Protein AF-A0A3G6UTH4-F1 (afdb_monomer)

Mean predicted aligned error: 14.7 Å

Sequence (372 aa):
MKKPIIALGLATSLLFSSYLPANDAKAASTSFETNIINISKQYIGVPYKWGGTTPAGFDCSGFINYVFNKTGISMPRTADGMYNSSSMEKVSSKEVGDIVFFRTMDKPTISHAGIYIGSNQFIHASSSKGVTISSLSERYWSNAYVSTKRHSMLGSVMAAEAENYAESAKDLWNNLQAKYSSSSKISGLDSSLIGEYNRLKAKSKDASFTDYMTRSAWMIDSVKNGLALEKQTNEFTSKLIEGQRLDAETNKLYDDLSYNIGKTERVIGKMYGASNRKVFNDRFITQAKIARETSKYEVSMYRLMNDIDSLIAKGSVKTAIEHFEMLSRLEARASKIKADGNALHAGGYHSLSQINAQLKERKQALKAKLKL

Foldseek 3Di:
DDDDDDDDDDDDDDPDPDDDDPPQVVFLLVQVLVQLVVLLVVLFQQADDVLDQDSVHHAFQSSLQNSVVVLVDHADSDLQSNVPDPQKAFDPDDGFQWKWFWDLDPDPGTDHIFTDNDPQKTWGQDNVRGTDIDHCPPPSNVVGTDGIIDGNCSVVSSVVQQVVLLVLLVVLLVVLCVQLLALVSLPDDDPVSVVSLVVRVPNGPDPSNVVSNQLNVLSNVLSVLQVVLVVLLVVLCVCCVVVLDDDPVSLVSLVVSVVSLVVSLVSLVSHPDPSSSCRSCVRRNVLSCLSSLLCVLLSVLVVLLVVLVVCVVVVVLVVSVVSLVCNVVSVVVNVVSLVVSCVVVPPSRGDSVSSVVVSVVSSVVSCVSSVD

Secondary structure (DSSP, 8-state):
---------------------TTHHHHHHHHHHHHHHHHHHTTTTPPB-TT-EETTEE-HHHHHHHHHHTTT----SSHHHHHH-TTEEE-SS--TTPEEEE--SSSSS--EEEEEEETTEEEEEETTTEEEEEETTSHHHHHHEEEEEEETHHHHHHHHHHHHHHHHHHHHHHHHHHHTSSGGG-SS--HHHHHHHHHHTTS---HHHHHHHHHHHHHHHHHHHHHHHHHHHHHHIIIIIIS---SHHHHHHHHHHHHHHHHHHHHHHTSS-HHHHHHHIIIIIHHHHHHHHHTHHHHHHHHHHHHHHHHHHTT-HHHHHHHHHHHHHHHHHHHHHHHHHHHHSTTTS---HHHHHHHHHHHHHHHHHHT-

Nearest PDB structures (foldseek):
  8xud-assembly1_I  TM=8.998E-01  e=1.215E-08  Escherichia coli K-12
  4fdy-assembly2_B  TM=9.118E-01  e=2.104E-07  Staphylococcus aureus subsp. aureus Mu50
  4hpe-assembly4_D  TM=8.825E-01  e=2.421E-07  Clostridioides difficile 630
  4hpe-assembly2_B  TM=8.802E-01  e=3.519E-07  Clostridioides difficile 630
  8er5-assembly1_B  TM=8.324E-01  e=5.617E-07  [Clostridium] innocuum 2959

pLDDT: mean 87.73, std 16.91, range [33.38, 98.69]

Structure (mmCIF, N/CA/C/O backbone):
data_AF-A0A3G6UTH4-F1
#
_entry.id   AF-A0A3G6UTH4-F1
#
loop_
_atom_site.group_PDB
_atom_site.id
_atom_site.type_symbol
_atom_site.label_atom_id
_atom_site.label_alt_id
_atom_site.label_comp_id
_atom_site.label_asym_id
_atom_site.label_entity_id
_atom_site.label_seq_id
_atom_site.pdbx_PDB_ins_code
_atom_site.Cartn_x
_atom_site.Cartn_y
_atom_site.Cartn_z
_atom_site.occupancy
_atom_site.B_iso_or_equiv
_atom_site.auth_seq_id
_atom_site.auth_comp_id
_atom_site.auth_asym_id
_atom_site.auth_atom_id
_atom_site.pdbx_PDB_model_num
ATOM 1 N N . MET A 1 1 ? -27.526 12.663 -71.362 1.00 39.38 1 MET A N 1
ATOM 2 C CA . MET A 1 1 ? -26.182 12.122 -71.673 1.00 39.38 1 MET A CA 1
ATOM 3 C C . MET A 1 1 ? -25.170 12.688 -70.678 1.00 39.38 1 MET A C 1
ATOM 5 O O . MET A 1 1 ? -25.165 13.893 -70.515 1.00 39.38 1 MET A O 1
ATOM 9 N N . LYS A 1 2 ? -24.374 11.801 -70.050 1.00 36.75 2 LYS A N 1
ATOM 10 C CA . LYS A 1 2 ? -23.029 11.959 -69.428 1.00 36.75 2 LYS A CA 1
ATOM 11 C C . LYS A 1 2 ? -22.783 13.047 -68.334 1.00 36.75 2 LYS A C 1
ATOM 13 O O . LYS A 1 2 ? -22.956 14.231 -68.566 1.00 36.75 2 LYS A O 1
ATOM 18 N N . LYS A 1 3 ? -22.327 12.572 -67.155 1.00 41.50 3 LYS A N 1
ATOM 19 C CA . LYS A 1 3 ? -21.783 13.275 -65.948 1.00 41.50 3 LYS A CA 1
ATOM 20 C C . LYS A 1 3 ? -20.358 13.880 -66.226 1.00 41.50 3 LYS A C 1
ATOM 22 O O . LYS A 1 3 ? -19.972 13.729 -67.386 1.00 41.50 3 LYS A O 1
ATOM 27 N N . PRO A 1 4 ? -19.479 14.348 -65.273 1.00 54.19 4 PRO A N 1
ATOM 28 C CA . PRO A 1 4 ? -19.536 14.550 -63.787 1.00 54.19 4 PRO A CA 1
ATOM 29 C C . PRO A 1 4 ? -18.660 15.742 -63.192 1.00 54.19 4 PRO A C 1
ATOM 31 O O . PRO A 1 4 ? -18.117 16.532 -63.953 1.00 54.19 4 PRO A O 1
ATOM 34 N N . ILE A 1 5 ? -18.438 15.747 -61.844 1.00 43.38 5 ILE A N 1
ATOM 35 C CA . ILE A 1 5 ? -17.311 16.304 -60.992 1.00 43.38 5 ILE A CA 1
ATOM 36 C C . ILE A 1 5 ? -17.288 17.863 -60.816 1.00 43.38 5 ILE A C 1
ATOM 38 O O . ILE A 1 5 ? -17.524 18.568 -61.779 1.00 43.38 5 ILE A O 1
ATOM 42 N N . ILE A 1 6 ? -17.067 18.536 -59.662 1.00 39.19 6 ILE A N 1
ATOM 43 C CA . ILE A 1 6 ? -16.013 18.441 -58.621 1.00 39.19 6 ILE A CA 1
ATOM 44 C C . ILE A 1 6 ? -16.461 19.077 -57.286 1.00 39.19 6 ILE A C 1
ATOM 46 O O . ILE A 1 6 ? -16.949 20.203 -57.252 1.00 39.19 6 ILE A O 1
ATOM 50 N N . ALA A 1 7 ? -16.231 18.356 -56.182 1.00 37.59 7 ALA A N 1
ATOM 51 C CA . ALA A 1 7 ? -16.305 18.852 -54.809 1.00 37.59 7 ALA A CA 1
ATOM 52 C C . ALA A 1 7 ? -14.971 19.508 -54.410 1.00 37.59 7 ALA A C 1
ATOM 54 O O . ALA A 1 7 ? -13.908 18.910 -54.581 1.00 37.59 7 ALA A O 1
ATOM 55 N N . LEU A 1 8 ? -15.036 20.729 -53.878 1.00 37.03 8 LEU A N 1
ATOM 56 C CA . LEU A 1 8 ? -13.894 21.516 -53.418 1.00 37.03 8 LEU A CA 1
ATOM 57 C C . LEU A 1 8 ? -13.757 21.353 -51.895 1.00 37.03 8 LEU A C 1
ATOM 59 O O . LEU A 1 8 ? -14.542 21.914 -51.135 1.00 37.03 8 LEU A O 1
ATOM 63 N N . GLY A 1 9 ? -12.786 20.555 -51.451 1.00 33.38 9 GLY A N 1
ATOM 64 C CA . GLY A 1 9 ? -12.382 20.475 -50.047 1.00 33.38 9 GLY A CA 1
ATOM 65 C C . GLY A 1 9 ? -11.218 21.426 -49.778 1.00 33.38 9 GLY A C 1
ATOM 66 O O . GLY A 1 9 ? -10.131 21.222 -50.313 1.00 33.38 9 GLY A O 1
ATOM 67 N N . LEU A 1 10 ? -11.431 22.455 -48.955 1.00 38.28 10 LEU A N 1
ATOM 68 C CA . LEU A 1 10 ? -10.346 23.253 -48.378 1.00 38.28 10 LEU A CA 1
ATOM 69 C C . LEU A 1 10 ? -9.789 22.519 -47.150 1.00 38.28 10 LEU A C 1
ATOM 71 O O . LEU A 1 10 ? -10.454 22.426 -46.122 1.00 38.28 10 LEU A O 1
ATOM 75 N N . ALA A 1 11 ? -8.561 22.017 -47.264 1.00 37.03 11 ALA A N 1
ATOM 76 C CA . ALA A 1 11 ? -7.756 21.564 -46.138 1.00 37.03 11 ALA A CA 1
ATOM 77 C C . ALA A 1 11 ? -6.917 22.744 -45.625 1.00 37.03 11 ALA A C 1
ATOM 79 O O . ALA A 1 11 ? -6.003 23.211 -46.303 1.00 37.03 11 ALA A O 1
ATOM 80 N N . THR A 1 12 ? -7.228 23.243 -44.431 1.00 36.47 12 THR A N 1
ATOM 81 C CA . THR A 1 12 ? -6.384 24.193 -43.702 1.00 36.47 12 THR A CA 1
ATOM 82 C C . THR A 1 12 ? -5.294 23.425 -42.956 1.00 36.47 12 THR A C 1
ATOM 84 O O . THR A 1 12 ? -5.535 22.772 -41.944 1.00 36.47 12 THR A O 1
ATOM 87 N N . SER A 1 13 ? -4.067 23.489 -43.471 1.00 36.47 13 SER A N 1
ATOM 88 C CA . SER A 1 13 ? -2.870 22.977 -42.803 1.00 36.47 13 SER A CA 1
ATOM 89 C C . SER A 1 13 ? -2.446 23.925 -41.675 1.00 36.47 13 SER A C 1
ATOM 91 O O . SER A 1 13 ? -1.859 24.979 -41.926 1.00 36.47 13 SER A O 1
ATOM 93 N N . LEU A 1 14 ? -2.723 23.552 -40.426 1.00 36.38 14 LEU A N 1
ATOM 94 C CA . LEU A 1 14 ? -2.111 24.160 -39.244 1.00 36.38 14 LEU A CA 1
ATOM 95 C C . LEU A 1 14 ? -0.741 23.509 -39.007 1.00 36.38 14 LEU A C 1
ATOM 97 O O . LEU A 1 14 ? -0.648 22.374 -38.546 1.00 36.38 14 LEU A O 1
ATOM 101 N N . LEU A 1 15 ? 0.326 24.242 -39.328 1.00 39.06 15 LEU A N 1
ATOM 102 C CA . LEU A 1 15 ? 1.690 23.928 -38.909 1.00 39.06 15 LEU A CA 1
ATOM 103 C C . LEU A 1 15 ? 1.828 24.235 -37.412 1.00 39.06 15 LEU A C 1
ATOM 105 O O . LEU A 1 15 ? 2.092 25.371 -37.022 1.00 39.06 15 LEU A O 1
ATOM 109 N N . PHE A 1 16 ? 1.647 23.223 -36.567 1.00 36.22 16 PHE A N 1
ATOM 110 C CA . PHE A 1 16 ? 2.030 23.293 -35.159 1.00 36.22 16 PHE A CA 1
ATOM 111 C C . PHE A 1 16 ? 3.513 22.923 -35.035 1.00 36.22 16 PHE A C 1
ATOM 113 O O . PHE A 1 16 ? 3.879 21.755 -34.953 1.00 36.22 16 PHE A O 1
ATOM 120 N N . SER A 1 17 ? 4.381 23.934 -35.046 1.00 43.22 17 SER A N 1
ATOM 121 C CA . SER A 1 17 ? 5.777 23.781 -34.631 1.00 43.22 17 SER A CA 1
ATOM 122 C C . SER A 1 17 ? 5.819 23.737 -33.102 1.00 43.22 17 SER A C 1
ATOM 124 O O . SER A 1 17 ? 5.857 24.776 -32.443 1.00 43.22 17 SER A O 1
ATOM 126 N N . SER A 1 18 ? 5.763 22.539 -32.520 1.00 38.66 18 SER A N 1
ATOM 127 C CA . SER A 1 18 ? 5.919 22.346 -31.078 1.00 38.66 18 SER A CA 1
ATOM 128 C C . SER A 1 18 ? 7.386 22.504 -30.674 1.00 38.66 18 SER A C 1
ATOM 130 O O . SER A 1 18 ? 8.228 21.671 -31.007 1.00 38.66 18 SER A O 1
ATOM 132 N N . TYR A 1 19 ? 7.682 23.564 -29.924 1.00 44.09 19 TYR A N 1
ATOM 133 C CA . TYR A 1 19 ? 8.893 23.669 -29.113 1.00 44.09 19 TYR A CA 1
ATOM 134 C C . TYR A 1 19 ? 8.897 22.535 -28.075 1.00 44.09 19 TYR A C 1
ATOM 136 O O . TYR A 1 19 ? 8.100 22.556 -27.138 1.00 44.09 19 TYR A O 1
ATOM 144 N N . LEU A 1 20 ? 9.781 21.547 -28.234 1.00 39.19 20 LEU A N 1
ATOM 145 C CA . LEU A 1 20 ? 10.058 20.557 -27.191 1.00 39.19 20 LEU A CA 1
ATOM 146 C C . LEU A 1 20 ? 11.009 21.171 -26.145 1.00 39.19 20 LEU A C 1
ATOM 148 O O . LEU A 1 20 ? 12.035 21.747 -26.523 1.00 39.19 20 LEU A O 1
ATOM 152 N N . PRO A 1 21 ? 10.714 21.071 -24.838 1.00 38.28 21 PRO A N 1
ATOM 153 C CA . PRO A 1 21 ? 11.630 21.513 -23.796 1.00 38.28 21 PRO A CA 1
ATOM 154 C C . PRO A 1 21 ? 12.853 20.583 -23.722 1.00 38.28 21 PRO A C 1
ATOM 156 O O . PRO A 1 21 ? 12.735 19.362 -23.694 1.00 38.28 21 PRO A O 1
ATOM 159 N N . ALA A 1 22 ? 14.052 21.163 -23.626 1.00 44.09 22 ALA A N 1
ATOM 160 C CA . ALA A 1 22 ? 15.349 20.469 -23.630 1.00 44.09 22 ALA A CA 1
ATOM 161 C C . ALA A 1 22 ? 15.583 19.455 -22.479 1.00 44.09 22 ALA A C 1
ATOM 163 O O . ALA A 1 22 ? 16.641 18.829 -22.410 1.00 44.09 22 ALA A O 1
ATOM 164 N N . ASN A 1 23 ? 14.620 19.283 -21.568 1.00 38.69 23 ASN A N 1
ATOM 165 C CA . ASN A 1 23 ? 14.736 18.390 -20.414 1.00 38.69 23 ASN A CA 1
ATOM 166 C C . ASN A 1 23 ? 14.404 16.922 -20.735 1.00 38.69 23 ASN A C 1
ATOM 168 O O . ASN A 1 23 ? 14.982 16.039 -20.101 1.00 38.69 23 ASN A O 1
ATOM 172 N N . ASP A 1 24 ? 13.563 16.648 -21.737 1.00 40.38 24 ASP A N 1
ATOM 173 C CA . ASP A 1 24 ? 13.146 15.277 -22.083 1.00 40.38 24 ASP A CA 1
ATOM 174 C C . ASP A 1 24 ? 14.239 14.503 -22.849 1.00 40.38 24 ASP A C 1
ATOM 176 O O . ASP A 1 24 ? 14.435 13.305 -22.639 1.00 40.38 24 ASP A O 1
ATOM 180 N N . ALA A 1 25 ? 15.063 15.204 -23.637 1.00 42.16 25 ALA A N 1
ATOM 181 C CA . ALA A 1 25 ? 16.217 14.623 -24.335 1.00 42.16 25 ALA A CA 1
ATOM 182 C C . ALA A 1 25 ? 17.309 14.103 -23.374 1.00 42.16 25 ALA A C 1
ATOM 184 O O . ALA A 1 25 ? 17.997 13.126 -23.669 1.00 42.16 25 ALA A O 1
ATOM 185 N N . LYS A 1 26 ? 17.442 14.721 -22.192 1.00 35.38 26 LYS A N 1
ATOM 186 C CA . LYS A 1 26 ? 18.513 14.433 -21.223 1.00 35.38 26 LYS A CA 1
ATOM 187 C C . LYS A 1 26 ? 18.266 13.165 -20.395 1.00 35.38 26 LYS A C 1
ATOM 189 O O . LYS A 1 26 ? 19.211 12.567 -19.889 1.00 35.38 26 LYS A O 1
ATOM 194 N N . ALA A 1 27 ? 17.007 12.756 -20.230 1.00 38.97 27 ALA A N 1
ATOM 195 C CA . ALA A 1 27 ? 16.641 11.558 -19.472 1.00 38.97 27 ALA A CA 1
ATOM 196 C C . ALA A 1 27 ? 16.631 10.283 -20.337 1.00 38.97 27 ALA A C 1
ATOM 198 O O . ALA A 1 27 ? 16.976 9.210 -19.838 1.00 38.97 27 ALA A O 1
ATOM 199 N N . ALA A 1 28 ? 16.284 10.402 -21.625 1.00 41.09 28 ALA A N 1
ATOM 200 C CA . ALA A 1 28 ? 16.334 9.308 -22.595 1.00 41.09 28 ALA A CA 1
ATOM 201 C C . ALA A 1 28 ? 17.777 8.914 -22.948 1.00 41.09 28 ALA A C 1
ATOM 203 O O . ALA A 1 28 ? 18.076 7.717 -22.999 1.00 41.09 28 ALA A O 1
ATOM 204 N N . SER A 1 29 ? 18.689 9.897 -23.068 1.00 43.59 29 SER A N 1
ATOM 205 C CA . SER A 1 29 ? 20.111 9.618 -23.304 1.00 43.59 29 SER A CA 1
ATOM 206 C C . SER A 1 29 ? 20.671 8.692 -22.214 1.00 43.59 29 SER A C 1
ATOM 208 O O . SER A 1 29 ? 21.275 7.675 -22.532 1.00 43.59 29 SER A O 1
ATOM 210 N N . THR A 1 30 ? 20.300 8.876 -20.940 1.00 44.25 30 THR A N 1
ATOM 211 C CA . THR A 1 30 ? 20.806 8.067 -19.812 1.00 44.25 30 THR A CA 1
ATOM 212 C C . THR A 1 30 ? 20.605 6.541 -19.964 1.00 44.25 30 THR A C 1
ATOM 214 O O . THR A 1 30 ? 21.415 5.774 -19.441 1.00 44.25 30 THR A O 1
ATOM 217 N N . SER A 1 31 ? 19.571 6.056 -20.668 1.00 54.59 31 SER A N 1
ATOM 218 C CA . SER A 1 31 ? 19.252 4.614 -20.770 1.00 54.59 31 SER A CA 1
ATOM 219 C C . SER A 1 31 ? 20.136 3.854 -21.774 1.00 54.59 31 SER A C 1
ATOM 221 O O . SER A 1 31 ? 20.711 2.816 -21.429 1.00 54.59 31 SER A O 1
ATOM 223 N N . PHE A 1 32 ? 20.355 4.409 -22.965 1.00 59.22 32 PHE A N 1
ATOM 224 C CA . PHE A 1 32 ? 21.320 3.890 -23.936 1.00 59.22 32 PHE A CA 1
ATOM 225 C C . PHE A 1 32 ? 22.743 4.222 -23.587 1.00 59.22 32 PHE A C 1
ATOM 227 O O . PHE A 1 32 ? 23.608 3.382 -23.778 1.00 59.22 32 PHE A O 1
ATOM 234 N N . GLU A 1 33 ? 22.994 5.406 -23.038 1.00 60.94 33 GLU A N 1
ATOM 235 C CA . GLU A 1 33 ? 24.299 5.744 -22.494 1.00 60.94 33 GLU A CA 1
ATOM 236 C C . GLU A 1 33 ? 24.725 4.684 -21.473 1.00 60.94 33 GLU A C 1
ATOM 238 O O . GLU A 1 33 ? 25.832 4.153 -21.545 1.00 60.94 33 GLU A O 1
ATOM 243 N N . THR A 1 34 ? 23.806 4.275 -20.590 1.00 62.25 34 THR A N 1
ATOM 244 C CA . THR A 1 34 ? 24.036 3.169 -19.653 1.00 62.25 34 THR A CA 1
ATOM 245 C C . THR A 1 34 ? 24.195 1.829 -20.379 1.00 62.25 34 THR A C 1
ATOM 247 O O . THR A 1 34 ? 25.093 1.063 -20.034 1.00 62.25 34 THR A O 1
ATOM 250 N N . ASN A 1 35 ? 23.375 1.529 -21.393 1.00 72.38 35 ASN A N 1
ATOM 251 C CA . ASN A 1 35 ? 23.447 0.265 -22.134 1.00 72.38 35 ASN A CA 1
ATOM 252 C C . ASN A 1 35 ? 24.763 0.122 -22.923 1.00 72.38 35 ASN A C 1
ATOM 254 O O . ASN A 1 35 ? 25.481 -0.863 -22.760 1.00 72.38 35 ASN A O 1
ATOM 258 N N . ILE A 1 36 ? 25.141 1.132 -23.710 1.00 82.62 36 ILE A N 1
ATOM 259 C CA . ILE A 1 36 ? 26.361 1.134 -24.514 1.00 82.62 36 ILE A CA 1
ATOM 260 C C . ILE A 1 36 ? 27.612 1.164 -23.641 1.00 82.62 36 ILE A C 1
ATOM 262 O O . ILE A 1 36 ? 28.569 0.450 -23.945 1.00 82.62 36 ILE A O 1
ATOM 266 N N . ILE A 1 37 ? 27.605 1.893 -22.516 1.00 82.88 37 ILE A N 1
ATOM 267 C CA . ILE A 1 37 ? 28.691 1.829 -21.530 1.00 82.88 37 ILE A CA 1
ATOM 268 C C . ILE A 1 37 ? 28.794 0.416 -20.953 1.00 82.88 37 ILE A C 1
ATOM 270 O O . ILE A 1 37 ? 29.896 -0.129 -20.891 1.00 82.88 37 ILE A O 1
ATOM 274 N N . ASN A 1 38 ? 27.678 -0.183 -20.531 1.00 78.75 38 ASN A N 1
ATOM 275 C CA . ASN A 1 38 ? 27.684 -1.506 -19.909 1.00 78.75 38 ASN A CA 1
ATOM 276 C C . ASN A 1 38 ? 28.169 -2.583 -20.880 1.00 78.75 38 ASN A C 1
ATOM 278 O O . ASN A 1 38 ? 29.030 -3.376 -20.506 1.00 78.75 38 ASN A O 1
ATOM 282 N N . ILE A 1 39 ? 27.684 -2.580 -22.125 1.00 84.75 39 ILE A N 1
ATOM 283 C CA . ILE A 1 39 ? 28.157 -3.486 -23.179 1.00 84.75 39 ILE A CA 1
ATOM 284 C C . ILE A 1 39 ? 29.651 -3.259 -23.423 1.00 84.75 39 ILE A C 1
ATOM 286 O O . ILE A 1 39 ? 30.423 -4.212 -23.411 1.00 84.75 39 ILE A O 1
ATOM 290 N N . SER A 1 40 ? 30.085 -2.006 -23.584 1.00 89.62 40 SER A N 1
ATOM 291 C CA . SER A 1 40 ? 31.493 -1.686 -23.856 1.00 89.62 40 SER A CA 1
ATOM 292 C C . SER A 1 40 ? 32.423 -2.160 -22.735 1.00 89.62 40 SER A C 1
ATOM 294 O O . SER A 1 40 ? 33.484 -2.721 -23.003 1.00 89.62 40 SER A O 1
ATOM 296 N N . LYS A 1 41 ? 32.021 -1.966 -21.471 1.00 90.25 41 LYS A N 1
ATOM 297 C CA . LYS A 1 41 ? 32.821 -2.330 -20.293 1.00 90.25 41 LYS A CA 1
ATOM 298 C C . LYS A 1 41 ? 32.987 -3.840 -20.110 1.00 90.25 41 LYS A C 1
ATOM 300 O O . LYS A 1 41 ? 33.995 -4.243 -19.538 1.00 90.25 41 LYS A O 1
ATOM 305 N N . GLN A 1 42 ? 32.072 -4.670 -20.625 1.00 89.19 42 GLN A N 1
ATOM 306 C CA . GLN A 1 42 ? 32.208 -6.138 -20.583 1.00 89.19 42 GLN A CA 1
ATOM 307 C C . GLN A 1 42 ? 33.452 -6.648 -21.316 1.00 89.19 42 GLN A C 1
ATOM 309 O O . GLN A 1 42 ? 33.916 -7.748 -21.037 1.00 89.19 42 GLN A O 1
ATOM 314 N N . TYR A 1 43 ? 33.986 -5.860 -22.250 1.00 94.19 43 TYR A N 1
ATOM 315 C CA . TYR A 1 43 ? 35.103 -6.270 -23.093 1.00 94.19 43 TYR A CA 1
ATOM 316 C C . TYR A 1 43 ? 36.442 -5.674 -22.667 1.00 94.19 43 TYR A C 1
ATOM 318 O O . TYR A 1 43 ? 37.423 -5.903 -23.365 1.00 94.19 43 TYR A O 1
ATOM 326 N N . ILE A 1 44 ? 36.514 -4.936 -21.551 1.00 95.81 44 ILE A N 1
ATOM 327 C CA . ILE A 1 44 ? 37.787 -4.412 -21.031 1.00 95.81 44 ILE A CA 1
ATOM 328 C C . ILE A 1 44 ? 38.785 -5.562 -20.853 1.00 95.81 44 ILE A C 1
ATOM 330 O O . ILE A 1 44 ? 38.466 -6.594 -20.271 1.00 95.81 44 ILE A O 1
ATOM 334 N N . GLY A 1 45 ? 40.000 -5.372 -21.367 1.00 94.50 45 GLY A N 1
ATOM 335 C CA . GLY A 1 45 ? 41.068 -6.370 -21.349 1.00 94.50 45 GLY A CA 1
ATOM 336 C C . GLY A 1 45 ? 41.097 -7.316 -22.553 1.00 94.50 45 GLY A C 1
ATOM 337 O O . GLY A 1 45 ? 42.094 -8.014 -22.723 1.00 94.50 45 GLY A O 1
ATOM 338 N N . VAL A 1 46 ? 40.081 -7.325 -23.431 1.00 96.00 46 VAL A N 1
ATOM 339 C CA . VAL A 1 46 ? 40.149 -8.109 -24.679 1.00 96.00 46 VAL A CA 1
ATOM 340 C C . VAL A 1 46 ? 41.337 -7.621 -25.526 1.00 96.00 46 VAL A C 1
ATOM 342 O O . VAL A 1 46 ? 41.421 -6.416 -25.791 1.00 96.00 46 VAL A O 1
ATOM 345 N N . PRO A 1 47 ? 42.252 -8.510 -25.967 1.00 96.81 47 PRO A N 1
ATOM 346 C CA . PRO A 1 47 ? 43.457 -8.115 -26.690 1.00 96.81 47 PRO A CA 1
ATOM 347 C C . PRO A 1 47 ? 43.179 -7.379 -27.999 1.00 96.81 47 PRO A C 1
ATOM 349 O O . PRO A 1 47 ? 42.166 -7.595 -28.670 1.00 96.81 47 PRO A O 1
ATOM 352 N N . TYR A 1 48 ? 44.130 -6.539 -28.403 1.00 96.69 48 TYR A N 1
ATOM 353 C CA . TYR A 1 48 ? 44.082 -5.934 -29.724 1.00 96.69 48 TYR A CA 1
ATOM 354 C C . TYR A 1 48 ? 44.470 -6.942 -30.805 1.00 96.69 48 TYR A C 1
ATOM 356 O O . TYR A 1 48 ? 45.468 -7.650 -30.679 1.00 96.69 48 TYR A O 1
ATOM 364 N N . LYS A 1 49 ? 43.713 -6.959 -31.901 1.00 96.19 49 LYS A N 1
ATOM 365 C CA . LYS A 1 49 ? 44.025 -7.727 -33.107 1.00 96.19 49 LYS A CA 1
ATOM 366 C C . LYS A 1 49 ? 43.685 -6.890 -34.330 1.00 96.19 49 LYS A C 1
ATOM 368 O O . LYS A 1 49 ? 42.524 -6.539 -34.515 1.00 96.19 49 LYS A O 1
ATOM 373 N N . TRP A 1 50 ? 44.670 -6.601 -35.181 1.00 93.12 50 TRP A N 1
ATOM 374 C CA . TRP A 1 50 ? 44.431 -5.900 -36.446 1.00 93.12 50 TRP A CA 1
ATOM 375 C C . TRP A 1 50 ? 43.387 -6.649 -37.285 1.00 93.12 50 TRP A C 1
ATOM 377 O O . TRP A 1 50 ? 43.498 -7.861 -37.473 1.00 93.12 50 TRP A O 1
ATOM 387 N N . GLY A 1 51 ? 42.351 -5.953 -37.756 1.00 92.00 51 GLY A N 1
ATOM 388 C CA . GLY A 1 51 ? 41.237 -6.577 -38.471 1.00 92.00 51 GLY A CA 1
ATOM 389 C C . GLY A 1 51 ? 40.246 -7.330 -37.570 1.00 92.00 51 GLY A C 1
ATOM 390 O O . GLY A 1 51 ? 39.239 -7.832 -38.070 1.00 92.00 51 GLY A O 1
ATOM 391 N N . GLY A 1 52 ? 40.482 -7.394 -36.259 1.00 94.69 52 GLY A N 1
ATOM 392 C CA . GLY A 1 52 ? 39.676 -8.145 -35.302 1.00 94.69 52 GLY A CA 1
ATOM 393 C C . GLY A 1 52 ? 38.302 -7.526 -35.042 1.00 94.69 52 GLY A C 1
ATOM 394 O O . GLY A 1 52 ? 38.179 -6.317 -34.851 1.00 94.69 52 GLY A O 1
ATOM 395 N N . THR A 1 53 ? 37.270 -8.368 -35.010 1.00 93.69 53 THR A N 1
ATOM 396 C CA . THR A 1 53 ? 35.852 -7.981 -34.862 1.00 93.69 53 THR A CA 1
ATOM 397 C C . THR A 1 53 ? 35.102 -8.827 -33.829 1.00 93.69 53 THR A C 1
ATOM 399 O O . THR A 1 53 ? 33.874 -8.807 -33.790 1.00 93.69 53 THR A O 1
ATOM 402 N N . THR A 1 54 ? 35.811 -9.599 -32.999 1.00 93.44 54 THR A N 1
ATOM 403 C CA . THR A 1 54 ? 35.194 -10.547 -32.054 1.00 93.44 54 THR A CA 1
ATOM 404 C C . THR A 1 54 ? 35.853 -10.472 -30.674 1.00 93.44 54 THR A C 1
ATOM 406 O O . THR A 1 54 ? 36.982 -9.995 -30.576 1.00 93.44 54 THR A O 1
ATOM 409 N N . PRO A 1 55 ? 35.225 -11.010 -29.610 1.00 93.69 55 PRO A N 1
ATOM 410 C CA . PRO A 1 55 ? 35.829 -11.053 -28.274 1.00 93.69 55 PRO A CA 1
ATOM 411 C C . PRO A 1 55 ? 37.146 -11.845 -28.161 1.00 93.69 55 PRO A C 1
ATOM 413 O O . PRO A 1 55 ? 37.802 -11.766 -27.130 1.00 93.69 55 PRO A O 1
ATOM 416 N N . ALA A 1 56 ? 37.563 -12.581 -29.200 1.00 91.88 56 ALA A N 1
ATOM 417 C CA . ALA A 1 56 ? 38.900 -13.182 -29.274 1.00 91.88 56 ALA A CA 1
ATOM 418 C C . ALA A 1 56 ? 40.007 -12.158 -29.611 1.00 91.88 56 ALA A C 1
ATOM 420 O O . ALA A 1 56 ? 41.193 -12.462 -29.501 1.00 91.88 56 ALA A O 1
ATOM 421 N N . GLY A 1 57 ? 39.629 -10.956 -30.052 1.00 94.44 57 GLY A N 1
ATOM 422 C CA . GLY A 1 57 ? 40.523 -9.835 -30.302 1.00 94.44 57 GLY A CA 1
ATOM 423 C C . GLY A 1 57 ? 39.879 -8.786 -31.207 1.00 94.44 57 GLY A C 1
ATOM 424 O O . GLY A 1 57 ? 39.283 -9.122 -32.238 1.00 94.44 57 GLY A O 1
ATOM 425 N N . PHE A 1 58 ? 40.038 -7.514 -30.847 1.00 97.62 58 PHE A N 1
ATOM 426 C CA . PHE A 1 58 ? 39.436 -6.383 -31.558 1.00 97.62 58 PHE A CA 1
ATOM 427 C C . PHE A 1 58 ? 40.485 -5.428 -32.132 1.00 97.62 58 PHE A C 1
ATOM 429 O O . PHE A 1 58 ? 41.488 -5.151 -31.478 1.00 97.62 58 PHE A O 1
ATOM 436 N N . ASP A 1 59 ? 40.223 -4.839 -33.302 1.00 96.19 59 ASP A N 1
ATOM 437 C CA . ASP A 1 59 ? 40.784 -3.520 -33.620 1.00 96.19 59 ASP A CA 1
ATOM 438 C C . ASP A 1 59 ? 39.839 -2.403 -33.154 1.00 96.19 59 ASP A C 1
ATOM 440 O O . ASP A 1 59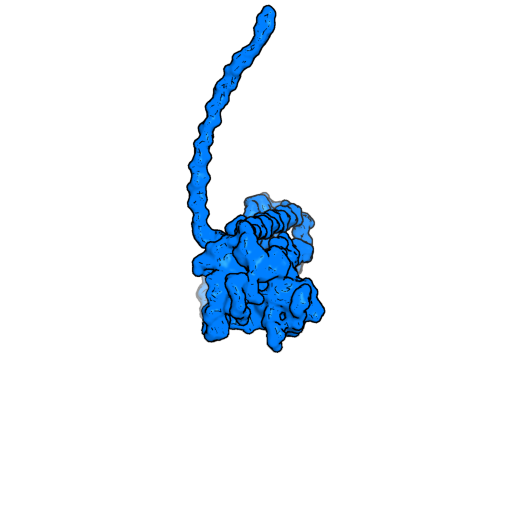 ? 38.721 -2.660 -32.703 1.00 96.19 59 ASP A O 1
ATOM 444 N N . CYS A 1 60 ? 40.280 -1.145 -33.226 1.00 94.50 60 CYS A N 1
ATOM 445 C CA . CYS A 1 60 ? 39.513 -0.012 -32.704 1.00 94.50 60 CYS A CA 1
ATOM 446 C C . CYS A 1 60 ? 38.121 0.111 -33.339 1.00 94.50 60 CYS A C 1
ATOM 448 O O . CYS A 1 60 ? 37.124 0.255 -32.634 1.00 94.50 60 CYS A O 1
ATOM 450 N N . SER A 1 61 ? 38.040 -0.018 -34.659 1.00 96.00 61 SER A N 1
ATOM 451 C CA . SER A 1 61 ? 36.785 0.044 -35.405 1.00 96.00 61 SER A CA 1
ATOM 452 C C . SER A 1 61 ? 35.942 -1.229 -35.295 1.00 96.00 61 SER A C 1
ATOM 454 O O . SER A 1 61 ? 34.719 -1.149 -35.279 1.00 96.00 61 SER A O 1
ATOM 456 N N . GLY A 1 62 ? 36.570 -2.396 -35.155 1.00 95.25 62 GLY A N 1
ATOM 457 C CA . GLY A 1 62 ? 35.904 -3.672 -34.935 1.00 95.25 62 GLY A CA 1
ATOM 458 C C . GLY A 1 62 ? 35.257 -3.750 -33.556 1.00 95.25 62 GLY A C 1
ATOM 459 O O . GLY A 1 62 ? 34.150 -4.264 -33.445 1.00 95.25 62 GLY A O 1
ATOM 460 N N . PHE A 1 63 ? 35.888 -3.168 -32.531 1.00 97.44 63 PHE A N 1
ATOM 461 C CA . PHE A 1 63 ? 35.287 -3.000 -31.207 1.00 97.44 63 PHE A CA 1
ATOM 462 C C . PHE A 1 63 ? 34.039 -2.109 -31.261 1.00 97.44 63 PHE A C 1
ATOM 464 O O . PHE A 1 63 ? 32.976 -2.515 -30.798 1.00 97.44 63 PHE A O 1
ATOM 471 N N . ILE A 1 64 ? 34.145 -0.925 -31.876 1.00 96.38 64 ILE A N 1
ATOM 472 C CA . ILE A 1 64 ? 33.013 0.006 -32.011 1.00 96.38 64 ILE A CA 1
ATOM 473 C C . ILE A 1 64 ? 31.867 -0.648 -32.789 1.00 96.38 64 ILE A C 1
ATOM 475 O O . ILE A 1 64 ? 30.733 -0.649 -32.321 1.00 96.38 64 ILE A O 1
ATOM 479 N N . ASN A 1 65 ? 32.158 -1.252 -33.946 1.00 93.25 65 ASN A N 1
ATOM 480 C CA . ASN A 1 65 ? 31.157 -1.946 -34.753 1.00 93.25 65 ASN A CA 1
ATOM 481 C C . ASN A 1 65 ? 30.473 -3.073 -33.964 1.00 93.25 65 ASN A C 1
ATOM 483 O O . ASN A 1 65 ? 29.250 -3.172 -33.976 1.00 93.25 65 ASN A O 1
ATOM 487 N N . TYR A 1 66 ? 31.242 -3.879 -33.229 1.00 91.62 66 TYR A N 1
ATOM 488 C CA . TYR A 1 66 ? 30.699 -4.963 -32.419 1.00 91.62 66 TYR A CA 1
ATOM 489 C C . TYR A 1 66 ? 29.749 -4.450 -31.326 1.00 91.62 66 TYR A C 1
ATOM 491 O O . TYR A 1 66 ? 28.655 -4.990 -31.168 1.00 91.62 66 TYR A O 1
ATOM 499 N N . VAL A 1 67 ? 30.135 -3.395 -30.601 1.00 92.00 67 VAL A N 1
ATOM 500 C CA . VAL A 1 67 ? 29.302 -2.786 -29.550 1.00 92.00 67 VAL A CA 1
ATOM 501 C C . VAL A 1 67 ? 28.017 -2.192 -30.132 1.00 92.00 67 VAL A C 1
ATOM 503 O O . VAL A 1 67 ? 26.939 -2.460 -29.611 1.00 92.00 67 VAL A O 1
ATOM 506 N N . PHE A 1 68 ? 28.108 -1.431 -31.224 1.00 89.88 68 PHE A N 1
ATOM 507 C CA . PHE A 1 68 ? 26.942 -0.796 -31.850 1.00 89.88 68 PHE A CA 1
ATOM 508 C C . PHE A 1 68 ? 25.996 -1.812 -32.511 1.00 89.88 68 PHE A C 1
ATOM 510 O O . PHE A 1 68 ? 24.780 -1.669 -32.426 1.00 89.88 68 PHE A O 1
ATOM 517 N N . ASN A 1 69 ? 26.507 -2.914 -33.065 1.00 84.81 69 ASN A N 1
ATOM 518 C CA . ASN A 1 69 ? 25.641 -3.983 -33.575 1.00 84.81 69 ASN A CA 1
ATOM 519 C C . ASN A 1 69 ? 24.781 -4.609 -32.464 1.00 84.81 69 ASN A C 1
ATOM 521 O O . ASN A 1 69 ? 23.651 -5.019 -32.718 1.00 84.81 69 ASN A O 1
ATOM 525 N N . LYS A 1 70 ? 25.278 -4.666 -31.218 1.00 80.00 70 LYS A N 1
ATOM 526 C CA . LYS A 1 70 ? 24.493 -5.139 -30.061 1.00 80.00 70 LYS A CA 1
ATOM 527 C C . LYS A 1 70 ? 23.374 -4.175 -29.663 1.00 80.00 70 LYS A C 1
ATOM 529 O O . LYS A 1 70 ? 22.464 -4.593 -28.956 1.00 80.00 70 LYS A O 1
ATOM 534 N N . THR A 1 71 ? 23.428 -2.927 -30.123 1.00 74.62 71 THR A N 1
ATOM 535 C CA . THR A 1 71 ? 22.363 -1.931 -29.959 1.00 74.62 71 THR A CA 1
ATOM 536 C C . THR A 1 71 ? 21.506 -1.771 -31.220 1.00 74.62 71 THR A C 1
ATOM 538 O O . THR A 1 71 ? 20.664 -0.881 -31.282 1.00 74.62 71 THR A O 1
ATOM 541 N N . GLY A 1 72 ? 21.701 -2.627 -32.233 1.00 77.62 72 GLY A N 1
ATOM 542 C CA . GLY A 1 72 ? 20.959 -2.584 -33.496 1.00 77.62 72 GLY A CA 1
ATOM 543 C C . GLY A 1 72 ? 21.428 -1.505 -34.478 1.00 77.62 72 GLY A C 1
ATOM 544 O O . GLY A 1 72 ? 20.792 -1.318 -35.513 1.00 77.62 72 GLY A O 1
ATOM 545 N N . ILE A 1 73 ? 22.533 -0.808 -34.192 1.00 84.00 73 ILE A N 1
ATOM 546 C CA . ILE A 1 73 ? 23.083 0.241 -35.057 1.00 84.00 73 ILE A CA 1
ATOM 547 C C . ILE A 1 73 ? 24.247 -0.326 -35.877 1.00 84.00 73 ILE A C 1
ATOM 549 O O . ILE A 1 73 ? 25.265 -0.751 -35.334 1.00 84.00 73 ILE A O 1
ATOM 553 N N . SER A 1 74 ? 24.121 -0.287 -37.204 1.00 85.19 74 SER A N 1
ATOM 554 C CA . SER A 1 74 ? 25.188 -0.717 -38.111 1.00 85.19 74 SER A CA 1
ATOM 555 C C . SER A 1 74 ? 26.204 0.401 -38.330 1.00 85.19 74 SER A C 1
ATOM 557 O O . SER A 1 74 ? 25.862 1.478 -38.811 1.00 85.19 74 SER A O 1
ATOM 559 N N . MET A 1 75 ? 27.476 0.121 -38.049 1.00 89.31 75 MET A N 1
ATOM 560 C CA . MET A 1 75 ? 28.578 1.065 -38.260 1.00 89.31 75 MET A CA 1
ATOM 561 C C . MET A 1 75 ? 29.472 0.619 -39.426 1.00 89.31 75 MET A C 1
ATOM 563 O O . MET A 1 75 ? 29.734 -0.578 -39.555 1.00 89.31 75 MET A O 1
ATOM 567 N N . PRO A 1 76 ? 30.032 1.534 -40.238 1.00 92.94 76 PRO A N 1
ATOM 568 C CA . PRO A 1 76 ? 31.069 1.180 -41.207 1.00 92.94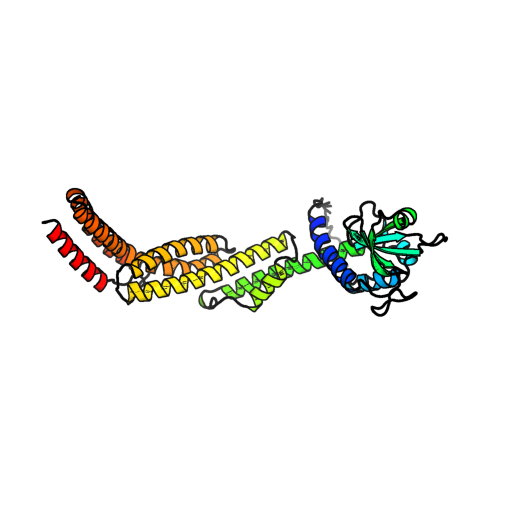 76 PRO A CA 1
ATOM 569 C C . PRO A 1 76 ? 32.241 0.437 -40.553 1.00 92.94 76 PRO A C 1
ATOM 571 O O . PRO A 1 76 ? 32.604 0.719 -39.414 1.00 92.94 76 PRO A O 1
ATOM 574 N N . ARG A 1 77 ? 32.864 -0.505 -41.269 1.00 92.44 77 ARG A N 1
ATOM 575 C CA . ARG A 1 77 ? 33.896 -1.382 -40.688 1.00 92.44 77 ARG A CA 1
ATOM 576 C C . ARG A 1 77 ? 35.155 -0.642 -40.231 1.00 92.44 77 ARG A C 1
ATOM 578 O O . ARG A 1 77 ? 35.813 -1.119 -39.314 1.00 92.44 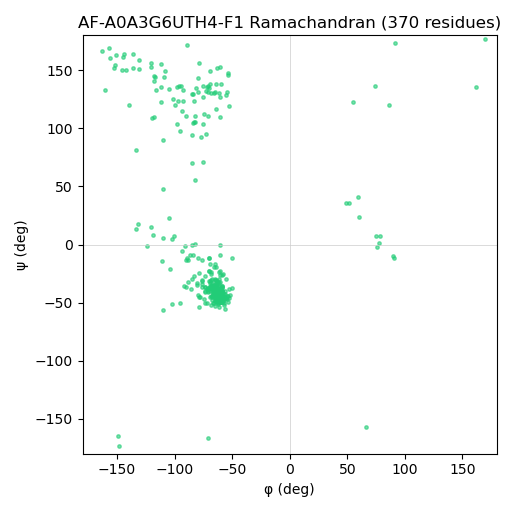77 ARG A O 1
ATOM 585 N N . THR A 1 78 ? 35.524 0.464 -40.871 1.00 94.19 78 THR A N 1
ATOM 586 C CA . THR A 1 78 ? 36.779 1.185 -40.607 1.00 94.19 78 THR A CA 1
ATOM 587 C C . THR A 1 78 ? 36.517 2.501 -39.882 1.00 94.19 78 THR A C 1
ATOM 589 O O . THR A 1 78 ? 35.487 3.136 -40.095 1.00 94.19 78 THR A O 1
ATOM 592 N N . ALA A 1 79 ? 37.465 2.949 -39.051 1.00 93.19 79 ALA A N 1
ATOM 593 C CA . ALA A 1 79 ? 37.351 4.227 -38.340 1.00 93.19 79 ALA A CA 1
ATOM 594 C C . ALA A 1 79 ? 37.195 5.420 -39.306 1.00 93.19 79 ALA A C 1
ATOM 596 O O . ALA A 1 79 ? 36.412 6.331 -39.048 1.00 93.19 79 ALA A O 1
ATOM 597 N N . ASP A 1 80 ? 37.888 5.381 -40.446 1.00 94.25 80 ASP A N 1
ATOM 598 C CA . ASP A 1 80 ? 37.761 6.387 -41.505 1.00 94.25 80 ASP A CA 1
ATOM 599 C C . ASP A 1 80 ? 36.402 6.322 -42.221 1.00 94.25 80 ASP A C 1
ATOM 601 O O . ASP A 1 80 ? 35.765 7.351 -42.441 1.00 94.25 80 ASP A O 1
ATOM 605 N N . GLY A 1 81 ? 35.888 5.115 -42.481 1.00 94.62 81 GLY A N 1
ATOM 606 C CA . GLY A 1 81 ? 34.543 4.927 -43.023 1.00 94.62 81 GLY A CA 1
ATOM 607 C C . GLY A 1 81 ? 33.456 5.443 -42.078 1.00 94.62 81 GLY A C 1
ATOM 608 O O . GLY A 1 81 ? 32.511 6.085 -42.524 1.00 94.62 81 GLY A O 1
ATOM 609 N N . MET A 1 82 ? 33.605 5.225 -40.766 1.00 95.44 82 MET A N 1
ATOM 610 C CA . MET A 1 82 ? 32.711 5.801 -39.756 1.00 95.44 82 MET A CA 1
ATOM 611 C C . MET A 1 82 ? 32.778 7.331 -39.789 1.00 95.44 82 MET A C 1
ATOM 613 O O . MET A 1 82 ? 31.743 7.988 -39.813 1.00 95.44 82 MET A O 1
ATOM 617 N N . TYR A 1 83 ? 33.981 7.907 -39.843 1.00 95.69 83 TYR A N 1
ATOM 618 C CA . TYR A 1 83 ? 34.160 9.357 -39.879 1.00 95.69 83 TYR A CA 1
ATOM 619 C C . TYR A 1 83 ? 33.512 10.007 -41.108 1.00 95.69 83 TYR A C 1
ATOM 621 O O . TYR A 1 83 ? 32.928 11.081 -40.979 1.00 95.69 83 TYR A O 1
ATOM 629 N N . ASN A 1 84 ? 33.576 9.370 -42.277 1.00 94.56 84 ASN A N 1
ATOM 630 C CA . ASN A 1 84 ? 33.035 9.906 -43.532 1.00 94.56 84 ASN A CA 1
ATOM 631 C C . ASN A 1 84 ? 31.577 9.498 -43.814 1.00 94.56 84 ASN A C 1
ATOM 633 O O . ASN A 1 84 ? 31.009 9.919 -44.820 1.00 94.56 84 ASN A O 1
ATOM 637 N N . SER A 1 85 ? 30.961 8.695 -42.944 1.00 93.38 85 SER A N 1
ATOM 638 C CA . SER A 1 85 ? 29.581 8.239 -43.120 1.00 93.38 85 SER A CA 1
ATOM 639 C C . SER A 1 85 ? 28.583 9.395 -43.074 1.00 93.38 85 SER A C 1
ATOM 641 O O . SER A 1 85 ? 28.641 10.240 -42.179 1.00 93.38 85 SER A O 1
ATOM 643 N N . SER A 1 86 ? 27.598 9.372 -43.976 1.00 90.94 86 SER A N 1
ATOM 644 C CA . SER A 1 86 ? 26.443 10.280 -43.947 1.00 90.94 86 SER A CA 1
ATOM 645 C C . SER A 1 86 ? 25.561 10.080 -42.713 1.00 90.94 86 SER A C 1
ATOM 647 O O . SER A 1 86 ? 24.807 10.973 -42.351 1.00 90.94 86 SER A O 1
ATOM 649 N N . SER A 1 87 ? 25.669 8.926 -42.046 1.00 88.75 87 SER A N 1
ATOM 650 C CA . SER A 1 87 ? 24.961 8.643 -40.792 1.00 88.75 87 SER A CA 1
ATOM 651 C C . SER A 1 87 ? 25.671 9.218 -39.564 1.00 88.75 87 SER A C 1
ATOM 653 O O . SER A 1 87 ? 25.199 9.001 -38.456 1.00 88.75 87 SER A O 1
ATOM 655 N N . MET A 1 88 ? 26.808 9.908 -39.725 1.00 91.38 88 MET A N 1
ATOM 656 C CA . MET A 1 88 ? 27.612 10.447 -38.625 1.00 91.38 88 MET A CA 1
ATOM 657 C C . MET A 1 88 ? 27.706 11.974 -38.696 1.00 91.38 88 MET A C 1
ATOM 659 O O . MET A 1 88 ? 28.417 12.547 -39.527 1.00 91.38 88 MET A O 1
ATOM 663 N N . GLU A 1 89 ? 27.051 12.640 -37.755 1.00 92.31 89 GLU A N 1
ATOM 664 C CA . GLU A 1 89 ? 26.971 14.096 -37.667 1.00 92.31 89 GLU A CA 1
ATOM 665 C C . GLU A 1 89 ? 28.016 14.648 -36.699 1.00 92.31 89 GLU A C 1
ATOM 667 O O . GLU A 1 89 ? 28.227 14.115 -35.613 1.00 92.31 89 GLU A O 1
ATOM 672 N N . LYS A 1 90 ? 28.701 15.731 -37.077 1.00 92.94 90 LYS A N 1
ATOM 673 C CA . LYS A 1 90 ? 29.683 16.379 -36.198 1.00 92.94 90 LYS A CA 1
ATOM 674 C C . LYS A 1 90 ? 28.975 17.085 -35.046 1.00 92.94 90 LYS A C 1
ATOM 676 O O . LYS A 1 90 ? 28.092 17.901 -35.283 1.00 92.94 90 LYS A O 1
ATOM 681 N N . VAL A 1 91 ? 29.443 16.848 -33.823 1.00 89.50 91 VAL A N 1
ATOM 682 C CA . VAL A 1 91 ? 28.901 17.477 -32.611 1.00 89.50 91 VAL A CA 1
ATOM 683 C C . VAL A 1 91 ? 29.944 18.354 -31.922 1.00 89.50 91 VAL A C 1
ATOM 685 O O . VAL A 1 91 ? 31.143 18.058 -31.922 1.00 89.50 91 VAL A O 1
ATOM 688 N N . SER A 1 92 ? 29.490 19.469 -31.351 1.00 85.44 92 SER A N 1
ATOM 689 C CA . SER A 1 92 ? 30.319 20.397 -30.569 1.00 85.44 92 SER A CA 1
ATOM 690 C C . SER A 1 92 ? 30.342 20.034 -29.081 1.00 85.44 92 SER A C 1
ATOM 692 O O . SER A 1 92 ? 31.393 20.130 -28.446 1.00 85.44 92 SER A O 1
ATOM 694 N N . SER A 1 93 ? 29.213 19.559 -28.547 1.00 87.12 93 SER A N 1
ATOM 695 C CA . SER A 1 93 ? 29.080 19.024 -27.189 1.00 87.12 93 SER A CA 1
ATOM 696 C C . SER A 1 93 ? 29.082 17.498 -27.223 1.00 87.12 93 SER A C 1
ATOM 698 O O . SER A 1 93 ? 28.288 16.902 -27.947 1.00 87.12 93 SER A O 1
ATOM 700 N N . LYS A 1 94 ? 29.986 16.874 -26.460 1.00 88.75 94 LYS A N 1
ATOM 701 C CA . LYS A 1 94 ? 30.134 15.413 -26.412 1.00 88.75 94 LYS A CA 1
ATOM 702 C C . LYS A 1 94 ? 29.131 14.823 -25.429 1.00 88.75 94 LYS A C 1
ATOM 704 O O . LYS A 1 94 ? 29.103 15.233 -24.269 1.00 88.75 94 LYS A O 1
ATOM 709 N N . GLU A 1 95 ? 28.396 13.817 -25.868 1.00 85.94 95 GLU A N 1
ATOM 710 C CA . GLU A 1 95 ? 27.494 13.008 -25.053 1.00 85.94 95 GLU A CA 1
ATOM 711 C C . GLU A 1 95 ? 27.931 11.548 -25.106 1.00 85.94 95 GLU A C 1
ATOM 713 O O . GLU A 1 95 ? 28.659 11.118 -26.007 1.00 85.94 95 GLU A O 1
ATOM 718 N N . VAL A 1 96 ? 27.560 10.787 -24.081 1.00 86.25 96 VAL A N 1
ATOM 719 C CA . VAL A 1 96 ? 27.941 9.379 -24.005 1.00 86.25 96 VAL A CA 1
ATOM 720 C C . VAL A 1 96 ? 27.380 8.630 -25.219 1.00 86.25 96 VAL A C 1
ATOM 722 O O . VAL A 1 96 ? 26.250 8.846 -25.637 1.00 86.25 96 VAL A O 1
ATOM 725 N N . GLY A 1 97 ? 28.192 7.745 -25.797 1.00 89.31 97 GLY A N 1
ATOM 726 C CA . GLY A 1 97 ? 27.858 7.039 -27.034 1.00 89.31 97 GLY A CA 1
ATOM 727 C C . GLY A 1 97 ? 28.318 7.753 -28.307 1.00 89.31 97 GLY A C 1
ATOM 728 O O . GLY A 1 97 ? 28.346 7.120 -29.359 1.00 89.31 97 GLY A O 1
ATOM 729 N N . ASP A 1 98 ? 28.759 9.012 -28.238 1.00 93.94 98 ASP A N 1
ATOM 730 C CA . ASP A 1 98 ? 29.427 9.651 -29.372 1.00 93.94 98 ASP A CA 1
ATOM 731 C C . ASP A 1 98 ? 30.740 8.940 -29.725 1.00 93.94 98 ASP A C 1
ATOM 733 O O . ASP A 1 98 ? 31.423 8.380 -28.864 1.00 93.94 98 ASP A O 1
ATOM 737 N N . ILE A 1 99 ? 31.144 9.001 -30.994 1.00 96.50 99 ILE A N 1
ATOM 738 C CA . ILE A 1 99 ? 32.430 8.464 -31.439 1.00 96.50 99 ILE A CA 1
ATOM 739 C C . ILE A 1 99 ? 33.459 9.586 -31.498 1.00 96.50 99 ILE A C 1
ATOM 741 O O . ILE A 1 99 ? 33.286 10.580 -32.209 1.00 96.50 99 ILE A O 1
ATOM 745 N N . VAL A 1 100 ? 34.556 9.402 -30.770 1.00 97.62 100 VAL A N 1
ATOM 746 C CA . VAL A 1 100 ? 35.738 10.265 -30.823 1.00 97.62 100 VAL A CA 1
ATOM 747 C C . VAL A 1 100 ? 36.736 9.706 -31.832 1.00 97.62 100 VAL A C 1
ATOM 749 O O . VAL A 1 100 ? 37.026 8.509 -31.836 1.00 97.62 100 VAL A O 1
ATOM 752 N N . PHE A 1 101 ? 37.258 10.571 -32.699 1.00 97.81 101 PHE A N 1
ATOM 753 C CA . PHE A 1 101 ? 38.128 10.201 -33.816 1.00 97.81 101 PHE A CA 1
ATOM 754 C C . PHE A 1 101 ? 39.508 10.836 -33.689 1.00 97.81 101 PHE A C 1
ATOM 756 O O . PHE A 1 101 ? 39.629 12.012 -33.332 1.00 97.81 101 PHE A O 1
ATOM 763 N N . PHE A 1 102 ? 40.538 10.069 -34.050 1.00 97.38 102 PHE A N 1
ATOM 764 C CA . PHE A 1 102 ? 41.935 10.457 -33.889 1.00 97.38 102 PHE A CA 1
ATOM 765 C C . PHE A 1 102 ? 42.797 10.130 -35.118 1.00 97.38 102 PHE A C 1
ATOM 767 O O . PHE A 1 102 ? 42.564 9.155 -35.842 1.00 97.38 102 PHE A O 1
ATOM 774 N N . ARG A 1 103 ? 43.857 10.922 -35.294 1.00 96.06 103 ARG A N 1
ATOM 775 C CA . ARG A 1 103 ? 44.998 10.677 -36.184 1.00 96.06 103 ARG A CA 1
ATOM 776 C C . ARG A 1 103 ? 46.233 10.375 -35.340 1.00 96.06 103 ARG A C 1
ATOM 778 O O . ARG A 1 103 ? 46.966 11.259 -34.922 1.00 96.06 103 ARG A O 1
ATOM 785 N N . THR A 1 104 ? 46.415 9.096 -35.058 1.00 91.81 104 THR A N 1
ATOM 786 C CA . THR A 1 104 ? 47.548 8.512 -34.322 1.00 91.81 104 THR A CA 1
ATOM 787 C C . THR A 1 104 ? 48.677 8.018 -35.229 1.00 91.81 104 THR A C 1
ATOM 789 O O . THR A 1 104 ? 49.706 7.567 -34.734 1.00 91.81 104 THR A O 1
ATOM 792 N N . MET A 1 105 ? 48.476 8.062 -36.546 1.00 88.81 105 MET A N 1
ATOM 793 C CA . MET A 1 105 ? 49.449 7.693 -37.573 1.00 88.81 105 MET A CA 1
ATOM 794 C C . MET A 1 105 ? 49.709 8.901 -38.473 1.00 88.81 105 MET A C 1
ATOM 796 O O . MET A 1 105 ? 48.809 9.720 -38.661 1.00 88.81 105 MET A O 1
ATOM 800 N N . ASP A 1 106 ? 50.899 8.970 -39.068 1.00 87.06 106 ASP A N 1
ATOM 801 C CA . ASP A 1 106 ? 51.273 10.018 -40.022 1.00 87.06 106 ASP A CA 1
ATOM 802 C C . ASP A 1 106 ? 50.612 9.787 -41.394 1.00 87.06 106 ASP A C 1
ATOM 804 O O . ASP A 1 106 ? 51.219 9.316 -42.353 1.00 87.06 106 ASP A O 1
ATOM 808 N N . LYS A 1 107 ? 49.293 9.996 -41.445 1.00 87.06 107 LYS A N 1
ATOM 809 C CA . LYS A 1 107 ? 48.468 9.908 -42.654 1.00 87.06 107 LYS A CA 1
ATOM 810 C C . LYS A 1 107 ? 47.238 10.818 -42.540 1.00 87.06 107 LYS A C 1
ATOM 812 O O . LYS A 1 107 ? 46.738 11.042 -41.437 1.00 87.06 107 LYS A O 1
ATOM 817 N N . PRO A 1 108 ? 46.691 11.315 -43.666 1.00 84.81 108 PRO A N 1
ATOM 818 C CA . PRO A 1 108 ? 45.583 12.278 -43.643 1.00 84.81 108 PRO A CA 1
ATOM 819 C C . PRO A 1 108 ? 44.242 11.680 -43.173 1.00 84.81 108 PRO A C 1
ATOM 821 O O . PRO A 1 108 ? 43.368 12.407 -42.685 1.00 84.81 108 PRO A O 1
ATOM 824 N N . THR A 1 109 ? 44.076 10.362 -43.290 1.00 91.94 109 THR A N 1
ATOM 825 C CA . THR A 1 109 ? 42.873 9.606 -42.896 1.00 91.94 109 THR A CA 1
ATOM 826 C C . THR A 1 109 ? 42.804 9.363 -41.391 1.00 91.94 109 THR A C 1
ATOM 828 O O . THR A 1 109 ? 43.841 9.267 -40.734 1.00 91.94 109 THR A O 1
ATOM 831 N N . ILE A 1 110 ? 41.605 9.141 -40.854 1.00 95.50 110 ILE A N 1
ATOM 832 C CA . ILE A 1 110 ? 41.444 8.706 -39.461 1.00 95.50 110 ILE A CA 1
ATOM 833 C C . ILE A 1 110 ? 42.119 7.345 -39.256 1.00 95.50 110 ILE A C 1
ATOM 835 O O . ILE A 1 110 ? 41.897 6.397 -40.011 1.00 95.50 110 ILE A O 1
ATOM 839 N N . SER A 1 111 ? 42.942 7.231 -38.213 1.00 93.00 111 SER A N 1
ATOM 840 C CA . SER A 1 111 ? 43.663 5.993 -37.893 1.00 93.00 111 SER A CA 1
ATOM 841 C C . SER A 1 111 ? 43.180 5.317 -36.617 1.00 93.00 111 SER A C 1
ATOM 843 O O . SER A 1 111 ? 43.519 4.158 -36.389 1.00 93.00 111 SER A O 1
ATOM 845 N N . HIS A 1 112 ? 42.401 6.014 -35.785 1.00 97.06 112 HIS A N 1
ATOM 846 C CA . HIS A 1 112 ? 41.885 5.461 -34.538 1.00 97.06 112 HIS A CA 1
ATOM 847 C C . HIS A 1 112 ? 40.559 6.103 -34.125 1.00 97.06 112 HIS A C 1
ATOM 849 O O . HIS A 1 112 ? 40.275 7.247 -34.478 1.00 97.06 112 HIS A O 1
ATOM 855 N N . ALA A 1 113 ? 39.755 5.368 -33.361 1.00 97.69 113 ALA A N 1
ATOM 856 C CA . ALA A 1 113 ? 38.486 5.848 -32.827 1.00 97.69 113 ALA A CA 1
ATOM 857 C C . ALA A 1 113 ? 38.144 5.165 -31.494 1.00 97.69 113 ALA A C 1
ATOM 859 O O . ALA A 1 113 ? 38.697 4.112 -31.163 1.00 97.69 113 ALA A O 1
ATOM 860 N N . GLY A 1 114 ? 37.209 5.753 -30.749 1.00 97.25 114 GLY A N 1
ATOM 861 C CA . GLY A 1 114 ? 36.643 5.166 -29.535 1.00 97.25 114 GLY A CA 1
ATOM 862 C C . GLY A 1 114 ? 35.262 5.718 -29.195 1.00 97.25 114 GLY A C 1
ATOM 863 O O . GLY A 1 114 ? 34.822 6.703 -29.783 1.00 97.25 114 GLY A O 1
ATOM 864 N N . ILE A 1 115 ? 34.585 5.075 -28.247 1.00 97.00 115 ILE A N 1
ATOM 865 C CA . ILE A 1 115 ? 33.247 5.462 -27.782 1.00 97.00 115 ILE A CA 1
ATOM 866 C C . ILE A 1 115 ? 33.413 6.382 -26.575 1.00 97.00 115 ILE A C 1
ATOM 868 O O . ILE A 1 115 ? 34.065 6.003 -25.601 1.00 97.00 115 ILE A O 1
ATOM 872 N N . TYR A 1 116 ? 32.850 7.584 -26.621 1.00 95.81 116 TYR A N 1
ATOM 873 C CA . TYR A 1 116 ? 32.845 8.513 -25.497 1.00 95.81 116 TYR A CA 1
ATOM 874 C C . TYR A 1 116 ? 31.956 7.975 -24.371 1.00 95.81 116 TYR A C 1
ATOM 876 O O . TYR A 1 116 ? 30.816 7.577 -24.604 1.00 95.81 116 TYR A O 1
ATOM 884 N N . ILE A 1 117 ? 32.475 7.963 -23.143 1.00 91.50 117 ILE A N 1
ATOM 885 C CA . ILE A 1 117 ? 31.792 7.392 -21.967 1.00 91.50 117 ILE A CA 1
ATOM 886 C C . ILE A 1 117 ? 31.568 8.417 -20.848 1.00 91.50 117 ILE A C 1
ATOM 888 O O . ILE A 1 117 ? 31.237 8.044 -19.725 1.00 91.50 117 ILE A O 1
ATOM 892 N N . GLY A 1 118 ? 31.712 9.708 -21.161 1.00 88.81 118 GLY A N 1
ATOM 893 C CA . GLY A 1 118 ? 31.493 10.800 -20.215 1.00 88.81 118 GLY A CA 1
ATOM 894 C C . GLY A 1 118 ? 32.773 11.188 -19.485 1.00 88.81 118 GLY A C 1
ATOM 895 O O . GLY A 1 118 ? 33.814 10.559 -19.654 1.00 88.81 118 GLY A O 1
ATOM 896 N N . SER A 1 119 ? 32.718 12.266 -18.699 1.00 89.50 119 SER A N 1
ATOM 897 C CA . SER A 1 119 ? 33.848 12.740 -17.878 1.00 89.50 119 SER A CA 1
ATOM 898 C C . SER A 1 119 ? 35.170 12.909 -18.644 1.00 89.50 119 SER A C 1
ATOM 900 O O . SER A 1 119 ? 36.246 12.646 -18.113 1.00 89.50 119 SER A O 1
ATOM 902 N N . ASN A 1 120 ? 35.093 13.341 -19.907 1.00 92.94 120 ASN A N 1
ATOM 903 C CA . ASN A 1 120 ? 36.229 13.468 -20.821 1.00 92.94 120 ASN A CA 1
ATOM 904 C C . ASN A 1 120 ? 36.988 12.150 -21.103 1.00 92.94 120 ASN A C 1
ATOM 906 O O . ASN A 1 120 ? 38.159 12.171 -21.482 1.00 92.94 120 ASN A O 1
ATOM 910 N N . GLN A 1 121 ? 36.330 11.003 -20.925 1.00 95.88 121 GLN A N 1
ATOM 911 C CA . GLN A 1 121 ? 36.886 9.668 -21.136 1.00 95.88 121 GLN A CA 1
ATOM 912 C C . GLN A 1 121 ? 36.240 8.963 -22.328 1.00 95.88 121 GLN A C 1
ATOM 914 O O . GLN A 1 121 ? 35.094 9.225 -22.703 1.00 95.88 121 GLN A O 1
ATOM 919 N N . PHE A 1 122 ? 36.978 8.020 -22.904 1.00 98.00 122 PHE A N 1
ATOM 920 C CA . PHE A 1 122 ? 36.502 7.164 -23.980 1.00 98.00 122 PHE A CA 1
ATOM 921 C C . PHE A 1 122 ? 37.047 5.741 -23.829 1.00 98.00 122 PHE A C 1
ATOM 923 O O . PHE A 1 122 ? 38.134 5.529 -23.290 1.00 98.00 122 PHE A O 1
ATOM 930 N N . ILE A 1 123 ? 36.281 4.763 -24.307 1.00 97.88 123 ILE A N 1
ATOM 931 C CA . ILE A 1 123 ? 36.664 3.351 -24.347 1.00 97.88 123 ILE A CA 1
ATOM 932 C C . ILE A 1 123 ? 37.020 2.944 -25.778 1.00 97.88 123 ILE A C 1
ATOM 934 O O . ILE A 1 123 ? 36.325 3.295 -26.735 1.00 97.88 123 ILE A O 1
ATOM 938 N N . HIS A 1 124 ? 38.133 2.231 -25.939 1.00 98.00 124 HIS A N 1
ATOM 939 C CA . HIS A 1 124 ? 38.662 1.843 -27.247 1.00 98.00 124 HIS A CA 1
ATOM 940 C C . HIS A 1 124 ? 39.545 0.594 -27.157 1.00 98.00 124 HIS A C 1
ATOM 942 O O . HIS A 1 124 ? 40.085 0.291 -26.097 1.00 98.00 124 HIS A O 1
ATOM 948 N N . ALA A 1 125 ? 39.769 -0.092 -28.281 1.00 97.31 125 ALA A N 1
ATOM 949 C CA . ALA A 1 125 ? 40.793 -1.135 -28.379 1.00 97.31 125 ALA A CA 1
ATOM 950 C C . ALA A 1 125 ? 42.169 -0.511 -28.671 1.00 97.31 125 ALA A C 1
ATOM 952 O O . ALA A 1 125 ? 42.427 -0.052 -29.783 1.00 97.31 125 ALA A O 1
ATOM 953 N N . SER A 1 126 ? 43.039 -0.447 -27.665 1.00 94.56 126 SER A N 1
ATOM 954 C CA . SER A 1 126 ? 44.423 0.033 -27.757 1.00 94.56 126 SER A CA 1
ATOM 955 C C . SER A 1 126 ? 45.356 -1.048 -28.290 1.00 94.56 126 SER A C 1
ATOM 957 O O . SER A 1 126 ? 45.349 -2.160 -27.767 1.00 94.56 126 SER A O 1
ATOM 959 N N . SER A 1 127 ? 46.240 -0.707 -29.232 1.00 91.12 127 SER A N 1
ATOM 960 C CA . SER A 1 127 ? 47.245 -1.636 -29.772 1.00 91.12 127 SER A CA 1
ATOM 961 C C . SER A 1 127 ? 48.178 -2.235 -28.714 1.00 91.12 127 SER A C 1
ATOM 963 O O . SER A 1 127 ? 48.685 -3.332 -28.918 1.00 91.12 127 SER A O 1
ATOM 965 N N . SER A 1 128 ? 48.384 -1.553 -27.583 1.00 91.50 128 SER A N 1
ATOM 966 C CA . SER A 1 128 ? 49.277 -2.000 -26.505 1.00 91.50 128 SER A CA 1
ATOM 967 C C . SER A 1 128 ? 48.565 -2.570 -25.278 1.00 91.50 128 SER A C 1
ATOM 969 O O . SER A 1 128 ? 49.185 -3.292 -24.504 1.00 91.50 128 SER A O 1
ATOM 971 N N . LYS A 1 129 ? 47.284 -2.240 -25.066 1.00 93.56 129 LYS A N 1
ATOM 972 C CA . LYS A 1 129 ? 46.549 -2.566 -23.825 1.00 93.56 129 LYS A CA 1
ATOM 973 C C . LYS A 1 129 ? 45.259 -3.360 -24.050 1.00 93.56 129 LYS A C 1
ATOM 975 O O . LYS A 1 129 ? 44.578 -3.682 -23.084 1.00 93.56 129 LYS A O 1
ATOM 980 N N . GLY A 1 130 ? 44.902 -3.653 -25.302 1.00 95.94 130 GLY A N 1
ATOM 981 C CA . GLY A 1 130 ? 43.581 -4.188 -25.622 1.00 95.94 130 GLY A CA 1
ATOM 982 C C . GLY A 1 130 ? 42.478 -3.165 -25.349 1.00 95.94 130 GLY A C 1
ATOM 983 O O . GLY A 1 130 ? 42.725 -1.956 -25.346 1.00 95.94 130 GLY A O 1
ATOM 984 N N . VAL A 1 131 ? 41.245 -3.625 -25.148 1.00 97.75 131 VAL A N 1
ATOM 985 C CA . VAL A 1 131 ? 40.118 -2.744 -24.809 1.00 97.75 131 VAL A CA 1
ATOM 986 C C . VAL A 1 131 ? 40.365 -2.079 -23.455 1.00 97.75 131 VAL A C 1
ATOM 988 O O . VAL A 1 131 ? 40.445 -2.744 -22.424 1.00 97.75 131 VAL A O 1
ATOM 991 N N . THR A 1 132 ? 40.478 -0.755 -23.457 1.00 97.31 132 THR A N 1
ATOM 992 C CA . THR A 1 132 ? 40.817 0.059 -22.286 1.00 97.31 132 THR A CA 1
ATOM 993 C C . THR A 1 132 ? 40.063 1.384 -22.314 1.00 97.31 132 THR A C 1
ATOM 995 O O . THR A 1 132 ? 39.548 1.809 -23.350 1.00 97.31 132 THR A O 1
ATOM 998 N N . ILE A 1 133 ? 40.021 2.049 -21.162 1.00 97.88 133 ILE A N 1
ATOM 999 C CA . ILE A 1 133 ? 39.543 3.423 -21.024 1.00 97.88 133 ILE A CA 1
ATOM 1000 C C . ILE A 1 133 ? 40.753 4.360 -21.013 1.00 97.88 133 ILE A C 1
ATOM 1002 O O . ILE A 1 133 ? 41.736 4.086 -20.323 1.00 97.88 133 ILE A O 1
ATOM 1006 N N . SER A 1 134 ? 40.656 5.461 -21.752 1.00 97.25 134 SER A N 1
ATOM 1007 C CA . SER A 1 134 ? 41.630 6.554 -21.763 1.00 97.25 134 SER A CA 1
ATOM 1008 C C . SER A 1 134 ? 40.930 7.901 -21.604 1.00 97.25 134 SER A C 1
ATOM 1010 O O . SER A 1 134 ? 39.732 8.043 -21.867 1.00 97.25 134 SER A O 1
ATOM 1012 N N . SER A 1 135 ? 41.681 8.904 -21.159 1.00 96.75 135 SER A N 1
ATOM 1013 C CA . SER A 1 135 ? 41.219 10.287 -21.060 1.00 96.75 135 SER A CA 1
ATOM 1014 C C . SER A 1 135 ? 41.609 11.081 -22.305 1.00 96.75 135 SER A C 1
ATOM 1016 O O . SER A 1 135 ? 42.750 11.026 -22.762 1.00 96.75 135 SER A O 1
ATOM 1018 N N . LEU A 1 136 ? 40.675 11.882 -22.827 1.00 95.50 136 LEU A N 1
ATOM 1019 C CA . LEU A 1 136 ? 40.940 12.833 -23.913 1.00 95.50 136 LEU A CA 1
ATOM 1020 C C . LEU A 1 136 ? 41.924 13.939 -23.495 1.00 95.50 136 LEU A C 1
ATOM 1022 O O . LEU A 1 136 ? 42.486 14.606 -24.359 1.00 95.50 136 LEU A O 1
ATOM 1026 N N . SER A 1 137 ? 42.138 14.133 -22.188 1.00 94.44 137 SER A N 1
ATOM 1027 C CA . SER A 1 137 ? 43.129 15.076 -21.654 1.00 94.44 137 SER A CA 1
ATOM 1028 C C . SER A 1 137 ? 44.561 14.533 -21.670 1.00 94.44 137 SER A C 1
ATOM 1030 O O . SER A 1 137 ? 45.494 15.287 -21.406 1.00 94.44 137 SER A O 1
ATOM 1032 N N . GLU A 1 138 ? 44.772 13.237 -21.925 1.00 94.88 138 GLU A N 1
ATOM 1033 C CA . GLU A 1 138 ? 46.127 12.697 -22.058 1.00 94.88 138 GLU A CA 1
ATOM 1034 C C . GLU A 1 138 ? 46.802 13.317 -23.286 1.00 94.88 138 GLU A C 1
ATOM 1036 O O . GLU A 1 138 ? 46.241 13.289 -24.380 1.00 94.88 138 GLU A O 1
ATOM 1041 N N . ARG A 1 139 ? 48.036 13.819 -23.126 1.00 95.25 139 ARG A N 1
ATOM 1042 C CA . ARG A 1 139 ? 48.777 14.539 -24.181 1.00 95.25 139 ARG A CA 1
ATOM 1043 C C . ARG A 1 139 ? 48.812 13.798 -25.522 1.00 95.25 139 ARG A C 1
ATOM 1045 O O . ARG A 1 139 ? 48.749 14.419 -26.577 1.00 95.25 139 ARG A O 1
ATOM 1052 N N . TYR A 1 140 ? 48.920 12.470 -25.484 1.00 94.94 140 TYR A N 1
ATOM 1053 C CA . TYR A 1 140 ? 48.896 11.636 -26.685 1.00 94.94 140 TYR A CA 1
ATOM 1054 C C . TYR A 1 140 ? 47.558 11.752 -27.436 1.00 94.94 140 TYR A C 1
ATOM 1056 O O . TYR A 1 140 ? 47.541 12.036 -28.633 1.00 94.94 140 TYR A O 1
ATOM 1064 N N . TRP A 1 141 ? 46.438 11.594 -26.727 1.00 95.94 141 TRP A N 1
ATOM 1065 C CA . TRP A 1 141 ? 45.097 11.646 -27.309 1.00 95.94 141 TRP A CA 1
ATOM 1066 C C . TRP A 1 141 ? 44.671 13.062 -27.676 1.00 95.94 141 TRP A C 1
ATOM 1068 O O . TRP A 1 141 ? 44.052 13.243 -28.723 1.00 95.94 141 TRP A O 1
ATOM 1078 N N . SER A 1 142 ? 45.043 14.066 -26.877 1.00 95.12 142 SER A N 1
ATOM 1079 C CA . SER A 1 142 ? 44.721 15.465 -27.165 1.00 95.12 142 SER A CA 1
ATOM 1080 C C . SER A 1 142 ? 45.395 15.952 -28.448 1.00 95.12 142 SER A C 1
ATOM 1082 O O . SER A 1 142 ? 44.759 16.633 -29.245 1.00 95.12 142 SER A O 1
ATOM 1084 N N . ASN A 1 143 ? 46.654 15.564 -28.684 1.00 94.88 143 ASN A N 1
ATOM 1085 C CA . ASN A 1 143 ? 47.391 15.930 -29.898 1.00 94.88 143 ASN A CA 1
ATOM 1086 C C . ASN A 1 143 ? 46.854 15.223 -31.151 1.00 94.88 143 ASN A C 1
ATOM 1088 O O . ASN A 1 143 ? 46.931 15.769 -32.247 1.00 94.88 143 ASN A O 1
ATOM 1092 N N . ALA A 1 144 ? 46.325 14.009 -30.991 1.00 95.44 144 ALA A N 1
ATOM 1093 C CA . ALA A 1 144 ? 45.797 13.208 -32.090 1.00 95.44 144 ALA A CA 1
ATOM 1094 C C . ALA A 1 144 ? 44.307 13.472 -32.379 1.00 95.44 144 ALA A C 1
ATOM 1096 O O . ALA A 1 144 ? 43.789 12.979 -33.381 1.00 95.44 144 ALA A O 1
ATOM 1097 N N . TYR A 1 145 ? 43.589 14.186 -31.508 1.00 96.56 145 TYR A N 1
ATOM 1098 C CA . TYR A 1 145 ? 42.140 14.365 -31.600 1.00 96.56 145 TYR A CA 1
ATOM 1099 C C . TYR A 1 145 ? 41.732 15.169 -32.842 1.00 96.56 145 TYR A C 1
ATOM 1101 O O . TYR A 1 145 ? 42.248 16.253 -33.101 1.00 96.56 145 TYR A O 1
ATOM 1109 N N . VAL A 1 146 ? 40.758 14.652 -33.598 1.00 96.06 146 VAL A N 1
ATOM 1110 C CA . VAL A 1 146 ? 40.241 15.293 -34.819 1.00 96.06 146 VAL A CA 1
ATOM 1111 C C . VAL A 1 146 ? 38.829 15.822 -34.610 1.00 96.06 146 VAL A C 1
ATOM 1113 O O . VAL A 1 146 ? 38.543 16.994 -34.860 1.00 96.06 146 VAL A O 1
ATOM 1116 N N . SER A 1 147 ? 37.905 14.955 -34.199 1.00 95.75 147 SER A N 1
ATOM 1117 C CA . SER A 1 147 ? 36.505 15.335 -34.040 1.00 95.75 147 SER A CA 1
ATOM 1118 C C . SER A 1 147 ? 35.728 14.348 -33.187 1.00 95.75 147 SER A C 1
ATOM 1120 O O . SER A 1 147 ? 36.174 13.228 -32.946 1.00 95.75 147 SER A O 1
ATOM 1122 N N . THR A 1 148 ? 34.535 14.769 -32.780 1.00 96.88 148 THR A N 1
ATOM 1123 C CA . THR A 1 148 ? 33.511 13.891 -32.219 1.00 96.88 148 THR A CA 1
ATOM 1124 C C . THR A 1 148 ? 32.320 13.908 -33.162 1.00 96.88 148 THR A C 1
ATOM 1126 O O . THR A 1 148 ? 31.910 14.983 -33.613 1.00 96.88 148 THR A O 1
ATOM 1129 N N . LYS A 1 149 ? 31.786 12.731 -33.483 1.00 95.44 149 LYS A N 1
ATOM 1130 C CA . LYS A 1 149 ? 30.561 12.616 -34.273 1.00 95.44 149 LYS A CA 1
ATOM 1131 C C . LYS A 1 149 ? 29.558 11.672 -33.619 1.00 95.44 149 LYS A C 1
ATOM 1133 O O . LYS A 1 149 ? 29.949 10.714 -32.953 1.00 95.44 149 LYS A O 1
ATOM 1138 N N . ARG A 1 150 ? 28.280 11.935 -33.871 1.00 92.69 150 ARG A N 1
ATOM 1139 C CA . ARG A 1 150 ? 27.124 11.195 -33.372 1.00 92.69 150 ARG A CA 1
ATOM 1140 C C . ARG A 1 150 ? 26.439 10.464 -34.512 1.00 92.69 150 ARG A C 1
ATOM 1142 O O . ARG A 1 150 ? 26.234 11.041 -35.575 1.00 92.69 150 ARG A O 1
ATOM 1149 N N . HIS A 1 151 ? 26.077 9.208 -34.287 1.00 90.56 151 HIS A N 1
ATOM 1150 C CA . HIS A 1 151 ? 25.291 8.453 -35.253 1.00 90.56 151 HIS A CA 1
ATOM 1151 C C . HIS A 1 151 ? 23.835 8.948 -35.271 1.00 90.56 151 HIS A C 1
ATOM 1153 O O . HIS A 1 151 ? 23.219 9.054 -34.214 1.00 90.56 151 HIS A O 1
ATOM 1159 N N . SER A 1 152 ? 23.257 9.210 -36.443 1.00 84.25 152 SER A N 1
ATOM 1160 C CA . SER A 1 152 ? 21.907 9.783 -36.603 1.00 84.25 152 SER A CA 1
ATOM 1161 C C . SER A 1 152 ? 20.808 8.921 -35.968 1.00 84.25 152 SER A C 1
ATOM 1163 O O . SER A 1 152 ? 19.885 9.437 -35.340 1.00 84.25 152 SER A O 1
ATOM 1165 N N . MET A 1 153 ? 20.951 7.592 -36.029 1.00 73.50 153 MET A N 1
ATOM 1166 C CA . MET A 1 153 ? 20.019 6.662 -35.371 1.00 73.50 153 MET A CA 1
ATOM 1167 C C . MET A 1 153 ? 20.101 6.660 -33.837 1.00 73.50 153 MET A C 1
ATOM 1169 O O . MET A 1 153 ? 19.210 6.109 -33.197 1.00 73.50 153 MET A O 1
ATOM 1173 N N . LEU A 1 154 ? 21.113 7.286 -33.221 1.00 67.12 154 LEU A N 1
ATOM 1174 C CA . LEU A 1 154 ? 21.132 7.442 -31.762 1.00 67.12 154 LEU A CA 1
ATOM 1175 C C . LEU A 1 154 ? 19.935 8.269 -31.287 1.00 67.12 154 LEU A C 1
ATOM 1177 O O . LEU A 1 154 ? 19.390 7.966 -30.241 1.00 67.12 154 LEU A O 1
ATOM 1181 N N . GLY A 1 155 ? 19.455 9.246 -32.064 1.00 54.03 155 GLY A N 1
ATOM 1182 C CA . GLY A 1 155 ? 18.237 9.987 -31.714 1.00 54.03 155 GLY A CA 1
ATOM 1183 C C . GLY A 1 155 ? 16.954 9.153 -31.845 1.00 54.03 155 GLY A C 1
ATOM 1184 O O . GLY A 1 155 ? 16.081 9.220 -30.983 1.00 54.03 155 GLY A O 1
ATOM 1185 N N . SER A 1 156 ? 16.840 8.331 -32.894 1.00 51.38 156 SER A N 1
ATOM 1186 C CA . SER A 1 156 ? 15.619 7.570 -33.208 1.00 51.38 156 SER A CA 1
ATOM 1187 C C . SER A 1 156 ? 15.458 6.287 -32.389 1.00 51.38 156 SER A C 1
ATOM 1189 O O . SER A 1 156 ? 14.342 5.933 -32.017 1.00 51.38 156 SER A O 1
ATOM 1191 N N . VAL A 1 157 ? 16.559 5.596 -32.072 1.00 50.47 157 VAL A N 1
ATOM 1192 C CA . VAL A 1 157 ? 16.536 4.414 -31.192 1.00 50.47 157 VAL A CA 1
ATOM 1193 C C . VAL A 1 157 ? 16.106 4.824 -29.776 1.00 50.47 157 VAL A C 1
ATOM 1195 O O . VAL A 1 157 ? 15.418 4.060 -29.106 1.00 50.47 157 VAL A O 1
ATOM 1198 N N . MET A 1 158 ? 16.422 6.055 -29.345 1.00 49.09 158 MET A N 1
ATOM 1199 C CA . MET A 1 158 ? 16.076 6.544 -28.001 1.00 49.09 158 MET A CA 1
ATOM 1200 C C . MET A 1 158 ? 14.595 6.853 -27.846 1.00 49.09 158 MET A C 1
ATOM 1202 O O . MET A 1 158 ? 14.019 6.576 -26.795 1.00 49.09 158 MET A O 1
ATOM 1206 N N . ALA A 1 159 ? 13.968 7.379 -28.898 1.00 45.75 159 ALA A N 1
ATOM 1207 C CA . ALA A 1 159 ? 12.527 7.589 -28.932 1.00 45.75 159 ALA A CA 1
ATOM 1208 C C . ALA A 1 159 ? 11.765 6.249 -28.940 1.00 45.75 159 ALA A C 1
ATOM 1210 O O . ALA A 1 159 ? 10.837 6.068 -28.156 1.00 45.75 159 ALA A O 1
ATOM 1211 N N . ALA A 1 160 ? 12.215 5.279 -29.745 1.00 45.84 160 ALA A N 1
ATOM 1212 C CA . ALA A 1 160 ? 11.575 3.966 -29.853 1.00 45.84 160 ALA A CA 1
ATOM 1213 C C . ALA A 1 160 ? 11.701 3.113 -28.573 1.00 45.84 160 ALA A C 1
ATOM 1215 O O . ALA A 1 160 ? 10.753 2.428 -28.191 1.00 45.84 160 ALA A O 1
ATOM 1216 N N . GLU A 1 161 ? 12.844 3.154 -27.876 1.00 48.7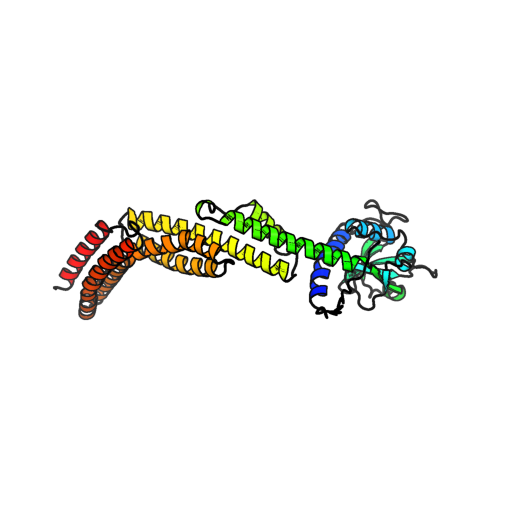5 161 GLU A N 1
ATOM 1217 C CA . GLU A 1 161 ? 13.004 2.454 -26.592 1.00 48.75 161 GLU A CA 1
ATOM 1218 C C . GLU A 1 161 ? 12.170 3.102 -25.471 1.00 48.75 161 GLU A C 1
ATOM 1220 O O . GLU A 1 161 ? 11.586 2.389 -24.653 1.00 48.75 161 GLU A O 1
ATOM 1225 N N . ALA A 1 162 ? 12.059 4.435 -25.441 1.00 48.44 162 ALA A N 1
ATOM 1226 C CA . ALA A 1 162 ? 11.258 5.150 -24.445 1.00 48.44 162 ALA A CA 1
ATOM 1227 C C . ALA A 1 162 ? 9.745 4.923 -24.617 1.00 48.44 162 ALA A C 1
ATOM 1229 O O . ALA A 1 162 ? 9.063 4.638 -23.627 1.00 48.44 162 ALA A O 1
ATOM 1230 N N . GLU A 1 163 ? 9.231 4.980 -25.853 1.00 54.28 163 GLU A N 1
ATOM 1231 C CA . GLU A 1 163 ? 7.829 4.657 -26.163 1.00 54.28 163 GLU A CA 1
ATOM 1232 C C . GLU A 1 163 ? 7.480 3.217 -25.755 1.00 54.28 163 GLU A C 1
ATOM 1234 O O . GLU A 1 163 ? 6.432 2.971 -25.155 1.00 54.28 163 GLU A O 1
ATOM 1239 N N . ASN A 1 164 ? 8.400 2.273 -25.973 1.00 68.88 164 ASN A N 1
ATOM 1240 C CA . ASN A 1 164 ? 8.212 0.874 -25.593 1.00 68.88 164 ASN A CA 1
ATOM 1241 C C . ASN A 1 164 ? 8.089 0.683 -24.065 1.00 68.88 164 ASN A C 1
ATOM 1243 O O . ASN A 1 164 ? 7.257 -0.094 -23.587 1.00 68.88 164 ASN A O 1
ATOM 1247 N N . TYR A 1 165 ? 8.862 1.425 -23.261 1.00 79.44 165 TYR A N 1
ATOM 1248 C CA . TYR A 1 165 ? 8.730 1.359 -21.800 1.00 79.44 165 TYR A CA 1
ATOM 1249 C C . TYR A 1 165 ? 7.446 2.010 -21.286 1.00 79.44 165 TYR A C 1
ATOM 1251 O O . TYR A 1 165 ? 6.853 1.483 -20.343 1.00 79.44 165 TYR A O 1
ATOM 1259 N N . ALA A 1 166 ? 7.017 3.134 -21.867 1.00 80.12 166 ALA A N 1
ATOM 1260 C CA . ALA A 1 166 ? 5.764 3.782 -21.485 1.00 80.12 166 ALA A CA 1
ATOM 1261 C C . ALA A 1 166 ? 4.559 2.861 -21.743 1.00 80.12 166 ALA A C 1
ATOM 1263 O O . ALA A 1 166 ? 3.722 2.697 -20.852 1.00 80.12 166 ALA A O 1
ATOM 1264 N N . GLU A 1 167 ? 4.519 2.186 -22.897 1.00 82.38 167 GLU A N 1
ATOM 1265 C CA . GLU A 1 167 ? 3.471 1.202 -23.189 1.00 82.38 167 GLU A CA 1
ATOM 1266 C C . GLU A 1 167 ? 3.572 -0.017 -22.256 1.00 82.38 167 GLU A C 1
ATOM 1268 O O . GLU A 1 167 ? 2.569 -0.423 -21.679 1.00 82.38 167 GLU A O 1
ATOM 1273 N N . SER A 1 168 ? 4.781 -0.514 -21.964 1.00 84.50 168 SER A N 1
ATOM 1274 C CA . SER A 1 168 ? 4.973 -1.595 -20.978 1.00 84.50 168 SER A CA 1
ATOM 1275 C C . SER A 1 168 ? 4.459 -1.221 -19.576 1.00 84.50 168 SER A C 1
ATOM 1277 O O . SER A 1 168 ? 3.845 -2.032 -18.885 1.00 84.50 168 SER A O 1
ATOM 1279 N N . ALA A 1 169 ? 4.689 0.018 -19.125 1.00 91.94 169 ALA A N 1
ATOM 1280 C CA . ALA A 1 169 ? 4.184 0.492 -17.835 1.00 91.94 169 ALA A CA 1
ATOM 1281 C C . ALA A 1 169 ? 2.652 0.615 -17.827 1.00 91.94 169 ALA A C 1
ATOM 1283 O O . ALA A 1 169 ? 2.004 0.312 -16.820 1.00 91.94 169 ALA A O 1
ATOM 1284 N N . LYS A 1 170 ? 2.069 1.036 -18.950 1.00 92.75 170 LYS A N 1
ATOM 1285 C CA . LYS A 1 170 ? 0.621 1.100 -19.152 1.00 92.75 170 LYS A CA 1
ATOM 1286 C C . LYS A 1 170 ? -0.018 -0.288 -19.165 1.00 92.75 170 LYS A C 1
ATOM 1288 O O . LYS A 1 170 ? -1.042 -0.475 -18.509 1.00 92.75 170 LYS A O 1
ATOM 1293 N N . ASP A 1 171 ? 0.598 -1.262 -19.825 1.00 90.81 171 ASP A N 1
ATOM 1294 C CA . ASP A 1 171 ? 0.150 -2.656 -19.826 1.00 90.81 171 ASP A CA 1
ATOM 1295 C C . ASP A 1 171 ? 0.188 -3.258 -18.423 1.00 90.81 171 ASP A C 1
ATOM 1297 O O . ASP A 1 171 ? -0.804 -3.836 -17.972 1.00 90.81 171 ASP A O 1
ATOM 1301 N N . LEU A 1 172 ? 1.274 -3.033 -17.677 1.00 93.94 172 LEU A N 1
ATOM 1302 C CA . LEU A 1 172 ? 1.351 -3.408 -16.266 1.00 93.94 172 LEU A CA 1
ATOM 1303 C C . LEU A 1 172 ? 0.190 -2.804 -15.460 1.00 93.94 172 LEU A C 1
ATOM 1305 O O . LEU A 1 172 ? -0.466 -3.515 -14.693 1.00 93.94 172 LEU A O 1
ATOM 1309 N N . TRP A 1 173 ? -0.091 -1.509 -15.633 1.00 96.56 173 TRP A N 1
ATOM 1310 C CA . TRP A 1 173 ? -1.210 -0.849 -14.959 1.00 96.56 173 TRP A CA 1
ATOM 1311 C C . TRP A 1 173 ? -2.560 -1.491 -15.316 1.00 96.56 173 TRP A C 1
ATOM 1313 O O . TRP A 1 173 ? -3.352 -1.796 -14.419 1.00 96.56 173 TRP A O 1
ATOM 1323 N N . ASN A 1 174 ? -2.812 -1.743 -16.601 1.00 93.12 174 ASN A N 1
ATOM 1324 C CA . ASN A 1 174 ? -4.043 -2.375 -17.073 1.00 93.12 174 ASN A CA 1
ATOM 1325 C C . ASN A 1 174 ? -4.204 -3.789 -16.494 1.00 93.12 174 ASN A C 1
ATOM 1327 O O . ASN A 1 174 ? -5.280 -4.147 -16.010 1.00 93.12 174 ASN A O 1
ATOM 1331 N N . ASN A 1 175 ? -3.122 -4.567 -16.459 1.00 92.75 175 ASN A N 1
ATOM 1332 C CA . ASN A 1 175 ? -3.105 -5.915 -15.898 1.00 92.75 175 ASN A CA 1
ATOM 1333 C C . ASN A 1 175 ? -3.348 -5.910 -14.382 1.00 92.75 175 ASN A C 1
ATOM 1335 O O . ASN A 1 175 ? -4.138 -6.713 -13.880 1.00 92.75 175 ASN A O 1
ATOM 1339 N N . LEU A 1 176 ? -2.739 -4.975 -13.645 1.00 96.06 176 LEU A N 1
ATOM 1340 C CA . LEU A 1 176 ? -2.994 -4.781 -12.214 1.00 96.06 176 LEU A CA 1
ATOM 1341 C C . LEU A 1 176 ? -4.456 -4.403 -11.951 1.00 96.06 176 LEU A C 1
ATOM 1343 O O . LEU A 1 176 ? -5.090 -4.976 -11.061 1.00 96.06 176 LEU A O 1
ATOM 1347 N N . GLN A 1 177 ? -5.017 -3.480 -12.735 1.00 94.81 177 GLN A N 1
ATOM 1348 C CA . GLN A 1 177 ? -6.422 -3.098 -12.617 1.00 94.81 177 GLN A CA 1
ATOM 1349 C C . GLN A 1 177 ? -7.350 -4.283 -12.908 1.00 94.81 177 GLN A C 1
ATOM 1351 O O . GLN A 1 177 ? -8.284 -4.533 -12.147 1.00 94.81 177 GLN A O 1
ATOM 1356 N N . ALA A 1 178 ? -7.083 -5.051 -13.965 1.00 92.69 178 ALA A N 1
ATOM 1357 C CA . ALA A 1 178 ? -7.869 -6.231 -14.306 1.00 92.69 178 ALA A CA 1
ATOM 1358 C C . ALA A 1 178 ? -7.793 -7.303 -13.206 1.00 92.69 178 ALA A C 1
ATOM 1360 O O . ALA A 1 178 ? -8.824 -7.878 -12.823 1.00 92.69 178 ALA A O 1
ATOM 1361 N N . LYS A 1 179 ? -6.596 -7.531 -12.648 1.00 94.50 179 LYS A N 1
ATOM 1362 C CA . LYS A 1 179 ? -6.351 -8.488 -11.563 1.00 94.50 179 LYS A CA 1
ATOM 1363 C C . LYS A 1 179 ? -7.110 -8.123 -10.292 1.00 94.50 179 LYS A C 1
ATOM 1365 O O . LYS A 1 179 ? -7.740 -8.997 -9.707 1.00 94.50 179 LYS A O 1
ATOM 1370 N N . TYR A 1 180 ? -7.099 -6.853 -9.891 1.00 95.31 180 TYR A N 1
ATOM 1371 C CA . TYR A 1 180 ? -7.699 -6.391 -8.631 1.00 95.31 180 TYR A CA 1
ATOM 1372 C C . TYR A 1 180 ? -9.033 -5.652 -8.821 1.00 95.31 180 TYR A C 1
ATOM 1374 O O . TYR A 1 180 ? -9.458 -4.881 -7.964 1.00 95.31 180 TYR A O 1
ATOM 1382 N N . SER A 1 181 ? -9.712 -5.918 -9.940 1.00 90.38 181 SER A N 1
ATOM 1383 C CA . SER A 1 181 ? -10.976 -5.278 -10.338 1.00 90.38 181 SER A CA 1
ATOM 1384 C C . SER A 1 181 ? -12.164 -5.582 -9.421 1.00 90.38 181 SER A C 1
ATOM 1386 O O . SER A 1 181 ? -13.155 -4.855 -9.447 1.00 90.38 181 SER A O 1
ATOM 1388 N N . SER A 1 182 ? -12.099 -6.650 -8.624 1.00 92.44 182 SER A N 1
ATOM 1389 C CA . SER A 1 182 ? -13.190 -7.075 -7.745 1.00 92.44 182 SER A CA 1
ATOM 1390 C C . SER A 1 182 ? -12.667 -7.689 -6.455 1.00 92.44 182 SER A C 1
ATOM 1392 O O . SER A 1 182 ? -11.624 -8.346 -6.447 1.00 92.44 182 SER A O 1
ATOM 1394 N N . SER A 1 183 ? -13.444 -7.553 -5.378 1.00 90.25 183 SER A N 1
ATOM 1395 C CA . SER A 1 183 ? -13.085 -8.052 -4.049 1.00 90.25 183 SER A CA 1
ATOM 1396 C C . SER A 1 183 ? -12.690 -9.527 -4.071 1.00 90.25 183 SER A C 1
ATOM 1398 O O . SER A 1 183 ? -11.665 -9.872 -3.506 1.00 90.25 183 SER A O 1
ATOM 1400 N N . SER A 1 184 ? -13.410 -10.392 -4.787 1.00 90.31 184 SER A N 1
ATOM 1401 C CA . SER A 1 184 ? -13.113 -11.834 -4.872 1.00 90.31 184 SER A CA 1
ATOM 1402 C C . SER A 1 184 ? -11.749 -12.184 -5.481 1.00 90.31 184 SER A C 1
ATOM 1404 O O . SER A 1 184 ? -11.221 -13.258 -5.210 1.00 90.31 184 SER A O 1
ATOM 1406 N N . LYS A 1 185 ? -11.158 -11.300 -6.292 1.00 90.12 185 LYS A N 1
ATOM 1407 C CA . LYS A 1 185 ? -9.882 -11.564 -6.973 1.00 90.12 185 LYS A CA 1
ATOM 1408 C C . LYS A 1 185 ? -8.655 -11.179 -6.145 1.00 90.12 185 LYS A C 1
ATOM 1410 O O . LYS A 1 185 ? -7.541 -11.568 -6.491 1.00 90.12 185 LYS A O 1
ATOM 1415 N N . ILE A 1 186 ? -8.828 -10.421 -5.061 1.00 92.44 186 ILE A N 1
ATOM 1416 C CA . ILE A 1 186 ? -7.715 -9.931 -4.235 1.00 92.44 186 ILE A CA 1
ATOM 1417 C C . ILE A 1 186 ? -7.332 -11.014 -3.206 1.00 92.44 186 ILE A C 1
ATOM 1419 O O . ILE A 1 186 ? -7.623 -10.900 -2.022 1.00 92.44 186 ILE A O 1
ATOM 1423 N N . SER A 1 187 ? -6.732 -12.121 -3.639 1.00 87.50 187 SER A N 1
ATOM 1424 C CA . SER A 1 187 ? -6.302 -13.204 -2.730 1.00 87.50 187 SER A CA 1
ATOM 1425 C C . SER A 1 187 ? -4.871 -13.034 -2.205 1.00 87.50 187 SER A C 1
ATOM 1427 O O . SER A 1 187 ? -4.463 -13.711 -1.267 1.00 87.50 187 SER A O 1
ATOM 1429 N N . GLY A 1 188 ? -4.100 -12.133 -2.810 1.00 90.88 188 GLY A N 1
ATOM 1430 C CA . GLY A 1 188 ? -2.679 -11.950 -2.550 1.00 90.88 188 GLY A CA 1
ATOM 1431 C C . GLY A 1 188 ? -2.051 -11.020 -3.582 1.00 90.88 188 GLY A C 1
ATOM 1432 O O . GLY A 1 188 ? -2.713 -10.596 -4.532 1.00 90.88 188 GLY A O 1
ATOM 1433 N N . LEU A 1 189 ? -0.764 -10.719 -3.405 1.00 91.25 189 LEU A N 1
ATOM 1434 C CA . LEU A 1 189 ? 0.018 -10.049 -4.441 1.00 91.25 189 LEU A CA 1
ATOM 1435 C C . LEU A 1 189 ? 0.370 -11.045 -5.549 1.00 91.25 189 LEU A C 1
ATOM 1437 O O . LEU A 1 189 ? 0.942 -12.100 -5.284 1.00 91.25 189 LEU A O 1
ATOM 1441 N N . ASP A 1 190 ? 0.060 -10.686 -6.791 1.00 92.81 190 ASP A N 1
ATOM 1442 C CA . ASP A 1 190 ? 0.441 -11.461 -7.968 1.00 92.81 190 ASP A CA 1
ATOM 1443 C C . ASP A 1 190 ? 1.955 -11.364 -8.220 1.00 92.81 190 ASP A C 1
ATOM 1445 O O . ASP A 1 190 ? 2.475 -10.306 -8.582 1.00 92.81 190 ASP A O 1
ATOM 1449 N N . SER A 1 191 ? 2.680 -12.464 -8.005 1.00 89.06 191 SER A N 1
ATOM 1450 C CA . SER A 1 191 ? 4.145 -12.492 -8.084 1.00 89.06 191 SER A CA 1
ATOM 1451 C C . SER A 1 191 ? 4.683 -12.120 -9.468 1.00 89.06 191 SER A C 1
ATOM 1453 O O . SER A 1 191 ? 5.744 -11.496 -9.550 1.00 89.06 191 SER A O 1
ATOM 1455 N N . SER A 1 192 ? 3.950 -12.441 -10.539 1.00 83.19 192 SER A N 1
ATOM 1456 C CA . SER A 1 192 ? 4.340 -12.101 -11.909 1.00 83.19 192 SER A CA 1
ATOM 1457 C C . SER A 1 192 ? 4.301 -10.589 -12.121 1.00 83.19 192 SER A C 1
ATOM 1459 O O . SER A 1 192 ? 5.308 -9.996 -12.517 1.00 83.19 192 SER A O 1
ATOM 1461 N N . LEU A 1 193 ? 3.185 -9.949 -11.754 1.00 89.69 193 LEU A N 1
ATOM 1462 C CA . LEU A 1 193 ? 3.006 -8.499 -11.891 1.00 89.69 193 LEU A CA 1
ATOM 1463 C C . LEU A 1 193 ? 3.962 -7.710 -10.985 1.00 89.69 193 LEU A C 1
ATOM 1465 O O . LEU A 1 193 ? 4.482 -6.667 -11.377 1.00 89.69 193 LEU A O 1
ATOM 1469 N N . ILE A 1 194 ? 4.269 -8.220 -9.786 1.00 92.44 194 ILE A N 1
ATOM 1470 C CA . ILE A 1 194 ? 5.307 -7.629 -8.925 1.00 92.44 194 ILE A CA 1
ATOM 1471 C C . ILE A 1 194 ? 6.701 -7.778 -9.542 1.00 92.44 194 ILE A C 1
ATOM 1473 O O . ILE A 1 194 ? 7.516 -6.853 -9.467 1.00 92.44 194 ILE A O 1
ATOM 1477 N N . GLY A 1 195 ? 6.994 -8.924 -10.157 1.00 76.06 195 GLY A N 1
ATOM 1478 C CA . GLY A 1 195 ? 8.226 -9.126 -10.913 1.00 76.06 195 GLY A CA 1
ATOM 1479 C C . GLY A 1 195 ? 8.355 -8.121 -12.057 1.00 76.06 195 GLY A C 1
ATOM 1480 O O . GLY A 1 195 ? 9.409 -7.511 -12.226 1.00 76.06 195 GLY A O 1
ATOM 1481 N N . GLU A 1 196 ? 7.274 -7.896 -12.796 1.00 84.19 196 GLU A N 1
ATOM 1482 C CA . GLU A 1 196 ? 7.201 -6.922 -13.884 1.00 84.19 196 GLU A CA 1
ATOM 1483 C C . GLU A 1 196 ? 7.398 -5.481 -13.404 1.00 84.19 196 GLU A C 1
ATOM 1485 O O . GLU A 1 196 ? 8.296 -4.797 -13.896 1.00 84.19 196 GLU A O 1
ATOM 1490 N N . TYR A 1 197 ? 6.677 -5.061 -12.361 1.00 92.19 197 TYR A N 1
ATOM 1491 C CA . TYR A 1 197 ? 6.874 -3.757 -11.722 1.00 92.19 197 TYR A CA 1
ATOM 1492 C C . TYR A 1 197 ? 8.340 -3.527 -11.331 1.00 92.19 197 TYR A C 1
ATOM 1494 O O . TYR A 1 197 ? 8.920 -2.478 -11.616 1.00 92.19 197 TYR A O 1
ATOM 1502 N N . ASN A 1 198 ? 8.978 -4.526 -10.713 1.00 86.12 198 ASN A N 1
ATOM 1503 C CA . ASN A 1 198 ? 10.375 -4.424 -10.299 1.00 86.12 198 ASN A CA 1
ATOM 1504 C C . ASN A 1 198 ? 11.356 -4.350 -11.472 1.00 86.12 198 ASN A C 1
ATOM 1506 O O . ASN A 1 198 ? 12.376 -3.670 -11.344 1.00 86.12 198 ASN A O 1
ATOM 1510 N N . ARG A 1 199 ? 11.065 -5.019 -12.594 1.00 82.88 199 ARG A N 1
ATOM 1511 C CA . ARG A 1 199 ? 11.863 -4.903 -13.823 1.00 82.88 199 ARG A CA 1
ATOM 1512 C C . ARG A 1 199 ? 11.743 -3.513 -14.442 1.00 82.88 199 ARG A C 1
ATOM 1514 O O . ARG A 1 199 ? 12.733 -3.027 -14.984 1.00 82.88 199 ARG A O 1
ATOM 1521 N N . LEU A 1 200 ? 10.571 -2.883 -14.336 1.00 86.25 200 LEU A N 1
ATOM 1522 C CA . LEU A 1 200 ? 10.285 -1.590 -14.953 1.00 86.25 200 LEU A CA 1
ATOM 1523 C C . LEU A 1 200 ? 10.718 -0.386 -14.103 1.00 86.25 200 LEU A C 1
ATOM 1525 O O . LE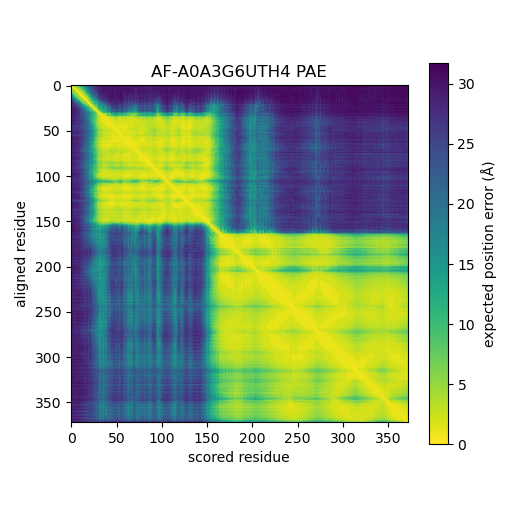U A 1 200 ? 11.257 0.549 -14.672 1.00 86.25 200 LEU A O 1
ATOM 1529 N N . LYS A 1 201 ? 10.573 -0.393 -12.769 1.00 87.06 201 LYS A N 1
ATOM 1530 C CA . LYS A 1 201 ? 10.611 0.798 -11.868 1.00 87.06 201 LYS A CA 1
ATOM 1531 C C . LYS A 1 201 ? 11.771 1.801 -11.980 1.00 87.06 201 LYS A C 1
ATOM 1533 O O . LYS A 1 201 ? 11.691 2.863 -11.375 1.00 87.06 201 LYS A O 1
ATOM 1538 N N . ALA A 1 202 ? 12.841 1.483 -12.700 1.00 82.69 202 ALA A N 1
ATOM 1539 C CA . ALA A 1 202 ? 13.984 2.369 -12.923 1.00 82.69 202 ALA A CA 1
ATOM 1540 C C . ALA A 1 202 ? 14.407 2.457 -14.405 1.00 82.69 202 ALA A C 1
ATOM 1542 O O . ALA A 1 202 ? 15.541 2.829 -14.694 1.00 82.69 202 ALA A O 1
ATOM 1543 N N . LYS A 1 203 ? 13.536 2.056 -15.341 1.00 78.25 203 LYS A N 1
ATOM 154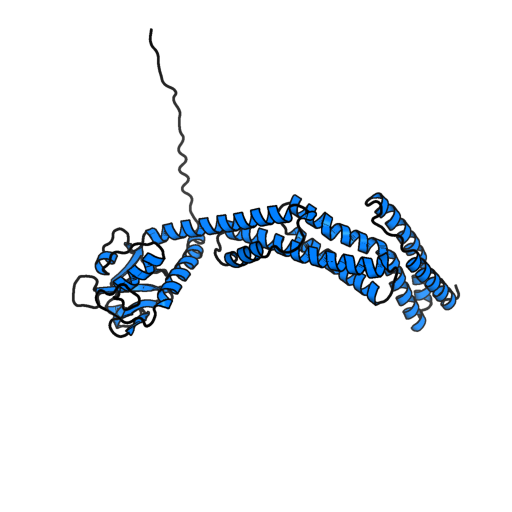4 C CA . LYS A 1 203 ? 13.862 1.948 -16.773 1.00 78.25 203 LYS A CA 1
ATOM 1545 C C . LYS A 1 203 ? 13.712 3.249 -17.543 1.00 78.25 203 LYS A C 1
ATOM 1547 O O . LYS A 1 203 ? 14.457 3.461 -18.489 1.00 78.25 203 LYS A O 1
ATOM 1552 N N . SER A 1 204 ? 12.803 4.119 -17.123 1.00 77.94 204 SER A N 1
ATOM 1553 C CA . SER A 1 204 ? 12.600 5.424 -17.740 1.00 77.94 204 SER A CA 1
ATOM 1554 C C . SER A 1 204 ? 12.222 6.464 -16.684 1.00 77.94 204 SER A C 1
ATOM 1556 O O . SER A 1 204 ? 11.836 6.126 -15.563 1.00 77.94 204 SER A O 1
ATOM 1558 N N . LYS A 1 205 ? 12.381 7.738 -17.041 1.00 80.19 205 LYS A N 1
ATOM 1559 C CA . LYS A 1 205 ? 11.896 8.904 -16.284 1.00 80.19 205 LYS A CA 1
ATOM 1560 C C . LYS A 1 205 ? 10.902 9.737 -17.095 1.00 80.19 205 LYS A C 1
ATOM 1562 O O . LYS A 1 205 ? 10.546 10.829 -16.667 1.00 80.19 205 LYS A O 1
ATOM 1567 N N . ASP A 1 206 ? 10.483 9.228 -18.252 1.00 81.19 206 ASP A N 1
ATOM 1568 C CA . ASP A 1 206 ? 9.434 9.838 -19.060 1.00 81.19 206 ASP A CA 1
ATOM 1569 C C . ASP A 1 206 ? 8.161 10.062 -18.223 1.00 81.19 206 ASP A C 1
ATOM 1571 O O . ASP A 1 206 ? 7.859 9.291 -17.303 1.00 81.19 206 ASP A O 1
ATOM 1575 N N . ALA A 1 207 ? 7.421 11.127 -18.529 1.00 82.38 207 ALA A N 1
ATOM 1576 C CA . ALA A 1 207 ? 6.239 11.521 -17.776 1.00 82.38 207 ALA A CA 1
ATOM 1577 C C . ALA A 1 207 ? 5.133 10.455 -17.835 1.00 82.38 207 ALA A C 1
ATOM 1579 O O . ALA A 1 207 ? 4.541 10.140 -16.800 1.00 82.38 207 ALA A O 1
ATOM 1580 N N . SER A 1 208 ? 4.887 9.861 -19.011 1.00 84.81 208 SER A N 1
ATOM 1581 C CA . SER A 1 208 ? 3.863 8.823 -19.188 1.00 84.81 208 SER A CA 1
ATOM 1582 C C . SER A 1 208 ? 4.249 7.544 -18.452 1.00 84.81 208 SER A C 1
ATOM 1584 O O . SER A 1 208 ? 3.471 7.014 -17.654 1.00 84.81 208 SER A O 1
ATOM 1586 N N . PHE A 1 209 ? 5.495 7.102 -18.634 1.00 88.50 209 PHE A N 1
ATOM 1587 C CA . PHE A 1 209 ? 6.054 5.979 -17.887 1.00 88.50 209 PHE A CA 1
ATOM 1588 C C . PHE A 1 209 ? 5.923 6.181 -16.367 1.00 88.50 209 PHE A C 1
ATOM 1590 O O . PHE A 1 209 ? 5.429 5.310 -15.648 1.00 88.50 209 PHE A O 1
ATOM 1597 N N . THR A 1 210 ? 6.335 7.351 -15.872 1.00 90.19 210 THR A N 1
ATOM 1598 C CA . THR A 1 210 ? 6.321 7.681 -14.441 1.00 90.19 210 THR A CA 1
ATOM 1599 C C . THR A 1 210 ? 4.899 7.713 -13.880 1.00 90.19 210 THR A C 1
ATOM 1601 O O . THR A 1 210 ? 4.680 7.234 -12.763 1.00 90.19 210 THR A O 1
ATOM 1604 N N . ASP A 1 211 ? 3.922 8.216 -14.642 1.00 93.50 211 ASP A N 1
ATOM 1605 C CA . ASP A 1 211 ? 2.509 8.199 -14.251 1.00 93.50 211 ASP A CA 1
ATOM 1606 C C . ASP A 1 211 ? 2.008 6.758 -14.068 1.00 93.50 211 ASP A C 1
ATOM 1608 O O . ASP A 1 211 ? 1.553 6.397 -12.979 1.00 93.50 211 ASP A O 1
ATOM 1612 N N . TYR A 1 212 ? 2.175 5.884 -15.065 1.00 95.88 212 TYR A N 1
ATOM 1613 C CA . TYR A 1 212 ? 1.719 4.491 -14.961 1.00 95.88 212 TYR A CA 1
ATOM 1614 C C . TYR A 1 212 ? 2.456 3.680 -13.893 1.00 95.88 212 TYR A C 1
ATOM 1616 O O . TYR A 1 212 ? 1.830 2.879 -13.186 1.00 95.88 212 TYR A O 1
ATOM 1624 N N . MET A 1 213 ? 3.753 3.919 -13.693 1.00 96.81 213 MET A N 1
ATOM 1625 C CA . MET A 1 213 ? 4.489 3.295 -12.593 1.00 96.81 213 MET A CA 1
ATOM 1626 C C . MET A 1 213 ? 3.987 3.772 -11.229 1.00 96.81 213 MET A C 1
ATOM 1628 O O . MET A 1 213 ? 3.838 2.958 -10.318 1.00 96.81 213 MET A O 1
ATOM 1632 N N . THR A 1 214 ? 3.645 5.055 -11.090 1.00 96.50 214 THR A N 1
ATOM 1633 C CA . THR A 1 214 ? 3.064 5.602 -9.853 1.00 96.50 214 THR A CA 1
ATOM 1634 C C . THR A 1 214 ? 1.686 5.002 -9.574 1.00 96.50 214 THR A C 1
ATOM 1636 O O . THR A 1 214 ? 1.407 4.582 -8.449 1.00 96.50 214 THR A O 1
ATOM 1639 N N . ARG A 1 215 ? 0.830 4.890 -10.597 1.00 97.56 215 ARG A N 1
ATOM 1640 C CA . ARG A 1 215 ? -0.482 4.223 -10.497 1.00 97.56 215 ARG A CA 1
ATOM 1641 C C . ARG A 1 215 ? -0.340 2.776 -10.032 1.00 97.56 215 ARG A C 1
ATOM 1643 O O . ARG A 1 215 ? -1.023 2.349 -9.098 1.00 97.56 215 ARG A O 1
ATOM 1650 N N . SER A 1 216 ? 0.585 2.050 -10.656 1.00 97.81 216 SER A N 1
ATOM 1651 C CA . SER A 1 216 ? 0.898 0.658 -10.336 1.00 97.81 216 SER A CA 1
ATOM 1652 C C . SER A 1 216 ? 1.398 0.505 -8.899 1.00 97.81 216 SER A C 1
ATOM 1654 O O . SER A 1 216 ? 0.924 -0.372 -8.178 1.00 97.81 216 SER A O 1
ATOM 1656 N N . ALA A 1 217 ? 2.280 1.400 -8.443 1.00 97.69 217 ALA A N 1
ATOM 1657 C CA . ALA A 1 217 ? 2.782 1.412 -7.072 1.00 97.69 217 ALA A CA 1
ATOM 1658 C C . ALA A 1 217 ? 1.649 1.572 -6.047 1.00 97.69 217 ALA A C 1
ATOM 1660 O O . ALA A 1 217 ? 1.538 0.765 -5.124 1.00 97.69 217 ALA A O 1
ATOM 1661 N N . TRP A 1 218 ? 0.752 2.549 -6.239 1.00 98.00 218 TRP A N 1
ATOM 1662 C CA . TRP A 1 218 ? -0.372 2.759 -5.319 1.00 98.00 218 TRP A CA 1
ATOM 1663 C C . TRP A 1 218 ? -1.348 1.583 -5.282 1.00 98.00 218 TRP A C 1
ATOM 1665 O O . TRP A 1 218 ? -1.886 1.283 -4.217 1.00 98.00 218 TRP A O 1
ATOM 1675 N N . MET A 1 219 ? -1.566 0.895 -6.405 1.00 97.56 219 MET A N 1
ATOM 1676 C CA . MET A 1 219 ? -2.370 -0.332 -6.434 1.00 97.56 219 MET A CA 1
ATOM 1677 C C . MET A 1 219 ? -1.705 -1.454 -5.629 1.00 97.56 219 MET A C 1
ATOM 1679 O O . MET A 1 219 ? -2.343 -2.054 -4.765 1.00 97.56 219 MET A O 1
ATOM 1683 N N . ILE A 1 220 ? -0.413 -1.702 -5.858 1.00 97.56 220 ILE A N 1
ATOM 1684 C CA . ILE A 1 220 ? 0.363 -2.724 -5.138 1.00 97.56 220 ILE A CA 1
ATOM 1685 C C . ILE A 1 220 ? 0.358 -2.450 -3.629 1.00 97.56 220 ILE A C 1
ATOM 1687 O O . ILE A 1 220 ? 0.072 -3.346 -2.828 1.00 97.56 220 ILE A O 1
ATOM 1691 N N . ASP A 1 221 ? 0.614 -1.203 -3.232 1.00 97.94 221 ASP A N 1
ATOM 1692 C CA . ASP A 1 221 ? 0.600 -0.796 -1.830 1.00 97.94 221 ASP A CA 1
ATOM 1693 C C . ASP A 1 221 ? -0.796 -0.921 -1.214 1.00 97.94 221 ASP A C 1
ATOM 1695 O O . ASP A 1 221 ? -0.921 -1.351 -0.063 1.00 97.94 221 ASP A O 1
ATOM 1699 N N . SER A 1 222 ? -1.852 -0.605 -1.968 1.00 97.75 222 SER A N 1
ATOM 1700 C CA . SER A 1 222 ? -3.237 -0.766 -1.511 1.00 97.75 222 SER A CA 1
ATOM 1701 C C . SER A 1 222 ? -3.583 -2.234 -1.262 1.00 97.75 222 SER A C 1
ATOM 1703 O O . SER A 1 222 ? -4.186 -2.539 -0.235 1.00 97.75 222 SER A O 1
ATOM 1705 N N . VAL A 1 223 ? -3.149 -3.159 -2.130 1.00 97.81 223 VAL A N 1
ATOM 1706 C CA . VAL A 1 223 ? -3.343 -4.611 -1.926 1.00 97.81 223 VAL A CA 1
ATOM 1707 C C . VAL A 1 223 ? -2.608 -5.074 -0.678 1.00 97.81 223 VAL A C 1
ATOM 1709 O O . VAL A 1 223 ? -3.196 -5.721 0.187 1.00 97.81 223 VAL A O 1
ATOM 1712 N N . LYS A 1 224 ? -1.337 -4.692 -0.542 1.00 97.62 224 LYS A N 1
ATOM 1713 C CA . LYS A 1 224 ? -0.512 -5.078 0.603 1.00 97.62 224 LYS A CA 1
ATOM 1714 C C . LYS A 1 224 ? -1.096 -4.590 1.932 1.00 97.62 224 LYS A C 1
ATOM 1716 O O . LYS A 1 224 ? -1.192 -5.371 2.876 1.00 97.62 224 LYS A O 1
ATOM 1721 N N . ASN A 1 225 ? -1.465 -3.311 2.020 1.00 98.25 225 ASN A N 1
ATOM 1722 C CA . ASN A 1 225 ? -2.017 -2.748 3.255 1.00 98.25 225 ASN A CA 1
ATOM 1723 C C . ASN A 1 225 ? -3.437 -3.269 3.526 1.00 98.25 225 ASN A C 1
ATOM 1725 O O . ASN A 1 225 ? -3.752 -3.555 4.676 1.00 98.25 225 ASN A O 1
ATOM 1729 N N . GLY A 1 226 ? -4.262 -3.458 2.489 1.00 98.12 226 GLY A N 1
ATOM 1730 C CA . GLY A 1 226 ? -5.609 -4.019 2.619 1.00 98.12 226 GLY A CA 1
ATOM 1731 C C . GLY A 1 226 ? -5.608 -5.433 3.203 1.00 98.12 226 GLY A C 1
ATOM 1732 O O . GLY A 1 226 ? -6.281 -5.680 4.199 1.00 98.12 226 GLY A O 1
ATOM 1733 N N . LEU A 1 227 ? -4.784 -6.336 2.662 1.00 97.69 227 LEU A N 1
ATOM 1734 C CA . LEU A 1 227 ? -4.658 -7.710 3.171 1.00 97.69 227 LEU A CA 1
ATOM 1735 C C . LEU A 1 227 ? -4.097 -7.763 4.601 1.00 97.69 227 LEU A C 1
ATOM 1737 O O . LEU A 1 227 ? -4.518 -8.586 5.412 1.00 97.69 227 LEU A O 1
ATOM 1741 N N . ALA A 1 228 ? -3.159 -6.872 4.937 1.00 98.12 228 ALA A N 1
ATOM 1742 C CA . ALA A 1 228 ? -2.656 -6.762 6.303 1.00 98.12 228 ALA A CA 1
ATOM 1743 C C . ALA A 1 228 ? -3.756 -6.302 7.276 1.00 98.12 228 ALA A C 1
ATOM 1745 O O . ALA A 1 228 ? -3.902 -6.887 8.349 1.00 98.12 228 ALA A O 1
ATOM 1746 N N . LEU A 1 229 ? -4.556 -5.304 6.883 1.00 98.6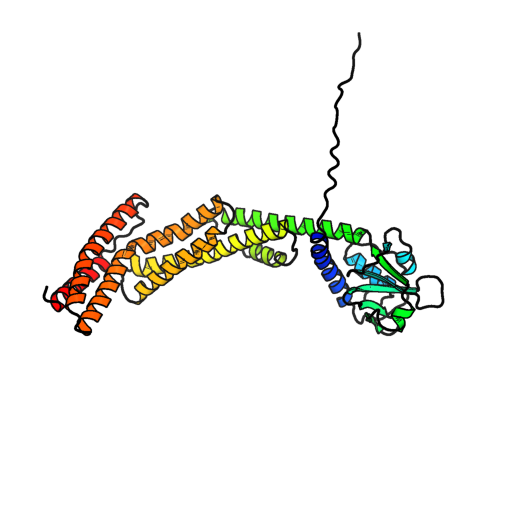9 229 LEU A N 1
ATOM 1747 C CA . LEU A 1 229 ? -5.691 -4.830 7.671 1.00 98.69 229 LEU A CA 1
ATOM 1748 C C . LEU A 1 229 ? -6.768 -5.910 7.825 1.00 98.69 229 LEU A C 1
ATOM 1750 O O . LEU A 1 229 ? -7.325 -6.053 8.909 1.00 98.69 229 LEU A O 1
ATOM 1754 N N . GLU A 1 230 ? -7.040 -6.690 6.779 1.00 98.06 230 GLU A N 1
ATOM 1755 C CA . GLU A 1 230 ? -7.976 -7.820 6.826 1.00 98.06 230 GLU A CA 1
ATOM 1756 C C . GLU A 1 230 ? -7.539 -8.846 7.875 1.00 98.06 230 GLU A C 1
ATOM 1758 O O . GLU A 1 230 ? -8.321 -9.211 8.749 1.00 98.06 230 GLU A O 1
ATOM 1763 N N . LYS A 1 231 ? -6.255 -9.228 7.880 1.00 98.19 231 LYS A N 1
ATOM 1764 C CA . LYS A 1 231 ? -5.700 -10.126 8.901 1.00 98.19 231 LYS A CA 1
ATOM 1765 C C . LYS A 1 231 ? -5.891 -9.577 10.320 1.00 98.19 231 LYS A C 1
ATOM 1767 O O . LYS A 1 231 ? -6.307 -10.318 11.206 1.00 98.19 231 LYS A O 1
ATOM 1772 N N . GLN A 1 232 ? -5.602 -8.293 10.534 1.00 98.38 232 GLN A N 1
ATOM 1773 C CA . GLN A 1 232 ? -5.778 -7.646 11.841 1.00 98.38 232 GLN A CA 1
ATOM 1774 C C . GLN A 1 232 ? -7.250 -7.561 12.252 1.00 98.38 232 GLN A C 1
ATOM 1776 O O . GLN A 1 232 ? -7.576 -7.760 13.418 1.00 98.38 232 GLN A O 1
ATOM 1781 N N . THR A 1 233 ? -8.137 -7.295 11.294 1.00 98.62 233 THR A N 1
ATOM 1782 C CA . THR A 1 233 ? -9.588 -7.265 11.507 1.00 98.62 233 THR A CA 1
ATOM 1783 C C . THR A 1 233 ? -10.096 -8.637 11.934 1.00 98.62 233 THR A C 1
ATOM 1785 O O . THR A 1 233 ? -10.863 -8.727 12.890 1.00 98.62 233 THR A O 1
ATOM 1788 N N . ASN A 1 234 ? -9.624 -9.704 11.286 1.00 98.31 234 ASN A N 1
ATOM 1789 C CA . ASN A 1 234 ? -9.993 -11.077 11.620 1.00 98.31 234 ASN A CA 1
ATOM 1790 C C . ASN A 1 234 ? -9.484 -11.478 13.010 1.00 98.31 234 ASN A C 1
ATOM 1792 O O . ASN A 1 234 ? -10.239 -12.041 13.795 1.00 98.31 234 ASN A O 1
ATOM 1796 N N . GLU A 1 235 ? -8.233 -11.146 13.350 1.00 98.38 235 GLU A N 1
ATOM 1797 C CA . GLU A 1 235 ? -7.694 -11.407 14.692 1.00 98.38 235 GLU A CA 1
ATOM 1798 C C . GLU A 1 235 ? -8.478 -10.650 15.773 1.00 98.38 235 GLU A C 1
ATOM 1800 O O . GLU A 1 235 ? -8.864 -11.235 16.786 1.00 98.38 235 GLU A O 1
ATOM 1805 N N . PHE A 1 236 ? -8.746 -9.363 15.547 1.00 98.44 236 PHE A N 1
ATOM 1806 C CA . PHE A 1 236 ? -9.545 -8.540 16.450 1.00 98.44 236 PHE A CA 1
ATOM 1807 C C . PHE A 1 236 ? -10.960 -9.106 16.636 1.00 98.44 236 PHE A C 1
ATOM 1809 O O . PHE A 1 236 ? -11.426 -9.239 17.767 1.00 98.44 236 PHE A O 1
ATOM 1816 N N . THR A 1 237 ? -11.622 -9.472 15.537 1.00 98.00 237 THR A N 1
ATOM 1817 C CA . THR A 1 237 ? -12.980 -10.032 15.551 1.00 98.00 237 THR A CA 1
ATOM 1818 C C . THR A 1 237 ? -13.006 -11.351 16.312 1.00 98.00 237 THR A C 1
ATOM 1820 O O . THR A 1 237 ? -13.790 -11.493 17.244 1.00 98.00 237 THR A O 1
ATOM 1823 N N . SER A 1 238 ? -12.085 -12.265 16.006 1.00 98.06 238 SER A N 1
ATOM 1824 C CA . SER A 1 238 ? -12.012 -13.570 16.663 1.00 98.06 238 SER A CA 1
ATOM 1825 C C . SER A 1 238 ? -11.759 -13.455 18.169 1.00 98.06 238 SER A C 1
ATOM 1827 O O . SER A 1 238 ? -12.436 -14.099 18.967 1.00 98.06 238 SER A O 1
ATOM 1829 N N . LYS A 1 239 ? -10.826 -12.593 18.594 1.00 97.94 239 LYS A N 1
ATOM 1830 C CA . LYS A 1 239 ? -10.455 -12.477 20.013 1.00 97.94 239 LYS A CA 1
ATOM 1831 C C . LYS A 1 239 ? -11.437 -11.653 20.846 1.00 97.94 239 LYS A C 1
ATOM 1833 O O . LYS A 1 239 ? -11.738 -12.044 21.971 1.00 97.94 239 LYS A O 1
ATOM 1838 N N . LEU A 1 240 ? -11.899 -10.508 20.338 1.00 97.50 240 LEU A N 1
ATOM 1839 C CA . LEU A 1 240 ? -12.749 -9.587 21.101 1.00 97.50 240 LEU A CA 1
ATOM 1840 C C . LEU A 1 240 ? -14.236 -9.809 20.822 1.00 97.50 240 LEU A C 1
ATOM 1842 O O . LEU A 1 240 ? -15.015 -9.899 21.765 1.00 97.50 240 LEU A O 1
ATOM 1846 N N . ILE A 1 241 ? -14.649 -9.853 19.553 1.00 96.44 241 ILE A N 1
ATOM 1847 C CA . ILE A 1 241 ? -16.076 -9.864 19.194 1.00 96.44 241 ILE A CA 1
ATOM 1848 C C . ILE A 1 241 ? -16.665 -11.262 19.384 1.00 96.44 241 ILE A C 1
ATOM 1850 O O . ILE A 1 241 ? -17.655 -11.424 20.091 1.00 96.44 241 ILE A O 1
ATOM 1854 N N . GLU A 1 242 ? -16.051 -12.274 18.779 1.00 96.62 242 GLU A N 1
ATOM 1855 C CA . GLU A 1 242 ? -16.498 -13.668 18.866 1.00 96.62 242 GLU A CA 1
ATOM 1856 C C . GLU A 1 242 ? -16.081 -14.288 20.199 1.00 96.62 242 GLU A C 1
ATOM 1858 O O . GLU A 1 242 ? -16.897 -14.898 20.884 1.00 96.62 242 GLU A O 1
ATOM 1863 N N . GLY A 1 243 ? -14.828 -14.065 20.607 1.00 97.00 243 GLY A N 1
ATOM 1864 C CA . GLY A 1 243 ? -14.301 -14.517 21.893 1.00 97.00 243 GLY A CA 1
ATOM 1865 C C . GLY A 1 243 ? -14.879 -13.785 23.106 1.00 97.00 243 GLY A C 1
ATOM 1866 O O . GLY A 1 243 ? -14.654 -14.230 24.229 1.00 97.00 243 GLY A O 1
ATOM 1867 N N . GLN A 1 244 ? -15.604 -12.677 22.894 1.00 97.56 244 GLN A N 1
ATOM 1868 C CA . GLN A 1 244 ? -16.290 -11.893 23.929 1.00 97.56 244 GLN A CA 1
ATOM 1869 C C . GLN A 1 244 ? -15.414 -11.560 25.149 1.00 97.56 244 GLN A C 1
ATOM 1871 O O . GLN A 1 244 ? -15.879 -11.510 26.290 1.00 97.56 244 GLN A O 1
ATOM 1876 N N . ARG A 1 245 ? -14.124 -11.320 24.914 1.00 94.94 245 ARG A N 1
ATOM 1877 C CA . ARG A 1 245 ? -13.145 -11.053 25.964 1.00 94.94 245 ARG A CA 1
ATOM 1878 C C . ARG A 1 245 ? -12.684 -9.608 25.868 1.00 94.94 245 ARG A C 1
ATOM 1880 O O . ARG A 1 245 ? -12.166 -9.204 24.829 1.00 94.94 245 ARG A O 1
ATOM 1887 N N . LEU A 1 246 ? -12.853 -8.844 26.949 1.00 97.25 246 LEU A N 1
ATOM 1888 C CA . LEU A 1 246 ? -12.342 -7.477 27.053 1.00 97.25 246 LEU A CA 1
ATOM 1889 C C . LEU A 1 246 ? -11.349 -7.354 28.213 1.00 97.25 246 LEU A C 1
ATOM 1891 O O . LEU A 1 246 ? -11.708 -7.397 29.390 1.00 97.25 246 LEU A O 1
ATOM 1895 N N . ASP A 1 247 ? -10.085 -7.200 27.842 1.00 96.50 247 ASP A N 1
ATOM 1896 C CA . ASP A 1 247 ? -8.906 -7.176 28.706 1.00 96.50 247 ASP A CA 1
ATOM 1897 C C . ASP A 1 247 ? -7.820 -6.257 28.113 1.00 96.50 247 ASP A C 1
ATOM 1899 O O . ASP A 1 247 ? -8.040 -5.549 27.127 1.00 96.50 247 ASP A O 1
ATOM 1903 N N . ALA A 1 248 ? -6.628 -6.236 28.713 1.00 97.50 248 ALA A N 1
ATOM 1904 C CA . ALA A 1 248 ? -5.523 -5.414 28.225 1.00 97.50 248 ALA A CA 1
ATOM 1905 C C . ALA A 1 248 ? -5.040 -5.816 26.815 1.00 97.50 248 ALA A C 1
ATOM 1907 O O . ALA A 1 248 ? -4.683 -4.937 26.029 1.00 97.50 248 ALA A O 1
ATOM 1908 N N . GLU A 1 249 ? -5.053 -7.112 26.477 1.00 97.88 249 GLU A N 1
ATOM 1909 C CA . GLU A 1 249 ? -4.607 -7.620 25.170 1.00 97.88 249 GLU A CA 1
ATOM 1910 C C . GLU A 1 249 ? -5.573 -7.179 24.065 1.00 97.88 249 GLU A C 1
ATOM 1912 O O . GLU A 1 249 ? -5.183 -6.559 23.077 1.00 97.88 249 GLU A O 1
ATOM 1917 N N . THR A 1 250 ? -6.860 -7.444 24.258 1.00 97.94 250 THR A N 1
ATOM 1918 C CA . THR A 1 250 ? -7.921 -7.116 23.299 1.00 97.94 250 THR A CA 1
ATOM 1919 C C . THR A 1 250 ? -8.150 -5.604 23.193 1.00 97.94 250 THR A C 1
ATOM 1921 O O . THR A 1 250 ? -8.396 -5.091 22.100 1.00 97.94 250 THR A O 1
ATOM 1924 N N . ASN A 1 251 ? -7.938 -4.850 24.279 1.00 98.38 251 ASN A N 1
ATOM 1925 C CA . ASN A 1 251 ? -7.872 -3.390 24.237 1.00 98.38 251 ASN A CA 1
ATOM 1926 C C . ASN A 1 251 ? -6.703 -2.875 23.375 1.00 98.38 251 ASN A C 1
ATOM 1928 O O . ASN A 1 251 ? -6.871 -1.885 22.664 1.00 98.38 251 ASN A O 1
ATOM 1932 N N . LYS A 1 252 ? -5.535 -3.534 23.401 1.00 98.31 252 LYS A N 1
ATOM 1933 C CA . LYS A 1 252 ? -4.414 -3.185 22.515 1.00 98.31 252 LYS A CA 1
ATOM 1934 C C . LYS A 1 252 ? -4.753 -3.475 21.050 1.00 98.31 252 LYS A C 1
ATOM 1936 O O . LYS A 1 252 ? -4.466 -2.645 20.191 1.00 98.31 252 LYS A O 1
ATOM 1941 N N . LEU A 1 253 ? -5.414 -4.601 20.764 1.00 98.38 253 LEU A N 1
ATOM 1942 C CA . LEU A 1 253 ? -5.877 -4.915 19.405 1.00 98.38 253 LEU A CA 1
ATOM 1943 C C . LEU A 1 253 ? -6.836 -3.845 18.865 1.00 98.38 253 LEU A C 1
ATOM 1945 O O . LEU A 1 253 ? -6.763 -3.508 17.686 1.00 98.38 253 LEU A O 1
ATOM 1949 N N . TYR A 1 254 ? -7.690 -3.266 19.717 1.00 98.56 254 TYR A N 1
ATOM 1950 C CA . TYR A 1 254 ? -8.549 -2.141 19.336 1.00 98.56 254 TYR A CA 1
ATOM 1951 C C . TYR A 1 254 ? -7.744 -0.912 18.876 1.00 98.56 254 TYR A C 1
ATOM 1953 O O . TYR A 1 254 ? -8.085 -0.293 17.861 1.00 98.56 254 TYR A O 1
ATOM 1961 N N . ASP A 1 255 ? -6.678 -0.548 19.597 1.00 98.38 255 ASP A N 1
ATOM 1962 C CA . ASP A 1 255 ? -5.814 0.584 19.233 1.00 98.38 255 ASP A CA 1
ATOM 1963 C C . ASP A 1 255 ? -5.032 0.302 17.946 1.00 98.38 255 ASP A C 1
ATOM 1965 O O . ASP A 1 255 ? -5.015 1.135 17.033 1.00 98.38 255 ASP A O 1
ATOM 1969 N N . ASP A 1 256 ? -4.450 -0.897 17.837 1.00 98.38 256 ASP A N 1
ATOM 1970 C CA . ASP A 1 256 ? -3.712 -1.332 16.652 1.00 98.38 256 ASP A CA 1
ATOM 1971 C C . ASP A 1 256 ? -4.619 -1.323 15.411 1.00 98.38 256 ASP A C 1
ATOM 1973 O O . ASP A 1 256 ? -4.237 -0.794 14.361 1.00 98.38 256 ASP A O 1
ATOM 1977 N N . LEU A 1 257 ? -5.843 -1.851 15.520 1.00 98.62 257 LEU A N 1
ATOM 1978 C CA . LEU A 1 257 ? -6.822 -1.830 14.433 1.00 98.62 257 LEU A CA 1
ATOM 1979 C C . LEU A 1 257 ? -7.205 -0.390 14.067 1.00 98.62 257 LEU A C 1
ATOM 1981 O O . LEU A 1 257 ? -7.181 -0.023 12.892 1.00 98.62 257 LEU A O 1
ATOM 1985 N N . SER A 1 258 ? -7.495 0.455 15.061 1.00 98.31 258 SER A N 1
ATOM 1986 C CA . SER A 1 258 ? -7.868 1.860 14.848 1.00 98.31 258 SER A CA 1
ATOM 1987 C C . SER A 1 258 ? -6.791 2.641 14.090 1.00 98.31 258 SER A C 1
ATOM 1989 O O . SER A 1 258 ? -7.105 3.379 13.151 1.00 98.31 258 SER A O 1
ATOM 1991 N N . TYR A 1 259 ? -5.521 2.444 14.448 1.00 98.38 259 TYR A N 1
ATOM 1992 C CA . TYR A 1 259 ? -4.387 3.043 13.747 1.00 98.38 259 TYR A CA 1
ATOM 1993 C C . TYR A 1 259 ? -4.275 2.541 12.299 1.00 98.38 259 TYR A C 1
ATOM 1995 O O . TYR A 1 259 ? -4.122 3.338 11.362 1.00 98.38 259 TYR A O 1
ATOM 2003 N N . ASN A 1 260 ? -4.377 1.225 12.096 1.00 98.44 260 ASN A N 1
ATOM 2004 C CA . ASN A 1 260 ? -4.167 0.616 10.784 1.00 98.44 260 ASN A CA 1
ATOM 2005 C C . ASN A 1 260 ? -5.319 0.873 9.803 1.00 98.44 260 ASN A C 1
ATOM 2007 O O . ASN A 1 260 ? -5.052 0.990 8.606 1.00 98.44 260 ASN A O 1
ATOM 2011 N N . ILE A 1 261 ? -6.555 1.079 10.278 1.00 98.69 261 ILE A N 1
ATOM 2012 C CA . ILE A 1 261 ? -7.666 1.575 9.445 1.00 98.69 261 ILE A CA 1
ATOM 2013 C C . ILE A 1 261 ? -7.268 2.900 8.790 1.00 98.69 261 ILE A C 1
ATOM 2015 O O . ILE A 1 261 ? -7.261 3.010 7.565 1.00 98.69 261 ILE A O 1
ATOM 2019 N N . GLY A 1 262 ? -6.865 3.893 9.592 1.00 98.25 262 GLY A N 1
ATOM 2020 C CA . GLY A 1 262 ? -6.517 5.219 9.077 1.00 98.25 262 GLY A CA 1
ATOM 2021 C C . GLY A 1 262 ? -5.280 5.205 8.176 1.00 98.25 262 GLY A C 1
ATOM 2022 O O . GLY A 1 262 ? -5.219 5.929 7.182 1.00 98.25 262 GLY A O 1
ATOM 2023 N N . LYS A 1 263 ? -4.285 4.363 8.488 1.00 98.12 263 LYS A N 1
ATOM 2024 C CA . LYS A 1 263 ? -3.110 4.159 7.626 1.00 98.12 263 LYS A CA 1
ATOM 2025 C C . LYS A 1 263 ? -3.508 3.599 6.259 1.00 98.12 263 LYS A C 1
ATOM 2027 O O . LYS A 1 263 ? -3.078 4.139 5.242 1.00 98.12 263 LYS A O 1
ATOM 2032 N N . THR A 1 264 ? -4.320 2.548 6.242 1.00 98.50 264 THR A N 1
ATOM 2033 C CA . THR A 1 264 ? -4.741 1.860 5.014 1.00 98.50 264 THR A CA 1
ATOM 2034 C C . THR A 1 264 ? -5.631 2.760 4.161 1.00 98.50 264 THR A C 1
ATOM 2036 O O . THR A 1 264 ? -5.422 2.859 2.955 1.00 98.50 264 THR A O 1
ATOM 2039 N N . GLU A 1 265 ? -6.550 3.499 4.784 1.00 98.25 265 GLU A N 1
ATOM 2040 C CA . GLU A 1 265 ? -7.433 4.454 4.106 1.00 98.25 265 GLU A CA 1
ATOM 2041 C C . GLU A 1 265 ? -6.640 5.550 3.374 1.00 98.25 265 GLU A C 1
ATOM 2043 O O . GLU A 1 265 ? -6.931 5.856 2.218 1.00 98.25 265 GLU A O 1
ATOM 2048 N N . ARG A 1 266 ? -5.567 6.080 3.983 1.00 98.38 266 ARG A N 1
ATOM 2049 C CA . ARG A 1 266 ? -4.675 7.051 3.318 1.00 98.38 266 ARG A CA 1
ATOM 2050 C C . ARG A 1 266 ? -3.956 6.475 2.099 1.00 98.38 266 ARG A C 1
ATOM 2052 O O . ARG A 1 266 ? -3.707 7.215 1.152 1.00 98.38 266 ARG A O 1
ATOM 2059 N N . VAL A 1 267 ? -3.588 5.194 2.125 1.00 97.88 267 VAL A N 1
ATOM 2060 C CA . VAL A 1 267 ? -2.937 4.525 0.986 1.00 97.88 267 VAL A CA 1
ATOM 2061 C C . VAL A 1 267 ? -3.948 4.296 -0.136 1.00 97.88 267 VAL A C 1
ATOM 2063 O O . VAL A 1 267 ? -3.708 4.733 -1.259 1.00 97.88 267 VAL A O 1
ATOM 2066 N N . ILE A 1 268 ? -5.113 3.719 0.181 1.00 97.62 268 ILE A N 1
ATOM 2067 C CA . ILE A 1 268 ? -6.203 3.491 -0.784 1.00 97.62 268 ILE A CA 1
ATOM 2068 C C . ILE A 1 268 ? -6.672 4.815 -1.402 1.00 97.62 268 ILE A C 1
ATOM 2070 O O . ILE A 1 268 ? -6.961 4.874 -2.594 1.00 97.62 268 ILE A O 1
ATOM 2074 N N . GLY A 1 269 ? -6.689 5.907 -0.632 1.00 97.56 269 GLY A N 1
ATOM 2075 C CA . GLY A 1 269 ? -7.050 7.239 -1.122 1.00 97.56 269 GLY A CA 1
ATOM 2076 C C . GLY A 1 269 ? -6.172 7.751 -2.271 1.00 97.56 269 GLY A C 1
ATOM 2077 O O . GLY A 1 269 ? -6.652 8.525 -3.096 1.00 97.56 269 GLY A O 1
ATOM 2078 N N . LYS A 1 270 ? -4.919 7.287 -2.371 1.00 97.44 270 LYS A N 1
ATOM 2079 C CA . LYS A 1 270 ? -3.983 7.653 -3.448 1.00 97.44 270 LYS A CA 1
ATOM 2080 C C . LYS A 1 270 ? -4.108 6.771 -4.690 1.00 97.44 270 LYS A C 1
ATOM 2082 O O . LYS A 1 270 ? -3.512 7.070 -5.721 1.00 97.44 270 LYS A O 1
ATOM 2087 N N . MET A 1 271 ? -4.876 5.687 -4.612 1.00 95.19 271 MET A N 1
ATOM 2088 C CA . MET A 1 271 ? -5.084 4.789 -5.738 1.00 95.19 271 MET A CA 1
ATOM 2089 C C . MET A 1 271 ? -5.926 5.458 -6.827 1.00 95.19 271 MET A C 1
ATOM 2091 O O . MET A 1 271 ? -6.938 6.116 -6.565 1.00 95.19 271 MET A O 1
ATOM 2095 N N . TYR A 1 272 ? -5.521 5.249 -8.074 1.00 93.00 272 TYR A N 1
ATOM 2096 C CA . TYR A 1 272 ? -6.184 5.812 -9.240 1.00 93.00 272 TYR A CA 1
ATOM 2097 C C . TYR A 1 272 ? -7.435 5.005 -9.602 1.00 93.00 272 TYR A C 1
ATOM 2099 O O . TYR A 1 272 ? -7.456 3.779 -9.492 1.00 93.00 272 TYR A O 1
ATOM 2107 N N . GLY A 1 273 ? -8.474 5.709 -10.059 1.00 92.62 273 GLY A N 1
ATOM 2108 C CA . GLY A 1 273 ? -9.786 5.139 -10.378 1.00 92.62 273 GLY A CA 1
ATOM 2109 C C . GLY A 1 273 ? -10.717 5.057 -9.163 1.00 92.62 273 GLY A C 1
ATOM 2110 O O . GLY A 1 273 ? -10.430 4.385 -8.174 1.00 92.62 273 GLY A O 1
ATOM 2111 N N . ALA A 1 274 ? -11.870 5.729 -9.239 1.00 93.50 274 ALA A N 1
ATOM 2112 C CA . ALA A 1 274 ? -12.858 5.726 -8.156 1.00 93.50 274 ALA A CA 1
ATOM 2113 C C . ALA A 1 274 ? -13.464 4.332 -7.917 1.00 93.50 274 ALA A C 1
ATOM 2115 O O . ALA A 1 274 ? -13.664 3.942 -6.769 1.00 93.50 274 ALA A O 1
ATOM 2116 N N . SER A 1 275 ? -13.690 3.563 -8.986 1.00 93.44 275 SER A N 1
ATOM 2117 C CA . SER A 1 275 ? -14.153 2.172 -8.916 1.00 93.44 275 SER A CA 1
ATOM 2118 C C . SER A 1 275 ? -13.162 1.278 -8.169 1.00 93.44 275 SER A C 1
ATOM 2120 O O . SER A 1 275 ? -13.565 0.558 -7.259 1.00 93.44 275 SER A O 1
ATOM 2122 N N . ASN A 1 276 ? -11.866 1.395 -8.476 1.00 94.06 276 ASN A N 1
ATOM 2123 C CA . ASN A 1 276 ? -10.808 0.680 -7.763 1.00 94.06 276 ASN A CA 1
ATOM 2124 C C . ASN A 1 276 ? -10.856 1.017 -6.266 1.00 94.06 276 ASN A C 1
ATOM 2126 O O . ASN A 1 276 ? -10.914 0.123 -5.428 1.00 94.06 276 ASN A O 1
ATOM 2130 N N . ARG A 1 277 ? -10.908 2.309 -5.906 1.00 97.31 277 ARG A N 1
ATOM 2131 C CA . ARG A 1 277 ? -10.978 2.725 -4.491 1.00 97.31 277 ARG A CA 1
ATOM 2132 C C . ARG A 1 277 ? -12.200 2.162 -3.783 1.00 97.31 277 ARG A C 1
ATOM 2134 O O . ARG A 1 277 ? -12.078 1.721 -2.645 1.00 97.31 277 ARG A O 1
ATOM 2141 N N . LYS A 1 278 ? -13.352 2.138 -4.454 1.00 96.56 278 LYS A N 1
ATOM 2142 C CA . LYS A 1 278 ? -14.589 1.579 -3.904 1.00 96.56 278 LYS A CA 1
ATOM 2143 C C . LYS A 1 278 ? -14.432 0.099 -3.550 1.00 96.56 278 LYS A C 1
ATOM 2145 O O . LYS A 1 278 ? -14.739 -0.269 -2.425 1.00 96.56 278 LYS A O 1
ATOM 2150 N N . VAL A 1 279 ? -13.882 -0.717 -4.452 1.00 96.31 279 VAL A N 1
ATOM 2151 C CA . VAL A 1 279 ? -13.644 -2.156 -4.210 1.00 96.31 279 VAL A CA 1
ATOM 2152 C C . VAL A 1 279 ? -12.810 -2.382 -2.945 1.00 96.31 279 VAL A C 1
ATOM 2154 O O . VAL A 1 279 ? -13.161 -3.205 -2.102 1.00 96.31 279 VAL A O 1
ATOM 2157 N N . PHE A 1 280 ? -11.728 -1.619 -2.782 1.00 97.56 280 PHE A N 1
ATOM 2158 C CA . PHE A 1 280 ? -10.829 -1.757 -1.636 1.00 97.56 280 PHE A CA 1
ATOM 2159 C C . PHE A 1 280 ? -11.431 -1.203 -0.341 1.00 97.56 280 PHE A C 1
ATOM 2161 O O . PHE A 1 280 ? -11.272 -1.816 0.714 1.00 97.56 280 PHE A O 1
ATOM 2168 N N . ASN A 1 281 ? -12.135 -0.071 -0.405 1.00 97.75 281 ASN A N 1
ATOM 2169 C CA . ASN A 1 281 ? -12.824 0.488 0.755 1.00 97.75 281 ASN A CA 1
ATOM 2170 C C . ASN A 1 281 ? -13.907 -0.465 1.262 1.00 97.75 281 ASN A C 1
ATOM 2172 O O . ASN A 1 281 ? -13.918 -0.779 2.449 1.00 97.75 281 ASN A O 1
ATOM 2176 N N . ASP A 1 282 ? -14.754 -0.973 0.366 1.00 95.44 282 ASP A N 1
ATOM 2177 C CA . ASP A 1 282 ? -15.849 -1.878 0.716 1.00 95.44 282 ASP A CA 1
ATOM 2178 C C . ASP A 1 282 ? -15.328 -3.179 1.333 1.00 95.44 282 ASP A C 1
ATOM 2180 O O . ASP A 1 282 ? -15.879 -3.658 2.327 1.00 95.44 282 ASP A O 1
ATOM 2184 N N . ARG A 1 283 ? -14.247 -3.740 0.774 1.00 95.31 283 ARG A N 1
ATOM 2185 C CA . ARG A 1 283 ? -13.661 -4.981 1.285 1.00 95.31 283 ARG A CA 1
ATOM 2186 C C . ARG A 1 283 ? -12.914 -4.788 2.602 1.00 95.31 283 ARG A C 1
ATOM 2188 O O . ARG A 1 283 ? -13.117 -5.567 3.523 1.00 95.31 283 ARG A O 1
ATOM 2195 N N . PHE A 1 284 ? -12.017 -3.808 2.680 1.00 97.69 284 PHE A N 1
ATOM 2196 C CA . PHE A 1 284 ? -11.053 -3.729 3.781 1.00 97.69 284 PHE A CA 1
ATOM 2197 C C . PHE A 1 284 ? -11.448 -2.694 4.832 1.00 97.69 284 PHE A C 1
ATOM 2199 O O . PHE A 1 284 ? -11.487 -2.994 6.023 1.00 97.69 284 PHE A O 1
ATOM 2206 N N . ILE A 1 285 ? -11.750 -1.465 4.408 1.00 98.31 285 ILE A N 1
ATOM 2207 C CA . ILE A 1 285 ? -11.972 -0.344 5.330 1.00 98.31 285 ILE A CA 1
ATOM 2208 C C . ILE A 1 285 ? -13.325 -0.462 6.026 1.00 98.31 285 ILE A C 1
ATOM 2210 O O . ILE A 1 285 ? -13.397 -0.303 7.243 1.00 98.31 285 ILE A O 1
ATOM 2214 N N . THR A 1 286 ? -14.387 -0.751 5.276 1.00 96.88 286 THR A N 1
ATOM 2215 C CA . THR A 1 286 ? -15.747 -0.858 5.813 1.00 96.88 286 THR A CA 1
ATOM 2216 C C . THR A 1 286 ? -15.840 -1.986 6.837 1.00 96.88 286 THR A C 1
ATOM 2218 O O . THR A 1 286 ? -16.299 -1.748 7.951 1.00 96.88 286 THR A O 1
ATOM 2221 N N . GLN A 1 287 ? -15.310 -3.172 6.519 1.00 96.31 287 GLN A N 1
ATOM 2222 C CA . GLN A 1 287 ? -15.314 -4.316 7.439 1.00 96.31 287 GLN A CA 1
ATOM 2223 C C . GLN A 1 287 ? -14.546 -4.011 8.733 1.00 96.31 287 GLN A C 1
ATOM 2225 O O . GLN A 1 287 ? -15.061 -4.215 9.832 1.00 96.31 287 GLN A O 1
ATOM 2230 N N . ALA A 1 288 ? -13.353 -3.422 8.620 1.00 98.31 288 ALA A N 1
ATOM 2231 C CA . ALA A 1 288 ? -12.553 -3.035 9.777 1.00 98.31 288 ALA A CA 1
ATOM 2232 C C . ALA A 1 288 ? -13.237 -1.960 10.645 1.00 98.31 288 ALA A C 1
ATOM 2234 O O . ALA A 1 288 ? -13.189 -2.024 11.876 1.00 98.31 288 ALA A O 1
ATOM 2235 N N . LYS A 1 289 ? -13.896 -0.971 10.022 1.00 98.19 289 LYS A N 1
ATOM 2236 C CA . LYS A 1 289 ? -14.648 0.073 10.735 1.00 98.19 289 LYS A CA 1
ATOM 2237 C C . 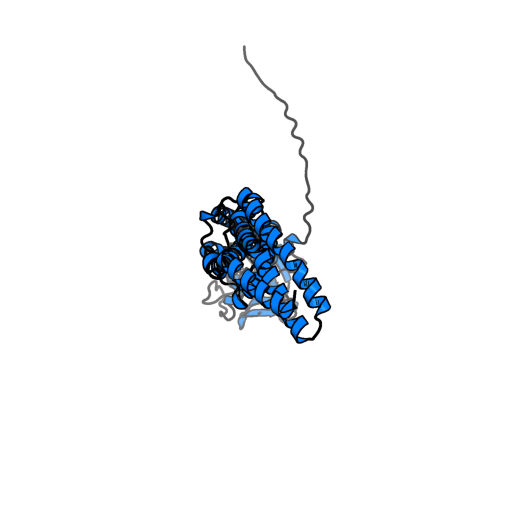LYS A 1 289 ? -15.849 -0.506 11.477 1.00 98.19 289 LYS A C 1
ATOM 2239 O O . LYS A 1 289 ? -16.012 -0.162 12.645 1.00 98.19 289 LYS A O 1
ATOM 2244 N N . ILE A 1 290 ? -16.621 -1.399 10.853 1.00 97.19 290 ILE A N 1
ATOM 2245 C CA . ILE A 1 290 ? -17.752 -2.086 11.498 1.00 97.19 290 ILE A CA 1
ATOM 2246 C C . ILE A 1 290 ? -17.261 -2.880 12.712 1.00 97.19 290 ILE A C 1
ATOM 2248 O O . ILE A 1 290 ? -17.793 -2.708 13.811 1.00 97.19 290 ILE A O 1
ATOM 2252 N N . ALA A 1 291 ? -16.202 -3.682 12.550 1.00 97.12 291 ALA A N 1
ATOM 2253 C CA . ALA A 1 291 ? -15.628 -4.458 13.647 1.00 97.12 291 ALA A CA 1
ATOM 2254 C C . ALA A 1 291 ? -15.211 -3.549 14.816 1.00 97.12 291 ALA A C 1
ATOM 2256 O O . ALA A 1 291 ? -15.665 -3.727 15.946 1.00 97.12 291 ALA A O 1
ATOM 2257 N N . ARG A 1 292 ? -14.425 -2.499 14.547 1.00 97.75 292 ARG A N 1
ATOM 2258 C CA . ARG A 1 292 ? -14.006 -1.529 15.572 1.00 97.75 292 ARG A CA 1
ATOM 2259 C C . ARG A 1 292 ? -15.201 -0.837 16.239 1.00 97.75 292 ARG A C 1
ATOM 2261 O O . ARG A 1 292 ? -15.220 -0.654 17.452 1.00 97.75 292 ARG A O 1
ATOM 2268 N N . GLU A 1 293 ? -16.183 -0.385 15.465 1.00 96.88 293 GLU A N 1
ATOM 2269 C CA . GLU A 1 293 ? -17.332 0.354 16.000 1.00 96.88 293 GLU A CA 1
ATOM 2270 C C . GLU A 1 293 ? -18.252 -0.510 16.854 1.00 96.88 293 GLU A C 1
ATOM 2272 O O . GLU A 1 293 ? -18.806 -0.001 17.830 1.00 96.88 293 GLU A O 1
ATOM 2277 N N . THR A 1 294 ? -18.336 -1.808 16.553 1.00 96.75 294 THR A N 1
ATOM 2278 C CA . THR A 1 294 ? -19.106 -2.789 17.328 1.00 96.75 294 THR A CA 1
ATOM 2279 C C . THR A 1 294 ? -18.735 -2.768 18.815 1.00 96.75 294 THR A C 1
ATOM 2281 O O . THR A 1 294 ? -19.629 -2.852 19.659 1.00 96.75 294 THR A O 1
ATOM 2284 N N . SER A 1 295 ? -17.451 -2.582 19.145 1.00 96.69 295 SER A N 1
ATOM 2285 C CA . SER A 1 295 ? -16.944 -2.598 20.526 1.00 96.69 295 SER A CA 1
ATOM 2286 C C . SER A 1 295 ? -16.479 -1.241 21.063 1.00 96.69 295 SER A C 1
ATOM 2288 O O . SER A 1 295 ? -15.892 -1.171 22.146 1.00 96.69 295 SER A O 1
ATOM 2290 N N . LYS A 1 296 ? -16.663 -0.150 20.307 1.00 97.12 296 LYS A N 1
ATOM 2291 C CA . LYS A 1 296 ? -16.098 1.174 20.634 1.00 97.12 296 LYS A CA 1
ATOM 2292 C C . LYS A 1 296 ? -16.478 1.647 22.037 1.00 97.12 296 LYS A C 1
ATOM 2294 O O . LYS A 1 296 ? -15.641 2.190 22.764 1.00 97.12 296 LYS A O 1
ATOM 2299 N N . TYR A 1 297 ? -17.745 1.489 22.409 1.00 97.19 297 TYR A N 1
ATOM 2300 C CA . TYR A 1 297 ? -18.239 1.976 23.694 1.00 97.19 297 TYR A CA 1
ATOM 2301 C C . TYR A 1 297 ? -17.903 1.026 24.841 1.00 97.19 297 TYR A C 1
ATOM 2303 O O . TYR A 1 297 ? -17.578 1.508 25.919 1.00 97.19 297 TYR A O 1
ATOM 2311 N N . GLU A 1 298 ? -17.868 -0.283 24.606 1.00 97.75 298 GLU A N 1
ATOM 2312 C CA . GLU A 1 298 ? -17.385 -1.279 25.564 1.00 97.75 298 GLU A CA 1
ATOM 2313 C C . GLU A 1 298 ? -15.923 -1.022 25.935 1.00 97.75 298 GLU A C 1
ATOM 2315 O O . GLU A 1 298 ? -15.590 -0.916 27.115 1.00 97.75 298 GLU A O 1
ATOM 2320 N N . VAL A 1 299 ? -15.064 -0.796 24.937 1.00 98.12 299 VAL A N 1
ATOM 2321 C CA . VAL A 1 299 ? -13.662 -0.406 25.149 1.00 98.12 299 VAL A CA 1
ATOM 2322 C C . VAL A 1 299 ? -13.564 0.923 25.907 1.00 98.12 299 VAL A C 1
ATOM 2324 O O . VAL A 1 299 ? -12.756 1.056 26.826 1.00 98.12 299 VAL A O 1
ATOM 2327 N N . SER A 1 300 ? -14.411 1.903 25.573 1.00 98.12 300 SER A N 1
ATOM 2328 C CA . SER A 1 300 ? -14.445 3.192 26.281 1.00 98.12 300 SER A CA 1
ATOM 2329 C C . SER A 1 300 ? -14.835 3.028 27.754 1.00 98.12 300 SER A C 1
ATOM 2331 O O . SER A 1 300 ? -14.214 3.638 28.621 1.00 98.12 300 SER A O 1
ATOM 2333 N N . MET A 1 301 ? -15.830 2.185 28.048 1.00 98.25 301 MET A N 1
ATOM 2334 C CA . MET A 1 301 ? -16.247 1.864 29.416 1.00 98.25 301 MET A CA 1
ATOM 2335 C C . MET A 1 301 ? -15.136 1.146 30.179 1.00 98.25 301 MET A C 1
ATOM 2337 O O . MET A 1 301 ? -14.820 1.544 31.295 1.00 98.25 301 MET A O 1
ATOM 2341 N N . TYR A 1 302 ? -14.494 0.149 29.568 1.00 98.31 302 TYR A N 1
ATOM 2342 C CA . TYR A 1 302 ? -13.364 -0.564 30.163 1.00 98.31 302 TYR A CA 1
ATOM 2343 C C . TYR A 1 302 ? -12.223 0.380 30.569 1.00 98.31 302 TYR A C 1
ATOM 2345 O O . TYR A 1 302 ? -11.723 0.295 31.693 1.00 98.31 302 TYR A O 1
ATOM 2353 N N . ARG A 1 303 ? -11.843 1.314 29.684 1.00 98.31 303 ARG A N 1
ATOM 2354 C CA . ARG A 1 303 ? -10.810 2.325 29.965 1.00 98.31 303 ARG A CA 1
ATOM 2355 C C . ARG A 1 303 ? -11.229 3.262 31.090 1.00 98.31 303 ARG A C 1
ATOM 2357 O O . ARG A 1 303 ? -10.484 3.418 32.049 1.00 98.31 303 ARG A O 1
ATOM 2364 N N . LEU A 1 304 ? -12.447 3.798 31.022 1.00 98.25 304 LEU A N 1
ATOM 2365 C CA . LEU A 1 304 ? -12.961 4.699 32.049 1.00 98.25 304 LEU A CA 1
ATOM 2366 C C . LEU A 1 304 ? -13.023 4.023 33.428 1.00 98.25 304 LEU A C 1
ATOM 2368 O O . LEU A 1 304 ? -12.702 4.646 34.433 1.00 98.25 304 LEU A O 1
ATOM 2372 N N . MET A 1 305 ? -13.381 2.738 33.488 1.00 98.25 305 MET A N 1
ATOM 2373 C CA . MET A 1 305 ? -13.359 1.962 34.731 1.00 98.25 305 MET A CA 1
ATOM 2374 C C . MET A 1 305 ? -11.937 1.778 35.286 1.00 98.25 305 MET A C 1
ATOM 2376 O O . MET A 1 305 ? -11.757 1.873 36.498 1.00 98.25 305 MET A O 1
ATOM 2380 N N . ASN A 1 306 ? -10.927 1.571 34.429 1.00 97.94 306 ASN A N 1
ATOM 2381 C CA . ASN A 1 306 ? -9.518 1.556 34.856 1.00 97.94 306 ASN A CA 1
ATOM 2382 C C . ASN A 1 306 ? -9.091 2.917 35.429 1.00 97.94 306 ASN A C 1
ATOM 2384 O O . ASN A 1 306 ? -8.409 2.969 36.453 1.00 97.94 306 ASN A O 1
ATOM 2388 N N . ASP A 1 307 ? -9.518 4.011 34.795 1.00 98.06 307 ASP A N 1
ATOM 2389 C CA . ASP A 1 307 ? -9.219 5.365 35.263 1.00 98.06 307 ASP A CA 1
ATOM 2390 C C . ASP A 1 307 ? -9.883 5.645 36.618 1.00 98.06 307 ASP A C 1
ATOM 2392 O O . ASP A 1 307 ? -9.248 6.208 37.509 1.00 98.06 307 ASP A O 1
ATOM 2396 N N . ILE A 1 308 ? -11.129 5.198 36.815 1.00 98.19 308 ILE A N 1
ATOM 2397 C CA . ILE A 1 308 ? -11.837 5.290 38.102 1.00 98.19 308 ILE A CA 1
ATOM 2398 C C . ILE A 1 308 ? -11.083 4.515 39.191 1.00 98.19 308 ILE A C 1
ATOM 2400 O O . ILE A 1 308 ? -10.837 5.074 40.259 1.00 98.19 308 ILE A O 1
ATOM 2404 N N . ASP A 1 309 ? -10.672 3.266 38.934 1.00 97.75 309 ASP A N 1
ATOM 2405 C CA . ASP A 1 309 ? -9.858 2.491 39.885 1.00 97.75 309 ASP A CA 1
ATOM 2406 C C . ASP A 1 309 ? -8.561 3.248 40.250 1.00 97.75 309 ASP A C 1
ATOM 2408 O O . ASP A 1 309 ? -8.199 3.330 41.427 1.00 97.75 309 ASP A O 1
ATOM 2412 N N . SER A 1 310 ? -7.892 3.867 39.266 1.00 97.88 310 SER A N 1
ATOM 2413 C CA . SER A 1 310 ? -6.688 4.683 39.494 1.00 97.88 310 SER A CA 1
ATOM 2414 C C . SER A 1 310 ? -6.963 5.927 40.347 1.00 97.88 310 SER A C 1
ATOM 2416 O O . SER A 1 310 ? -6.175 6.249 41.237 1.00 97.88 310 SER A O 1
ATOM 2418 N N . LEU A 1 311 ? -8.076 6.625 40.109 1.00 98.19 311 LEU A N 1
ATOM 2419 C CA . LEU A 1 311 ? -8.478 7.804 40.882 1.00 98.19 311 LEU A CA 1
ATOM 2420 C C . LEU A 1 311 ? -8.817 7.446 42.332 1.00 98.19 311 LEU A C 1
ATOM 2422 O O . LEU A 1 311 ? -8.392 8.155 43.243 1.00 98.19 311 LEU A O 1
ATOM 2426 N N . ILE A 1 312 ? -9.521 6.330 42.555 1.00 97.06 312 ILE A N 1
ATOM 2427 C CA . ILE A 1 312 ? -9.811 5.813 43.901 1.00 97.06 312 ILE A CA 1
ATOM 2428 C C . ILE A 1 312 ? -8.502 5.511 44.638 1.00 97.06 312 ILE A C 1
ATOM 2430 O O . ILE A 1 312 ? -8.327 5.959 45.769 1.00 97.06 312 ILE A O 1
ATOM 2434 N N . ALA A 1 313 ? -7.558 4.819 43.990 1.00 97.06 313 ALA A N 1
ATOM 2435 C CA . ALA A 1 313 ? -6.260 4.491 44.584 1.00 97.06 313 ALA A CA 1
ATOM 2436 C C . ALA A 1 313 ? -5.431 5.737 44.954 1.00 97.06 313 ALA A C 1
ATOM 2438 O O . ALA A 1 313 ? -4.665 5.708 45.912 1.00 97.06 313 ALA A O 1
ATOM 2439 N N . LYS A 1 314 ? -5.610 6.844 44.224 1.00 97.69 314 LYS A N 1
ATOM 2440 C CA . LYS A 1 314 ? -4.977 8.147 44.496 1.00 97.69 314 LYS A CA 1
ATOM 2441 C C . LYS A 1 314 ? -5.742 9.009 45.511 1.00 97.69 314 LYS A C 1
ATOM 2443 O O . LYS A 1 314 ? -5.329 10.133 45.780 1.00 97.69 314 LYS A O 1
ATOM 2448 N N . GLY A 1 315 ? -6.870 8.533 46.042 1.00 96.62 315 GLY A N 1
ATOM 2449 C CA . GLY A 1 315 ? -7.728 9.292 46.959 1.00 96.62 315 GLY A CA 1
ATOM 2450 C C . GLY A 1 315 ? -8.576 10.384 46.291 1.00 96.62 315 GLY A C 1
ATOM 2451 O O . GLY A 1 315 ? -9.255 11.144 46.978 1.00 96.62 315 GLY A O 1
ATOM 2452 N N . SER A 1 316 ? -8.598 10.467 44.958 1.00 97.12 316 SER A N 1
ATOM 2453 C CA . SER A 1 316 ? -9.369 11.457 44.187 1.00 97.12 316 SER A CA 1
ATOM 2454 C C . SER A 1 316 ? -10.839 11.037 44.008 1.00 97.12 316 SER A C 1
ATOM 2456 O O . SER A 1 316 ? -11.346 10.942 42.890 1.00 97.12 316 SER A O 1
ATOM 2458 N N . VAL A 1 317 ? -11.540 10.770 45.117 1.00 95.62 317 VAL A N 1
ATOM 2459 C CA . VAL A 1 317 ? -12.884 10.152 45.122 1.00 95.62 317 VAL A CA 1
ATOM 2460 C C . VAL A 1 317 ? -13.931 10.995 44.389 1.00 95.62 317 VAL A C 1
ATOM 2462 O O . VAL A 1 317 ? -14.725 10.448 43.631 1.00 95.62 317 VAL A O 1
ATOM 2465 N N . LYS A 1 318 ? -13.919 12.324 44.551 1.00 96.50 318 LYS A N 1
ATOM 2466 C CA . LYS A 1 318 ? -14.884 13.211 43.879 1.00 96.50 318 LYS A CA 1
ATOM 2467 C C . LYS A 1 318 ? -14.814 13.077 42.351 1.00 96.50 318 LYS A C 1
ATOM 2469 O O . LYS A 1 318 ? -15.828 12.832 41.710 1.00 96.50 318 LYS A O 1
ATOM 2474 N N . THR A 1 319 ? -13.611 13.158 41.783 1.00 96.19 319 THR A N 1
ATOM 2475 C CA . THR A 1 319 ? -13.387 12.990 40.338 1.00 96.19 319 THR A CA 1
ATOM 2476 C C . THR A 1 319 ? -13.741 11.576 39.874 1.00 96.19 319 THR A C 1
ATOM 2478 O O . THR A 1 319 ? -14.278 11.392 38.785 1.00 96.19 319 THR A O 1
ATOM 2481 N N . ALA A 1 320 ? -13.498 10.561 40.710 1.00 97.00 320 ALA A N 1
ATOM 2482 C CA . ALA A 1 320 ? -13.906 9.190 40.416 1.00 97.00 320 ALA A CA 1
ATOM 2483 C C . ALA A 1 320 ? -15.440 9.045 40.306 1.00 97.00 320 ALA A C 1
ATOM 2485 O O . ALA A 1 320 ? -15.914 8.335 39.420 1.00 97.00 320 ALA A O 1
ATOM 2486 N N . ILE A 1 321 ? -16.211 9.743 41.152 1.00 96.38 321 ILE A N 1
ATOM 2487 C CA . ILE A 1 321 ? -17.683 9.796 41.076 1.00 96.38 321 ILE A CA 1
ATOM 2488 C C . ILE A 1 321 ? -18.133 10.492 39.784 1.00 96.38 321 ILE A C 1
ATOM 2490 O O . ILE A 1 321 ? -18.956 9.940 39.056 1.00 96.38 321 ILE A O 1
ATOM 2494 N N . GLU A 1 322 ? -17.544 11.643 39.446 1.00 95.44 322 GLU A N 1
ATOM 2495 C CA . GLU A 1 322 ? -17.849 12.371 38.201 1.00 95.44 322 GLU A CA 1
ATOM 2496 C C . GLU A 1 322 ? -17.615 11.490 36.958 1.00 95.44 322 GLU A C 1
ATOM 2498 O O . GLU A 1 322 ? -18.444 11.442 36.047 1.00 95.44 322 GLU A O 1
ATOM 2503 N N . HIS A 1 323 ? -16.517 10.728 36.931 1.00 96.50 323 HIS A N 1
ATOM 2504 C CA . HIS A 1 323 ? -16.244 9.749 35.875 1.00 96.50 323 HIS A CA 1
ATOM 2505 C C . HIS A 1 323 ? -17.257 8.593 35.881 1.00 96.50 323 HIS A C 1
ATOM 2507 O O . HIS A 1 323 ? -17.729 8.180 34.819 1.00 96.50 323 HIS A O 1
ATOM 2513 N N . PHE A 1 324 ? -17.627 8.079 37.056 1.00 96.88 324 PHE A N 1
ATOM 2514 C CA . PHE A 1 324 ? -18.597 6.991 37.193 1.00 96.88 324 PHE A CA 1
ATOM 2515 C C . PHE A 1 324 ? -19.965 7.351 36.592 1.00 96.88 324 PHE A C 1
ATOM 2517 O O . PHE A 1 324 ? -20.562 6.536 35.885 1.00 96.88 324 PHE A O 1
ATOM 2524 N N . GLU A 1 325 ? -20.433 8.587 36.778 1.00 94.00 325 GLU A N 1
ATOM 2525 C CA . GLU A 1 325 ? -21.689 9.080 36.193 1.00 94.00 325 GLU A CA 1
ATOM 2526 C C . GLU A 1 325 ? -21.691 9.048 34.654 1.00 94.00 325 GLU A C 1
ATOM 2528 O O . GLU A 1 325 ? -22.740 8.897 34.018 1.00 94.00 325 GLU A O 1
ATOM 2533 N N . MET A 1 326 ? -20.517 9.125 34.018 1.00 94.44 326 MET A N 1
ATOM 2534 C CA . MET A 1 326 ? -20.406 9.052 32.561 1.00 94.44 326 MET A CA 1
ATOM 2535 C C . MET A 1 326 ? -20.704 7.649 32.009 1.00 94.44 326 MET A C 1
ATOM 2537 O O . MET A 1 326 ? -21.089 7.544 30.841 1.00 94.44 326 MET A O 1
ATOM 2541 N N . LEU A 1 327 ? -20.571 6.585 32.816 1.00 93.00 327 LEU A N 1
ATOM 2542 C CA . LEU A 1 327 ? -20.734 5.195 32.369 1.00 93.00 327 LEU A CA 1
ATOM 2543 C C . LEU A 1 327 ? -22.131 4.922 31.806 1.00 93.00 327 LEU A C 1
ATOM 2545 O O . LEU A 1 327 ? -22.251 4.342 30.730 1.00 93.00 327 LEU A O 1
ATOM 2549 N N . SER A 1 328 ? -23.188 5.408 32.462 1.00 89.56 328 SER A N 1
ATOM 2550 C CA . SER A 1 328 ? -24.568 5.197 31.995 1.00 89.56 328 SER A CA 1
ATOM 2551 C C . SER A 1 328 ? -24.827 5.837 30.623 1.00 89.56 328 SER A C 1
ATOM 2553 O O . SER A 1 328 ? -25.575 5.300 29.805 1.00 89.56 328 SER A O 1
ATOM 2555 N N . ARG A 1 329 ? -24.157 6.959 30.313 1.00 92.56 329 ARG A N 1
ATOM 2556 C CA . ARG A 1 329 ? -24.227 7.579 28.977 1.00 92.56 329 ARG A CA 1
ATOM 2557 C C . ARG A 1 329 ? -23.522 6.733 27.917 1.00 92.56 329 ARG A C 1
ATOM 2559 O O . ARG A 1 329 ? -23.967 6.710 26.770 1.00 92.56 329 ARG A O 1
ATOM 2566 N N . LEU A 1 330 ? -22.424 6.066 28.273 1.00 94.50 330 LEU A N 1
ATOM 2567 C CA . LEU A 1 330 ? -21.700 5.178 27.361 1.00 94.50 330 LEU A CA 1
ATOM 2568 C C . LEU A 1 330 ? -22.491 3.895 27.080 1.00 94.50 330 LEU A C 1
ATOM 2570 O O . LEU A 1 330 ? -22.566 3.503 25.921 1.00 94.50 330 LEU A O 1
ATOM 2574 N N . GLU A 1 331 ? -23.150 3.314 28.086 1.00 92.50 331 GLU A N 1
ATOM 2575 C CA . GLU A 1 331 ? -24.045 2.155 27.924 1.00 92.50 331 GLU A CA 1
ATOM 2576 C C . GLU A 1 331 ? -25.176 2.452 26.929 1.00 92.50 331 GLU A C 1
ATOM 2578 O O . GLU A 1 331 ? -25.386 1.709 25.971 1.00 92.50 331 GLU A O 1
ATOM 2583 N N . ALA A 1 332 ? -25.858 3.592 27.089 1.00 92.44 332 ALA A N 1
ATOM 2584 C CA . ALA A 1 332 ? -26.921 4.002 26.172 1.00 92.44 332 ALA A CA 1
ATOM 2585 C C . ALA A 1 332 ? -26.412 4.180 24.728 1.00 92.44 332 ALA A C 1
ATOM 2587 O O . ALA A 1 332 ? -27.070 3.774 23.767 1.00 92.44 332 ALA A O 1
ATOM 2588 N N . ARG A 1 333 ? -25.212 4.754 24.561 1.00 94.12 333 ARG A N 1
ATOM 2589 C CA . ARG A 1 333 ? -24.573 4.903 23.245 1.00 94.12 333 ARG A CA 1
ATOM 2590 C C . ARG A 1 333 ? -24.153 3.562 22.640 1.00 94.12 333 ARG A C 1
ATOM 2592 O O . ARG A 1 333 ? -24.272 3.405 21.427 1.00 94.12 333 ARG A O 1
ATOM 2599 N N . ALA A 1 334 ? -23.705 2.610 23.458 1.00 92.06 334 ALA A N 1
ATOM 2600 C CA . ALA A 1 334 ? -23.302 1.274 23.025 1.00 92.06 334 ALA A CA 1
ATOM 2601 C C . ALA A 1 334 ? -24.456 0.503 22.372 1.00 92.06 334 ALA A C 1
ATOM 2603 O O . ALA A 1 334 ? -24.265 -0.116 21.324 1.00 92.06 334 ALA A O 1
ATOM 2604 N N . SER A 1 335 ? -25.655 0.582 22.953 1.00 90.38 335 SER A N 1
ATOM 2605 C CA . SER A 1 335 ? -26.861 -0.020 22.375 1.00 90.38 335 SER A CA 1
ATOM 2606 C C . SER A 1 335 ? -27.293 0.700 21.100 1.00 90.38 335 SER A C 1
ATOM 2608 O O . SER A 1 335 ? -27.568 0.057 20.088 1.00 90.38 335 SER A O 1
ATOM 2610 N N . LYS A 1 336 ? -27.295 2.041 21.121 1.00 92.62 336 LYS A N 1
ATOM 2611 C CA . LYS A 1 336 ? -27.715 2.848 19.971 1.00 92.62 336 LYS A CA 1
ATOM 2612 C C . LYS A 1 336 ? -26.836 2.610 18.742 1.00 92.62 336 LYS A C 1
ATOM 2614 O O . LYS A 1 336 ? -27.370 2.376 17.667 1.00 92.62 336 LYS A O 1
ATOM 2619 N N . ILE A 1 337 ? -25.508 2.604 18.891 1.00 91.81 337 ILE A N 1
ATOM 2620 C CA . ILE A 1 337 ? -24.610 2.438 17.736 1.00 91.81 337 ILE A CA 1
ATOM 2621 C C . ILE A 1 337 ? -24.771 1.073 17.063 1.00 91.81 337 ILE A C 1
ATOM 2623 O O . ILE A 1 337 ? -24.645 0.981 15.849 1.00 91.81 337 ILE A O 1
ATOM 2627 N N . LYS A 1 338 ? -25.079 0.017 17.828 1.00 91.88 338 LYS A N 1
ATOM 2628 C CA . LYS A 1 338 ? -25.326 -1.320 17.271 1.00 91.88 338 LYS A CA 1
ATOM 2629 C C . LYS A 1 338 ? -26.661 -1.378 16.538 1.00 91.88 338 LYS A C 1
ATOM 2631 O O . LYS A 1 338 ? -26.742 -2.023 15.499 1.00 91.88 338 LYS A O 1
ATOM 2636 N N . ALA A 1 339 ? -27.691 -0.710 17.059 1.00 91.31 339 ALA A N 1
ATOM 2637 C CA . ALA A 1 339 ? -28.983 -0.602 16.385 1.00 91.31 339 ALA A CA 1
ATOM 2638 C C . ALA A 1 339 ? -28.860 0.194 15.074 1.00 91.31 339 ALA A C 1
ATOM 2640 O O . ALA A 1 339 ? -29.205 -0.323 14.014 1.00 91.31 339 ALA A O 1
ATOM 2641 N N . ASP A 1 340 ? -28.283 1.397 15.139 1.00 92.19 340 ASP A N 1
ATOM 2642 C CA . ASP A 1 340 ? -28.052 2.265 13.978 1.00 92.19 340 ASP A CA 1
ATOM 2643 C C . ASP A 1 340 ? -27.142 1.570 12.947 1.00 92.19 340 ASP A C 1
ATOM 2645 O O . ASP A 1 340 ? -27.411 1.576 11.747 1.00 92.19 340 ASP A O 1
ATOM 2649 N N . GLY A 1 341 ? -26.084 0.906 13.419 1.00 90.94 341 GLY A N 1
ATOM 2650 C CA . GLY A 1 341 ? -25.148 0.159 12.588 1.00 90.94 341 GLY A CA 1
ATOM 2651 C C . GLY A 1 341 ? -25.791 -1.033 11.881 1.00 90.94 341 GLY A C 1
ATOM 2652 O O . GLY A 1 341 ? -25.599 -1.198 10.679 1.00 90.94 341 GLY A O 1
ATOM 2653 N N . ASN A 1 342 ? -26.607 -1.832 12.578 1.00 91.88 342 ASN A N 1
ATOM 2654 C CA . ASN A 1 342 ? -27.344 -2.942 11.962 1.00 91.88 342 ASN A CA 1
ATOM 2655 C C . ASN A 1 342 ? -28.447 -2.474 11.002 1.00 91.88 342 ASN A C 1
ATOM 2657 O O . ASN A 1 342 ? -28.795 -3.220 10.090 1.00 91.88 342 ASN A O 1
ATOM 2661 N N . ALA A 1 343 ? -28.971 -1.255 11.156 1.00 92.50 343 ALA A N 1
ATOM 2662 C CA . ALA A 1 343 ? -29.882 -0.670 10.172 1.00 92.50 343 ALA A CA 1
ATOM 2663 C C . ALA A 1 343 ? -29.177 -0.366 8.834 1.00 92.50 343 ALA A C 1
ATOM 2665 O O . ALA A 1 343 ? -29.809 -0.422 7.782 1.00 92.50 343 ALA A O 1
ATOM 2666 N N . LEU A 1 344 ? -27.870 -0.076 8.862 1.00 91.00 344 LEU A N 1
ATOM 2667 C CA . LEU A 1 344 ? -27.049 0.183 7.670 1.00 91.00 344 LEU A CA 1
ATOM 2668 C C . LEU A 1 344 ? -26.370 -1.083 7.124 1.00 91.00 344 LEU A C 1
ATOM 2670 O O . LEU A 1 344 ? -26.215 -1.244 5.914 1.00 91.00 344 LEU A O 1
ATOM 2674 N N . HIS A 1 345 ? -25.960 -1.980 8.018 1.00 90.19 345 HIS A N 1
ATOM 2675 C CA . HIS A 1 345 ? -25.221 -3.204 7.732 1.00 90.19 345 HIS A CA 1
ATOM 2676 C C . HIS A 1 345 ? -25.860 -4.362 8.498 1.00 90.19 345 HIS A C 1
ATOM 2678 O O . HIS A 1 345 ? -25.401 -4.727 9.581 1.00 90.19 345 HIS A O 1
ATOM 2684 N N . ALA A 1 346 ? -26.942 -4.916 7.947 1.00 90.56 346 ALA A N 1
ATOM 2685 C CA . ALA A 1 346 ? -27.726 -5.963 8.596 1.00 90.56 346 ALA A CA 1
ATOM 2686 C C . ALA A 1 346 ? -26.845 -7.141 9.046 1.00 90.56 346 ALA A C 1
ATOM 2688 O O . ALA A 1 346 ? -26.184 -7.783 8.232 1.00 90.56 346 ALA A O 1
ATOM 2689 N N . GLY A 1 347 ? -26.831 -7.403 10.356 1.00 86.00 347 GLY A N 1
ATOM 2690 C CA . GLY A 1 347 ? -26.039 -8.472 10.970 1.00 86.00 347 GLY A CA 1
ATOM 2691 C C . GLY A 1 347 ? -24.547 -8.163 11.141 1.00 86.00 347 GLY A C 1
ATOM 2692 O O . GLY A 1 347 ? -23.817 -9.009 11.645 1.00 86.00 347 GLY A O 1
ATOM 2693 N N . GLY A 1 348 ? -24.075 -6.974 10.755 1.00 87.38 348 GLY A N 1
ATOM 2694 C CA . GLY A 1 348 ? -22.665 -6.592 10.872 1.00 87.38 348 GLY A CA 1
ATOM 2695 C C . GLY A 1 348 ? -22.242 -6.229 12.299 1.00 87.38 348 GLY A C 1
ATOM 2696 O O . GLY A 1 348 ? -21.116 -6.521 12.706 1.00 87.38 348 GLY A O 1
ATOM 2697 N N . TYR A 1 349 ? -23.138 -5.624 13.085 1.00 93.88 349 TYR A N 1
ATOM 2698 C CA . TYR A 1 349 ? -22.836 -5.171 14.446 1.00 93.88 349 TYR A CA 1
ATOM 2699 C C . TYR A 1 349 ? -23.264 -6.234 15.458 1.00 93.88 349 TYR A C 1
ATOM 2701 O O . TYR A 1 349 ? -24.433 -6.324 15.845 1.00 93.88 349 TYR A O 1
ATOM 2709 N N . HIS A 1 350 ? -22.296 -7.041 15.887 1.00 92.00 350 HIS A N 1
ATOM 2710 C CA . HIS A 1 350 ? -22.515 -8.184 16.768 1.00 92.00 350 HIS A CA 1
ATOM 2711 C C . HIS A 1 350 ? -22.912 -7.762 18.192 1.00 92.00 350 HIS A C 1
ATOM 2713 O O . HIS A 1 350 ? -22.489 -6.725 18.713 1.00 92.00 350 HIS A O 1
ATOM 2719 N N . SER A 1 351 ? -23.715 -8.602 18.849 1.00 92.06 351 SER A N 1
ATOM 2720 C CA . SER A 1 351 ? -24.025 -8.445 20.272 1.00 92.06 351 SER A CA 1
ATOM 2721 C C . SER A 1 351 ? -22.805 -8.800 21.123 1.00 92.06 351 SER A C 1
ATOM 2723 O O . SER A 1 351 ? -22.161 -9.818 20.892 1.00 92.06 351 SER A O 1
ATOM 2725 N N . LEU A 1 352 ? -22.509 -7.978 22.131 1.00 95.38 352 LEU A N 1
ATOM 2726 C CA . LEU A 1 352 ? -21.386 -8.166 23.057 1.00 95.38 352 LEU A CA 1
ATOM 2727 C C . LEU A 1 352 ? -21.881 -8.546 24.462 1.00 95.38 352 LEU A C 1
ATOM 2729 O O . LEU A 1 352 ? -21.531 -7.907 25.450 1.00 95.38 352 LEU A O 1
ATOM 2733 N N . SER A 1 353 ? -22.792 -9.518 24.553 1.00 95.00 353 SER A N 1
ATOM 2734 C CA . SER A 1 353 ? -23.542 -9.821 25.780 1.00 95.00 353 SER A CA 1
ATOM 2735 C C . SER A 1 353 ? -22.660 -10.210 26.970 1.00 95.00 353 SER A C 1
ATOM 2737 O O . SER A 1 353 ? -22.915 -9.738 28.077 1.00 95.00 353 SER A O 1
ATOM 2739 N N . GLN A 1 354 ? -21.619 -11.019 26.761 1.00 97.06 354 GLN A N 1
ATOM 2740 C CA . GLN A 1 354 ? -20.726 -11.455 27.839 1.00 97.06 354 GLN A CA 1
ATOM 2741 C C . GLN A 1 354 ? -19.799 -10.321 28.286 1.00 97.06 354 GLN A C 1
ATOM 2743 O O . GLN A 1 354 ? -19.663 -10.088 29.486 1.00 97.06 354 GLN A O 1
ATOM 2748 N N . ILE A 1 355 ? -19.259 -9.536 27.347 1.00 97.50 355 ILE A N 1
ATOM 2749 C CA . ILE A 1 355 ? -18.507 -8.312 27.677 1.00 97.50 355 ILE A CA 1
ATOM 2750 C C . ILE A 1 355 ? -19.399 -7.338 28.456 1.00 97.50 355 ILE A C 1
ATOM 2752 O O . ILE A 1 355 ? -18.980 -6.770 29.461 1.00 97.50 355 ILE A O 1
ATOM 2756 N N . ASN A 1 356 ? -20.650 -7.158 28.035 1.00 96.50 356 ASN A N 1
ATOM 2757 C CA . ASN A 1 356 ? -21.594 -6.281 28.722 1.00 96.50 356 ASN A CA 1
ATOM 2758 C C . ASN A 1 356 ? -21.922 -6.780 30.136 1.00 96.50 356 ASN A C 1
ATOM 2760 O O . ASN A 1 356 ? -22.050 -5.963 31.048 1.00 96.50 356 ASN A O 1
ATOM 2764 N N . ALA A 1 357 ? -22.011 -8.096 30.346 1.00 96.31 357 ALA A N 1
ATOM 2765 C CA . ALA A 1 357 ? -22.148 -8.679 31.679 1.00 96.31 357 ALA A CA 1
ATOM 2766 C C . ALA A 1 357 ? -20.904 -8.407 32.544 1.00 96.31 357 ALA A C 1
ATOM 2768 O O . ALA A 1 357 ? -21.040 -7.864 33.640 1.00 96.31 357 ALA A O 1
ATOM 2769 N N . GLN A 1 358 ? -19.701 -8.655 32.012 1.00 95.75 358 GLN A N 1
ATOM 2770 C CA . GLN A 1 358 ? -18.423 -8.360 32.675 1.00 95.75 358 GLN A CA 1
ATOM 2771 C C . GLN A 1 358 ? -18.320 -6.878 33.081 1.00 95.75 358 GLN A C 1
ATOM 2773 O O . GLN A 1 358 ? -17.947 -6.547 34.209 1.00 95.75 358 GLN A O 1
ATOM 2778 N N . LEU A 1 359 ? -18.6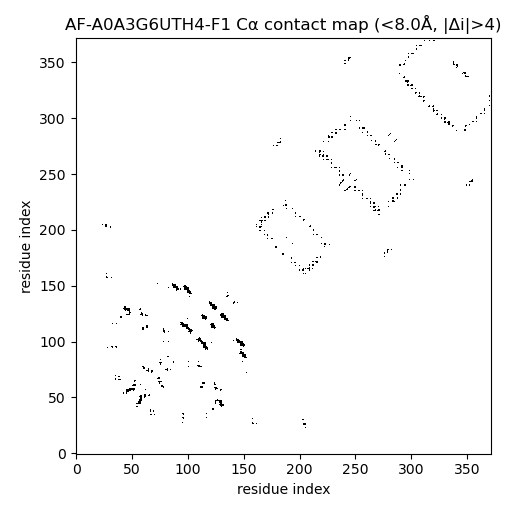72 -5.957 32.180 1.00 97.00 359 LEU A N 1
ATOM 2779 C CA . LEU A 1 359 ? -18.659 -4.519 32.456 1.00 97.00 359 LEU A CA 1
ATOM 2780 C C . LEU A 1 359 ? -19.706 -4.131 33.505 1.00 97.00 359 LEU A C 1
ATOM 2782 O O . LEU A 1 359 ? -19.425 -3.302 34.370 1.00 97.00 359 LEU A O 1
ATOM 2786 N N . LYS A 1 360 ? -20.892 -4.746 33.481 1.00 96.31 360 LYS A N 1
ATOM 2787 C CA . LYS A 1 360 ? -21.940 -4.510 34.481 1.00 96.31 360 LYS A CA 1
ATOM 2788 C C . LYS A 1 360 ? -21.498 -4.947 35.879 1.00 96.31 360 LYS A C 1
ATOM 2790 O O . LYS A 1 360 ? -21.672 -4.181 36.827 1.00 96.31 360 LYS A O 1
ATOM 2795 N N . GLU A 1 361 ? -20.897 -6.126 36.009 1.00 96.56 361 GLU A N 1
ATOM 2796 C CA . GLU A 1 361 ? -20.327 -6.611 37.275 1.00 96.56 361 GLU A CA 1
ATOM 2797 C C . GLU A 1 361 ? -19.238 -5.664 37.785 1.00 96.56 361 GLU A C 1
ATOM 2799 O O . GLU A 1 361 ? -19.259 -5.226 38.939 1.00 96.56 361 GLU A O 1
ATOM 2804 N N . ARG A 1 362 ? -18.331 -5.241 36.898 1.00 96.81 362 ARG A N 1
ATOM 2805 C CA . ARG A 1 362 ? -17.275 -4.288 37.248 1.00 96.81 362 ARG A CA 1
ATOM 2806 C C . ARG A 1 362 ? -17.827 -2.929 37.682 1.00 96.81 362 ARG A C 1
ATOM 2808 O O . ARG A 1 362 ? -17.340 -2.349 38.653 1.00 96.81 362 ARG A O 1
ATOM 2815 N N . LYS A 1 363 ? -18.873 -2.432 37.017 1.00 97.00 363 LYS A N 1
ATOM 2816 C CA . LYS A 1 363 ? -19.580 -1.205 37.410 1.00 97.00 363 LYS A CA 1
ATOM 2817 C C . LYS A 1 363 ? -20.171 -1.325 38.815 1.00 97.00 363 LYS A C 1
ATOM 2819 O O . LYS A 1 363 ? -20.048 -0.387 39.597 1.00 97.00 363 LYS A O 1
ATOM 2824 N N . GLN A 1 364 ? -20.778 -2.463 39.159 1.00 96.81 364 GLN A N 1
ATOM 2825 C CA . GLN A 1 364 ? -21.312 -2.703 40.506 1.00 96.81 364 GLN A CA 1
ATOM 2826 C C . GLN A 1 364 ? -20.205 -2.720 41.567 1.00 96.81 364 GLN A C 1
ATOM 2828 O O . GLN A 1 364 ? -20.356 -2.089 42.613 1.00 96.81 364 GLN A O 1
ATOM 2833 N N . ALA A 1 365 ? -19.066 -3.354 41.278 1.00 96.94 365 ALA A N 1
ATOM 2834 C CA . ALA A 1 365 ? -17.913 -3.350 42.177 1.00 96.94 365 ALA A CA 1
ATOM 2835 C C . ALA A 1 365 ? -17.371 -1.927 42.421 1.00 96.94 365 ALA A C 1
ATOM 2837 O O . ALA A 1 365 ? -17.103 -1.551 43.562 1.00 96.94 365 ALA A O 1
ATOM 2838 N N . LEU A 1 366 ? -17.258 -1.106 41.371 1.00 97.06 366 LEU A N 1
ATOM 2839 C CA . LEU A 1 366 ? -16.857 0.301 41.496 1.00 97.06 366 LEU A CA 1
ATOM 2840 C C . LEU A 1 366 ? -17.867 1.126 42.297 1.00 97.06 366 LEU A C 1
ATOM 2842 O O . LEU A 1 366 ? -17.466 1.919 43.146 1.00 97.06 366 LEU A O 1
ATOM 2846 N N . LYS A 1 367 ? -19.168 0.903 42.075 1.00 96.50 367 LYS A N 1
ATOM 2847 C CA . LYS A 1 367 ? -20.239 1.559 42.833 1.00 96.50 367 LYS A CA 1
ATOM 2848 C C . LYS A 1 367 ? -20.082 1.316 44.339 1.00 96.50 367 LYS A C 1
ATOM 2850 O O . LYS A 1 367 ? -20.115 2.264 45.119 1.00 96.50 367 LYS A O 1
ATOM 2855 N N . ALA A 1 368 ? -19.821 0.066 44.729 1.00 96.38 368 ALA A N 1
ATOM 2856 C CA . ALA A 1 368 ? -19.576 -0.302 46.121 1.00 96.38 368 ALA A CA 1
ATOM 2857 C C . ALA A 1 368 ? -18.321 0.381 46.699 1.00 96.38 368 ALA A C 1
ATOM 2859 O O . ALA A 1 368 ? -18.376 0.916 47.805 1.00 96.38 368 ALA A O 1
ATOM 2860 N N . LYS A 1 369 ? -17.211 0.439 45.942 1.00 95.31 369 LYS A N 1
ATOM 2861 C CA . LYS A 1 369 ? -15.986 1.155 46.362 1.00 95.31 369 LYS A CA 1
ATOM 2862 C C . LYS A 1 369 ? -16.223 2.656 46.578 1.00 95.31 369 LYS A C 1
ATOM 2864 O O . LYS A 1 369 ? -15.626 3.240 47.478 1.00 95.31 369 LYS A O 1
ATOM 2869 N N . LEU A 1 370 ? -17.082 3.269 45.762 1.00 94.81 370 LEU A N 1
ATOM 2870 C CA . LEU A 1 370 ? -17.425 4.694 45.833 1.00 94.81 370 LEU A CA 1
ATOM 2871 C C . LEU A 1 370 ? -18.528 5.018 46.853 1.00 94.81 370 LEU A C 1
ATOM 2873 O O . LEU A 1 370 ? -18.747 6.194 47.130 1.00 94.81 370 LEU A O 1
ATOM 2877 N N . LYS A 1 371 ? -19.183 4.001 47.433 1.00 94.31 371 LYS A N 1
ATOM 2878 C CA . LYS A 1 371 ? -20.313 4.140 48.372 1.00 94.31 371 LYS A CA 1
ATOM 2879 C C . LYS A 1 371 ? -21.517 4.894 47.775 1.00 94.31 371 LYS A C 1
ATOM 2881 O O . LYS A 1 371 ? -22.123 5.721 48.454 1.00 94.31 371 LYS A O 1
ATOM 2886 N N . LEU A 1 372 ? -21.833 4.612 46.508 1.00 89.75 372 LEU A N 1
ATOM 2887 C CA . LEU A 1 372 ? -22.977 5.169 45.761 1.00 89.75 372 LEU A CA 1
ATOM 2888 C C . LEU A 1 372 ? -24.184 4.225 45.713 1.00 89.75 372 LEU A C 1
ATOM 2890 O O . LEU A 1 372 ? -24.011 3.021 46.008 1.00 89.75 372 LEU A O 1
#

Radius of gyration: 36.36 Å; Cα contacts (8 Å, |Δi|>4): 491; chains: 1; bounding box: 81×39×120 Å

Solvent-accessible surface area (backbone atoms only — not comparable to full-atom values): 20270 Å² total; per-residue (Å²): 135,85,88,86,91,85,87,86,79,87,80,82,84,78,84,79,82,75,83,76,68,81,66,63,64,62,56,46,48,53,52,53,33,48,46,54,48,52,59,52,59,73,43,57,60,32,43,46,27,90,90,17,62,48,88,92,16,19,19,28,28,24,43,52,30,49,49,33,48,76,72,75,42,88,54,49,73,41,42,39,49,40,66,71,30,92,55,36,44,81,50,92,74,90,50,52,68,24,37,38,33,22,40,82,50,103,54,98,59,50,65,37,37,30,36,26,66,46,96,64,26,28,41,31,31,34,88,88,62,7,20,42,77,49,48,51,81,39,69,71,47,48,74,19,54,72,50,41,30,34,54,61,60,61,63,54,54,40,52,56,54,51,54,50,48,28,51,51,29,43,51,52,31,51,51,51,49,66,53,53,67,41,64,90,55,60,82,66,84,58,65,67,62,53,51,49,50,67,69,46,78,80,65,70,75,49,68,66,28,45,50,26,47,51,45,39,48,30,47,53,50,29,52,55,42,34,55,53,46,42,52,49,37,51,52,41,38,50,50,31,57,73,55,39,40,84,50,75,67,45,52,47,42,52,52,55,48,57,53,45,48,57,54,36,50,58,42,35,69,66,30,67,54,71,68,52,35,48,40,50,38,60,61,31,49,48,51,41,49,43,56,53,58,50,44,46,38,60,54,48,47,55,51,52,52,52,51,31,53,52,26,48,76,70,66,42,49,71,64,24,51,60,55,55,64,50,46,64,58,39,54,57,48,43,55,47,52,33,53,58,40,26,73,77,37,76,81,59,37,62,78,53,65,61,36,51,48,55,51,50,54,52,52,52,54,51,33,59,77,69,72,107